Protein AF-A0A8S3ZPC7-F1 (afdb_monomer_lite)

Radius of gyration: 47.18 Å; chains: 1; bounding box: 99×58×147 Å

pLDDT: mean 82.28, std 13.91, range [30.73, 95.56]

Sequence (555 aa):
IVNTVPVDVLLAEAHLLMLSKEQSVPLLKNVIRSCLSNYPKLKRVNAVASATAEILRDQKLIESCQRTQVIAKWGNRLSKIGVIFNISEAMEAVHKLTQSPQCEVDIILEFVSDFNLEATHLNTVLTQFFEVCLTVHTEDKLNPAVLRKAENALAFFKEDSLKILKKVLHEVHPYNYEVLQFLLEKIQEREESRETLKGLELLRYLHHYKRCSTPSGIERKKFRCVPDESGELGHSSLPDSASTRLPFHLLQCKDSIWDVISAEIGPHNLGLWLEMSPVLTISKASILLKASTNMIENYIKASSSSSSSEAVSHEFFQVLAKVDSILTQLEDKEKAVWWCHSTFSKLTHVGEKTLALQGCVKHAKLWMKSASEPQQMEAARKSVEMFSKKLQLYSTLWALCRAGLDKENDLTKLLKEPQELIQRLYLMPPVVDEDQEQMTDINAVCDEIADLNGTNLLEVRKLLLDKWLLGTSLVDQDQTLTFDVFPADNQVSEKDNVKRALYVLVSRDRCELLQHVAAIADATVNSTAHKRALYCLLNIATEEEIAGLLDRSSG

Secondary structure (DSSP, 8-state):
-TTSSS--HHHHHHHHHTS-HHHHHHHHHHHHHHTTT-HHHHHHHHHHHHHHHHHTT-HHHHHHHHHHHHHHHHHHHHHHTTPPP-GGGHHHHHHHHHTSTT--HHHHHHHHHHTT--HHHHHHHHHHHHHHHHHS--SS---HHHHHHHHHHHTT--SSHHHHHHHHHHHS-TT-HHHHHHHHHHHHTTS--HHHHHHHHHHHHHHHPPP-SPPPHHHHHHSPPPPPTT-S----PPPGGGGTS--HHHHT-TTTHHHHHTTT--TTTHHHHHHHHHHHT--HHHHHHHHHHHHHHHHHHHHTTS---SSPPHHHHHHHHHHHHHHHT-S-HHHHHHHHHHHHTT---HHHHHHHHHHHHHHHHHHHHH--SHHHHHHHHHHHHHHHHHHHHHHHHHHHHHTT-TT-HHHHHGGG-HHHHHHHHHTSGGGT-S--SS---HHHHHHHHHHHHT--HHHHHHHHHHHHHH-GGGTTT--------S---TT--HHHHHHHHHHHHSSTTHHHHHHHHHHHHH-TT-HHHHHHHHHHHHHH--HHHHHHHHHHTT-

Organism: NCBI:txid100452

InterPro domains:
  IPR019527 RZZ complex, subunit KNTC1/ROD, C-terminal [PF10493] (238-550)
  IPR052802 Kinetochore-associated protein 1 [PTHR15688] (5-553)
  IPR055405 KNTC1, third ARM-repeats domain [PF24515] (1-185)

Structure (mmCIF, N/CA/C/O backbone):
data_AF-A0A8S3ZPC7-F1
#
_entry.id   AF-A0A8S3ZPC7-F1
#
loop_
_atom_site.group_PDB
_atom_site.id
_atom_site.type_symbol
_atom_site.label_atom_id
_atom_site.label_alt_id
_atom_site.label_comp_id
_atom_site.label_asym_id
_atom_site.label_entity_id
_atom_site.label_seq_id
_atom_site.pdbx_PDB_ins_code
_atom_site.Cartn_x
_atom_site.Cartn_y
_atom_site.Cartn_z
_atom_site.occupancy
_atom_site.B_iso_or_equiv
_atom_site.auth_seq_id
_atom_site.auth_comp_id
_atom_site.auth_asym_id
_atom_site.auth_atom_id
_atom_site.pdbx_PDB_model_num
ATOM 1 N N . ILE A 1 1 ? -34.957 -28.090 65.776 1.00 59.69 1 ILE A N 1
ATOM 2 C CA . ILE A 1 1 ? -36.011 -27.356 65.035 1.00 59.69 1 ILE A CA 1
ATOM 3 C C . ILE A 1 1 ? -35.414 -26.560 63.872 1.00 59.69 1 ILE A C 1
ATOM 5 O O . ILE A 1 1 ? -35.663 -26.912 62.736 1.00 59.69 1 ILE A O 1
ATOM 9 N N . VAL A 1 2 ? -34.512 -25.596 64.088 1.00 57.91 2 VAL A N 1
ATOM 10 C CA . VAL A 1 2 ? -33.992 -24.752 62.979 1.00 57.91 2 VAL A CA 1
ATOM 11 C C . VAL A 1 2 ? -33.078 -25.473 61.959 1.00 57.91 2 VAL A C 1
ATOM 13 O O . VAL A 1 2 ? -32.757 -24.924 60.907 1.00 57.91 2 VAL A O 1
ATOM 16 N N . ASN A 1 3 ? -32.661 -26.713 62.242 1.00 62.81 3 ASN A N 1
ATOM 17 C CA . ASN A 1 3 ? -31.874 -27.540 61.318 1.00 62.81 3 ASN A CA 1
ATOM 18 C C . ASN A 1 3 ? -32.738 -28.388 60.356 1.00 62.81 3 ASN A C 1
ATOM 20 O O . ASN A 1 3 ? -32.186 -28.912 59.392 1.00 62.81 3 ASN A O 1
ATOM 24 N N . THR A 1 4 ? -34.056 -28.522 60.571 1.00 60.50 4 THR A N 1
ATOM 25 C CA . THR A 1 4 ? -34.938 -29.325 59.699 1.00 60.50 4 THR A CA 1
ATOM 26 C C . THR A 1 4 ? -35.299 -28.569 58.413 1.00 60.50 4 THR A C 1
ATOM 28 O O . THR A 1 4 ? -35.239 -27.337 58.366 1.00 60.50 4 THR A O 1
ATOM 31 N N . VAL A 1 5 ? -35.621 -29.293 57.336 1.00 59.41 5 VAL A N 1
ATOM 32 C CA . VAL A 1 5 ? -36.129 -28.723 56.075 1.00 59.41 5 VAL A CA 1
ATOM 33 C C . VAL A 1 5 ? -37.456 -29.421 55.750 1.00 59.41 5 VAL A C 1
ATOM 35 O O . VAL A 1 5 ? -37.417 -30.627 55.514 1.00 59.41 5 VAL A O 1
ATOM 38 N N . PRO A 1 6 ? -38.605 -28.712 55.733 1.00 59.22 6 PRO A N 1
ATOM 39 C CA . PRO A 1 6 ? -38.802 -27.296 56.077 1.00 59.22 6 PRO A CA 1
ATOM 40 C C . PRO A 1 6 ? -38.643 -27.008 57.588 1.00 59.22 6 PRO A C 1
ATOM 42 O O . PRO A 1 6 ? -38.675 -27.914 58.423 1.00 59.22 6 PRO A O 1
ATOM 45 N N . VAL A 1 7 ? -38.418 -25.736 57.943 1.00 73.75 7 VAL A N 1
ATOM 46 C CA . VAL A 1 7 ? -38.442 -25.291 59.350 1.00 73.75 7 VAL A CA 1
ATOM 47 C C . VAL A 1 7 ? -39.883 -25.006 59.732 1.00 73.75 7 VAL A C 1
ATOM 49 O O . VAL A 1 7 ? -40.539 -24.204 59.073 1.00 73.75 7 VAL A O 1
ATOM 52 N N . ASP A 1 8 ? -40.344 -25.639 60.805 1.00 80.25 8 ASP A N 1
ATOM 53 C CA . ASP A 1 8 ? -41.621 -25.312 61.429 1.00 80.25 8 ASP A CA 1
ATOM 54 C C . ASP A 1 8 ? -41.462 -24.018 62.238 1.00 80.25 8 ASP A C 1
ATOM 56 O O . ASP A 1 8 ? -40.947 -24.013 63.362 1.00 80.25 8 ASP A O 1
ATOM 60 N N . VAL A 1 9 ? -41.810 -22.901 61.594 1.00 77.56 9 VAL A N 1
ATOM 61 C CA . VAL A 1 9 ? -41.692 -21.555 62.168 1.00 77.56 9 VAL A CA 1
ATOM 62 C C . VAL A 1 9 ? -42.620 -21.404 63.370 1.00 77.56 9 VAL A C 1
ATOM 64 O O . VAL A 1 9 ? -42.182 -20.869 64.382 1.00 77.56 9 VAL A O 1
ATOM 67 N N . LEU A 1 10 ? -43.836 -21.954 63.296 1.00 79.25 10 LEU A N 1
ATOM 68 C CA . LEU A 1 10 ? -44.851 -21.858 64.348 1.00 79.25 10 LEU A CA 1
ATOM 69 C C . LEU A 1 10 ? -44.431 -22.626 65.603 1.00 79.25 10 LEU A C 1
ATOM 71 O O . LEU A 1 10 ? -44.553 -22.116 66.714 1.00 79.25 10 LEU A O 1
ATOM 75 N N . LEU A 1 11 ? -43.882 -23.833 65.439 1.00 82.06 11 LEU A N 1
ATOM 76 C CA . LEU A 1 11 ? -43.371 -24.613 66.564 1.00 82.06 11 LEU A CA 1
ATOM 77 C C . LEU A 1 11 ? -42.154 -23.936 67.211 1.00 82.06 11 LEU A C 1
ATOM 79 O O . LEU A 1 11 ? -42.054 -23.868 68.436 1.00 82.06 11 LEU A O 1
ATOM 83 N N . ALA A 1 12 ? -41.220 -23.427 66.400 1.00 82.44 12 ALA A N 1
ATOM 84 C CA . ALA A 1 12 ? -40.045 -22.716 66.903 1.00 82.44 12 ALA A CA 1
ATOM 85 C C . ALA A 1 12 ? -40.430 -21.434 67.660 1.00 82.44 12 ALA A C 1
ATOM 87 O O . ALA A 1 12 ? -39.862 -21.145 68.713 1.00 82.44 12 ALA A O 1
ATOM 88 N N . GLU A 1 13 ? -41.406 -20.699 67.137 1.00 81.19 13 GLU A N 1
ATOM 89 C CA . GLU A 1 13 ? -41.969 -19.495 67.735 1.00 81.19 13 GLU A CA 1
ATOM 90 C C . GLU A 1 13 ? -42.698 -19.797 69.048 1.00 81.19 13 GLU A C 1
ATOM 92 O O . GLU A 1 13 ? -42.396 -19.171 70.061 1.00 81.19 13 GLU A O 1
ATOM 97 N N . ALA A 1 14 ? -43.560 -20.819 69.086 1.00 81.62 14 ALA A N 1
ATOM 98 C CA . ALA A 1 14 ? -44.246 -21.243 70.306 1.00 81.62 14 ALA A CA 1
ATOM 99 C C . ALA A 1 14 ? -43.252 -21.577 71.431 1.00 81.62 14 ALA A C 1
ATOM 101 O O . ALA A 1 14 ? -43.420 -21.130 72.563 1.00 81.62 14 ALA A O 1
ATOM 102 N N . HIS A 1 15 ? -42.166 -22.291 71.121 1.00 81.69 15 HIS A N 1
ATOM 103 C CA . HIS A 1 15 ? -41.115 -22.581 72.099 1.00 81.69 15 HIS A CA 1
ATOM 104 C C . HIS A 1 15 ? -40.353 -21.335 72.573 1.00 81.69 15 HIS A C 1
ATOM 106 O O . HIS A 1 15 ? -39.946 -21.284 73.732 1.00 81.69 15 HIS A O 1
ATOM 112 N N . LEU A 1 16 ? -40.155 -20.335 71.710 1.00 83.19 16 LEU A N 1
ATOM 113 C CA . LEU A 1 16 ? -39.503 -19.076 72.083 1.00 83.19 16 LEU A CA 1
ATOM 114 C C . LEU A 1 16 ? -40.405 -18.179 72.937 1.00 83.19 16 LEU A C 1
ATOM 116 O O . LEU A 1 16 ? -39.896 -17.478 73.808 1.00 83.19 16 LEU A O 1
ATOM 120 N N . LEU A 1 17 ? -41.722 -18.228 72.724 1.00 82.00 17 LEU A N 1
ATOM 121 C CA . LEU A 1 17 ? -42.716 -17.488 73.508 1.00 82.00 17 LEU A CA 1
ATOM 122 C C . LEU A 1 17 ? -42.971 -18.097 74.895 1.00 82.00 17 LEU A C 1
ATOM 124 O O . LEU A 1 17 ? -43.456 -17.401 75.782 1.00 82.00 17 LEU A O 1
ATOM 128 N N . MET A 1 18 ? -42.605 -19.365 75.111 1.00 84.56 18 MET A N 1
ATOM 129 C CA . MET A 1 18 ? -42.592 -19.985 76.446 1.00 84.56 18 MET A CA 1
ATOM 130 C C . MET A 1 18 ? -41.477 -19.433 77.355 1.00 84.56 18 MET A C 1
ATOM 132 O O . MET A 1 18 ? -41.481 -19.702 78.556 1.00 84.56 18 MET A O 1
ATOM 136 N N . LEU A 1 19 ? -40.514 -18.687 76.802 1.00 82.31 19 LEU A N 1
ATOM 137 C CA . LEU A 1 19 ? -39.418 -18.048 77.535 1.00 82.31 19 LEU A CA 1
ATOM 138 C C . LEU A 1 19 ? -39.725 -16.566 77.796 1.00 82.31 19 LEU A C 1
ATOM 140 O O . LEU A 1 19 ? -40.413 -15.916 77.007 1.00 82.31 19 LEU A O 1
ATOM 144 N N . SER A 1 20 ? -39.162 -15.993 78.868 1.00 81.38 20 SER A N 1
ATOM 145 C CA . SER A 1 20 ? -39.282 -14.546 79.101 1.00 81.38 20 SER A CA 1
ATOM 146 C C . SER A 1 20 ? -38.552 -13.752 78.012 1.00 81.38 20 SER A C 1
ATOM 148 O O . SER A 1 20 ? -37.606 -14.240 77.382 1.00 81.38 20 SER A O 1
ATOM 150 N N . LYS A 1 21 ? -38.951 -12.491 77.805 1.00 79.31 21 LYS A N 1
ATOM 151 C CA . LYS A 1 21 ? -38.297 -11.593 76.840 1.00 79.31 21 LYS A CA 1
ATOM 152 C C . LYS A 1 21 ? -36.797 -11.428 77.128 1.00 79.31 21 LYS A C 1
ATOM 154 O O . LYS A 1 21 ? -36.004 -11.362 76.188 1.00 79.31 21 LYS A O 1
ATOM 159 N N . GLU A 1 22 ? -36.385 -11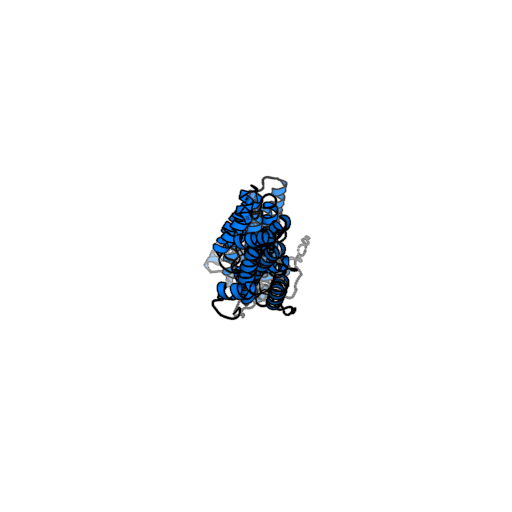.412 78.401 1.00 79.94 22 GLU A N 1
ATOM 160 C CA . GLU A 1 22 ? -34.963 -11.330 78.766 1.00 79.94 22 GLU A CA 1
ATOM 161 C C . GLU A 1 22 ? -34.167 -12.589 78.391 1.00 79.94 22 GLU A C 1
ATOM 163 O O . GLU A 1 22 ? -32.948 -12.514 78.268 1.00 79.94 22 GLU A O 1
ATOM 168 N N . GLN A 1 23 ? -34.826 -13.732 78.185 1.00 81.69 23 GLN A N 1
ATOM 169 C CA . GLN A 1 23 ? -34.184 -15.003 77.841 1.00 81.69 23 GLN A CA 1
ATOM 170 C C . GLN A 1 23 ? -34.226 -15.295 76.336 1.00 81.69 23 GLN A C 1
ATOM 172 O O . GLN A 1 23 ? -33.229 -15.737 75.760 1.00 81.69 23 GLN A O 1
ATOM 177 N N . SER A 1 24 ? -35.351 -15.017 75.674 1.00 82.19 24 SER A N 1
ATOM 178 C CA . SER A 1 24 ? -35.550 -15.320 74.251 1.00 82.19 24 SER A CA 1
ATOM 179 C C . SER A 1 24 ? -34.723 -14.416 73.329 1.00 82.19 24 SER A C 1
ATOM 181 O O . SER A 1 24 ? -34.108 -14.902 72.376 1.00 82.19 24 SER A O 1
ATOM 183 N N . VAL A 1 25 ? -34.621 -13.115 73.631 1.00 82.44 25 VAL A N 1
ATOM 184 C CA . VAL A 1 25 ? -33.901 -12.143 72.786 1.00 82.44 25 VAL A CA 1
ATOM 185 C C . VAL A 1 25 ? -32.383 -12.400 72.739 1.00 82.44 25 VAL A C 1
ATOM 187 O O . VAL A 1 25 ? -31.824 -12.417 71.636 1.00 82.44 25 VAL A O 1
ATOM 190 N N . PRO A 1 26 ? -31.667 -12.627 73.862 1.00 84.69 26 PRO A N 1
ATOM 191 C CA . PRO A 1 26 ? -30.242 -12.967 73.815 1.00 84.69 26 PRO A CA 1
ATOM 192 C C . PRO A 1 26 ? -29.975 -14.308 73.130 1.00 84.69 26 PRO A C 1
ATOM 194 O O . PRO A 1 26 ? -28.992 -14.435 72.398 1.00 84.69 26 PRO A O 1
ATOM 197 N N . LEU A 1 27 ? -30.861 -15.289 73.326 1.00 84.88 27 LEU A N 1
ATOM 198 C CA . LEU A 1 27 ? -30.748 -16.603 72.703 1.00 84.88 27 LEU A CA 1
ATOM 199 C C . LEU A 1 27 ? -30.870 -16.496 71.178 1.00 84.88 27 LEU A C 1
ATOM 201 O O . LEU A 1 27 ? -29.998 -16.991 70.464 1.00 84.88 27 LEU A O 1
ATOM 205 N N . LEU A 1 28 ? -31.862 -15.753 70.673 1.00 84.19 28 LEU A N 1
ATOM 206 C CA . LEU A 1 28 ? -31.998 -15.449 69.245 1.00 84.19 28 LEU A CA 1
ATOM 207 C C . LEU A 1 28 ? -30.762 -14.731 68.689 1.00 84.19 28 LEU A C 1
ATOM 209 O O . LEU A 1 28 ? -30.224 -15.144 67.662 1.00 84.19 28 LEU A O 1
ATOM 213 N N . LYS A 1 29 ? -30.249 -13.713 69.391 1.00 83.50 29 LYS A N 1
ATOM 214 C CA . LYS A 1 29 ? -29.027 -12.998 68.979 1.00 83.50 29 LYS A CA 1
ATOM 215 C C . LYS A 1 29 ? -27.810 -13.925 68.898 1.00 83.50 29 LYS A C 1
ATOM 217 O O . LYS A 1 29 ? -27.022 -13.808 67.961 1.00 83.50 29 LYS A O 1
ATOM 222 N N . ASN A 1 30 ? -27.656 -14.859 69.835 1.00 85.12 30 ASN A N 1
ATOM 223 C CA . ASN A 1 30 ? -26.558 -15.829 69.822 1.00 85.12 30 ASN A CA 1
ATOM 224 C C . ASN A 1 30 ? -26.685 -16.828 68.666 1.00 85.12 30 ASN A C 1
ATOM 226 O O . ASN A 1 30 ? -25.700 -17.094 67.974 1.00 85.12 30 ASN A O 1
ATOM 230 N N . VAL A 1 31 ? -27.893 -17.333 68.403 1.00 83.69 31 VAL A N 1
ATOM 231 C CA . VAL A 1 31 ? -28.134 -18.252 67.282 1.00 83.69 31 VAL A CA 1
ATOM 232 C C . VAL A 1 31 ? -27.901 -17.547 65.942 1.00 83.69 31 VAL A C 1
ATOM 234 O O . VAL A 1 31 ? -27.232 -18.114 65.078 1.00 83.69 31 VAL A O 1
ATOM 237 N N . ILE A 1 32 ? -28.350 -16.297 65.785 1.00 83.56 32 ILE A N 1
ATOM 238 C CA . ILE A 1 32 ? -28.077 -15.477 64.593 1.00 83.56 32 ILE A CA 1
ATOM 239 C C . ILE A 1 32 ? -26.567 -15.314 64.381 1.00 83.56 32 ILE A C 1
ATOM 241 O O . ILE A 1 32 ? -26.078 -15.620 63.294 1.00 83.56 32 ILE A O 1
ATOM 245 N N . ARG A 1 33 ? -25.808 -14.929 65.422 1.00 82.56 33 ARG A N 1
ATOM 246 C CA . ARG A 1 33 ? -24.338 -14.799 65.338 1.00 82.56 33 ARG A CA 1
ATOM 247 C C . ARG A 1 33 ? -23.660 -16.101 64.913 1.00 82.56 33 ARG A C 1
ATOM 249 O O . ARG A 1 33 ? -22.773 -16.072 64.069 1.00 82.56 33 ARG A O 1
ATOM 256 N N . SER A 1 34 ? -24.110 -17.241 65.441 1.00 82.19 34 SER A N 1
ATOM 257 C CA . SER A 1 34 ? -23.549 -18.555 65.090 1.00 82.19 34 SER A CA 1
ATOM 258 C C . SER A 1 34 ? -23.800 -18.977 63.635 1.00 82.19 34 SER A C 1
ATOM 260 O O . SER A 1 34 ? -23.145 -19.889 63.139 1.00 82.19 34 SER A O 1
ATOM 262 N N . CYS A 1 35 ? -24.748 -18.334 62.946 1.00 81.69 35 CYS A N 1
ATOM 263 C CA . CYS A 1 35 ? -25.152 -18.682 61.584 1.00 81.69 35 CYS A CA 1
ATOM 264 C C . CYS A 1 35 ? -24.646 -17.698 60.520 1.00 81.69 35 CYS A C 1
ATOM 266 O O . CYS A 1 35 ? -24.975 -17.882 59.351 1.00 81.69 35 CYS A O 1
ATOM 268 N N . LEU A 1 36 ? -23.850 -16.682 60.883 1.00 75.38 36 LEU A N 1
ATOM 269 C CA . LEU A 1 36 ? -23.395 -15.633 59.957 1.00 75.38 36 LEU A CA 1
ATOM 270 C C . LEU A 1 36 ? -22.591 -16.160 58.754 1.00 75.38 36 LEU A C 1
ATOM 272 O O . LEU A 1 36 ? -22.590 -15.524 57.708 1.00 75.38 36 LEU A O 1
ATOM 276 N N . SER A 1 37 ? -21.969 -17.336 58.874 1.00 72.88 37 SER A N 1
ATOM 277 C CA . SER A 1 37 ? -21.233 -18.010 57.795 1.00 72.88 37 SER A CA 1
ATOM 278 C C . SER A 1 37 ? -22.082 -18.971 56.950 1.00 72.88 37 SER A C 1
ATOM 280 O O . SER A 1 37 ? -21.640 -19.422 55.897 1.00 72.88 37 SER A O 1
ATOM 282 N N . ASN A 1 38 ? -23.303 -19.306 57.381 1.00 82.56 38 ASN A N 1
ATOM 283 C CA . ASN A 1 38 ? -24.197 -20.236 56.686 1.00 82.56 38 ASN A CA 1
ATOM 284 C C . ASN A 1 38 ? -25.505 -19.526 56.325 1.00 82.56 38 ASN A C 1
ATOM 286 O O . ASN A 1 38 ? -26.506 -19.625 57.038 1.00 82.56 38 ASN A O 1
ATOM 290 N N . TYR A 1 39 ? -25.504 -18.815 55.197 1.00 83.06 39 TYR A N 1
ATOM 291 C CA . TYR A 1 39 ? -26.628 -17.977 54.768 1.00 83.06 39 TYR A CA 1
ATOM 292 C C . TYR A 1 39 ? -27.970 -18.726 54.605 1.00 83.06 39 TYR A C 1
ATOM 294 O O . TYR A 1 39 ? -28.995 -18.185 55.030 1.00 83.06 39 TYR A O 1
ATOM 302 N N . PRO A 1 40 ? -28.027 -19.975 54.089 1.00 82.38 40 PRO A N 1
ATOM 303 C CA . PRO A 1 40 ? -29.271 -20.753 54.068 1.00 82.38 40 PRO A CA 1
ATOM 304 C C . PRO A 1 40 ? -29.839 -21.044 55.463 1.00 82.38 40 PRO A C 1
ATOM 306 O O . PRO A 1 40 ? -31.056 -21.054 55.663 1.00 82.38 40 PRO A O 1
ATOM 309 N N . LYS A 1 41 ? -28.975 -21.294 56.453 1.00 83.12 41 LYS A N 1
ATOM 310 C CA . LYS A 1 41 ? -29.386 -21.465 57.852 1.00 83.12 41 LYS A CA 1
ATOM 311 C C . LYS A 1 41 ? -29.763 -20.126 58.487 1.00 83.12 41 LYS A C 1
ATOM 313 O O . LYS A 1 41 ? -30.795 -20.053 59.148 1.00 83.12 41 LYS A O 1
ATOM 318 N N . LEU A 1 42 ? -29.001 -19.067 58.215 1.00 85.00 42 LEU A N 1
ATOM 319 C CA . LEU A 1 42 ? -29.267 -17.707 58.682 1.00 85.00 42 LEU A CA 1
ATOM 320 C C . LEU A 1 42 ? -30.646 -17.213 58.235 1.00 85.00 42 LEU A C 1
ATOM 322 O O . LEU A 1 42 ? -31.401 -16.711 59.058 1.00 85.00 42 LEU A O 1
ATOM 326 N N . LYS A 1 43 ? -31.019 -17.435 56.966 1.00 83.75 43 LYS A N 1
ATOM 327 C CA . LYS A 1 43 ? -32.342 -17.072 56.431 1.00 83.75 43 LYS A CA 1
ATOM 328 C C . LYS A 1 43 ? -33.483 -17.728 57.217 1.00 83.75 43 LYS A C 1
ATOM 330 O O . LYS A 1 43 ? -34.484 -17.080 57.501 1.00 83.75 43 LYS A O 1
ATOM 335 N N . ARG A 1 44 ? -33.324 -19.003 57.588 1.00 83.81 44 ARG A N 1
ATOM 336 C CA . ARG A 1 44 ? -34.326 -19.770 58.349 1.00 83.81 44 ARG A CA 1
ATOM 337 C C . ARG A 1 44 ? -34.423 -19.318 59.805 1.00 83.81 44 ARG A C 1
ATOM 339 O O . ARG A 1 44 ? -35.523 -19.103 60.297 1.00 83.81 44 ARG A O 1
ATOM 346 N N . VAL A 1 45 ? -33.280 -19.134 60.469 1.00 86.38 45 VAL A N 1
ATOM 347 C CA . VAL A 1 45 ? -33.214 -18.581 61.835 1.00 86.38 45 VAL A CA 1
ATOM 348 C C . VAL A 1 45 ? -33.853 -17.194 61.877 1.00 86.38 45 VAL A C 1
ATOM 350 O O . VAL A 1 45 ? -34.629 -16.904 62.782 1.00 86.38 45 VAL A O 1
ATOM 353 N N . ASN A 1 46 ? -33.562 -16.350 60.886 1.00 86.81 46 ASN A N 1
ATOM 354 C CA . ASN A 1 46 ? -34.068 -14.986 60.840 1.00 86.81 46 ASN A CA 1
ATOM 355 C C . ASN A 1 46 ? -35.584 -14.915 60.616 1.00 86.81 46 ASN A C 1
ATOM 357 O O . ASN A 1 46 ? -36.216 -13.996 61.123 1.00 86.81 46 ASN A O 1
ATOM 361 N N . ALA A 1 47 ? -36.180 -15.878 59.902 1.00 86.19 47 ALA A N 1
ATOM 362 C CA . ALA A 1 47 ? -37.634 -15.957 59.749 1.00 86.19 47 ALA A CA 1
ATOM 363 C C . ALA A 1 47 ? -38.330 -16.168 61.105 1.00 86.19 47 ALA A C 1
ATOM 365 O O . ALA A 1 47 ? -39.260 -15.440 61.437 1.00 86.19 47 ALA A O 1
ATOM 366 N N . VAL A 1 48 ? -37.812 -17.096 61.920 1.00 86.75 48 VAL A N 1
ATOM 367 C CA . VAL A 1 48 ? -38.298 -17.326 63.290 1.00 86.75 48 VAL A CA 1
ATOM 368 C C . VAL A 1 48 ? -38.059 -16.092 64.164 1.00 86.75 48 VAL A C 1
ATOM 370 O O . VAL A 1 48 ? -38.959 -15.655 64.873 1.00 86.75 48 VAL A O 1
ATOM 373 N N . ALA A 1 49 ? -36.866 -15.492 64.081 1.00 85.50 49 ALA A N 1
ATOM 374 C CA . ALA A 1 49 ? -36.528 -14.301 64.855 1.00 85.50 49 ALA A CA 1
ATOM 375 C C . ALA A 1 49 ? -37.428 -13.099 64.519 1.00 85.50 49 ALA A C 1
ATOM 377 O O . ALA A 1 49 ? -37.812 -12.375 65.430 1.00 85.50 49 ALA A O 1
ATOM 378 N N . SER A 1 50 ? -37.788 -12.917 63.243 1.00 85.94 50 SER A N 1
ATOM 379 C CA . SER A 1 50 ? -38.662 -11.826 62.786 1.00 85.94 50 SER A CA 1
ATOM 380 C C . SER A 1 50 ? -40.087 -1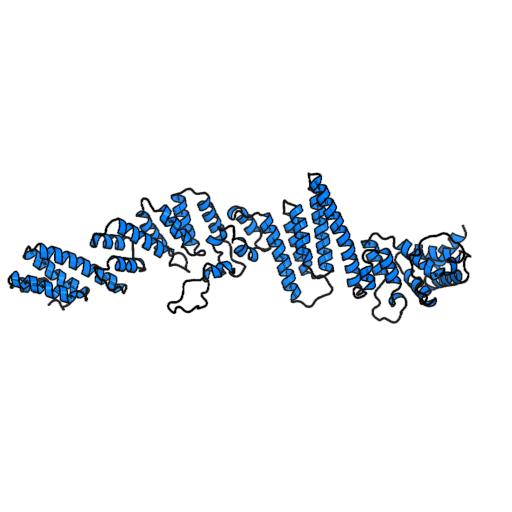2.000 63.311 1.00 85.94 50 SER A C 1
ATOM 382 O O . SER A 1 50 ? -40.611 -11.078 63.925 1.00 85.94 50 SER A O 1
ATOM 384 N N . ALA A 1 51 ? -40.664 -13.201 63.168 1.00 85.25 51 ALA A N 1
ATOM 385 C CA . ALA A 1 51 ? -42.004 -13.511 63.676 1.00 85.25 51 ALA A CA 1
ATOM 386 C C . ALA A 1 51 ? -42.090 -13.313 65.204 1.00 85.25 51 ALA A C 1
ATOM 388 O O . ALA A 1 51 ? -42.937 -12.580 65.715 1.00 85.25 51 ALA A O 1
ATOM 389 N N . THR A 1 52 ? -41.087 -13.816 65.936 1.00 84.75 52 THR A N 1
ATOM 390 C CA . THR A 1 52 ? -40.997 -13.609 67.389 1.00 84.75 52 THR A CA 1
ATOM 391 C C . THR A 1 52 ? -40.809 -12.126 67.756 1.00 84.75 52 THR A C 1
ATOM 393 O O . THR A 1 52 ? -41.372 -11.660 68.746 1.00 84.75 52 THR A O 1
ATOM 396 N N . ALA A 1 53 ? -40.041 -11.355 66.978 1.00 86.38 53 ALA A N 1
ATOM 397 C CA . ALA A 1 53 ? -39.822 -9.927 67.223 1.00 86.38 53 ALA A CA 1
ATOM 398 C C . ALA A 1 53 ? -41.097 -9.088 67.042 1.00 86.38 53 ALA A C 1
ATOM 400 O O . ALA A 1 53 ? -41.320 -8.154 67.818 1.00 86.38 53 ALA A O 1
ATOM 401 N N . GLU A 1 54 ? -41.933 -9.442 66.061 1.00 86.38 54 GLU A N 1
ATOM 402 C CA . GLU A 1 54 ? -43.238 -8.820 65.814 1.00 86.38 54 GLU A CA 1
ATOM 403 C C . GLU A 1 54 ? -44.207 -9.068 66.978 1.00 86.38 54 GLU A C 1
ATOM 405 O O . GLU A 1 54 ? -44.817 -8.121 67.482 1.00 86.38 54 GLU A O 1
ATOM 410 N N . ILE A 1 55 ? -44.282 -10.305 67.487 1.00 85.50 55 ILE A N 1
ATOM 411 C CA . ILE A 1 55 ? -45.126 -10.648 68.647 1.00 85.50 55 ILE A CA 1
ATOM 412 C C . ILE A 1 55 ? -44.649 -9.932 69.917 1.00 85.50 55 ILE A C 1
ATOM 414 O O . ILE A 1 55 ? -45.457 -9.378 70.664 1.00 85.50 55 ILE A O 1
ATOM 418 N N . LEU A 1 56 ? -43.334 -9.889 70.151 1.00 83.88 56 LEU A N 1
ATOM 419 C CA . LEU A 1 56 ? -42.734 -9.213 71.308 1.00 83.88 56 LEU A CA 1
ATOM 420 C C . LEU A 1 56 ? -42.713 -7.677 71.187 1.00 83.88 56 LEU A C 1
ATOM 422 O O . LEU A 1 56 ? -42.283 -7.005 72.135 1.00 83.88 56 LEU A O 1
ATOM 426 N N . ARG A 1 57 ? -43.138 -7.127 70.036 1.00 83.69 57 ARG A N 1
ATOM 427 C CA . ARG A 1 57 ? -43.127 -5.694 69.685 1.00 83.69 57 ARG A CA 1
ATOM 428 C C . ARG A 1 57 ? -41.795 -5.006 70.005 1.00 83.69 57 ARG A C 1
ATOM 430 O O . ARG A 1 57 ? -41.760 -3.884 70.511 1.00 83.69 57 ARG A O 1
ATOM 437 N N . ASP A 1 58 ? -40.681 -5.697 69.769 1.00 84.81 58 ASP A N 1
ATOM 438 C CA . ASP A 1 58 ? -39.348 -5.169 70.059 1.00 84.81 58 ASP A CA 1
ATOM 439 C C . ASP A 1 58 ? -38.747 -4.504 68.821 1.00 84.81 58 ASP A C 1
ATOM 441 O O . ASP A 1 58 ? -38.179 -5.168 67.956 1.00 84.81 58 ASP A O 1
ATOM 445 N N . GLN A 1 59 ? -38.835 -3.175 68.766 1.00 85.25 59 GLN A N 1
ATOM 446 C CA . GLN A 1 59 ? -38.374 -2.395 67.618 1.00 85.25 59 GLN A CA 1
ATOM 447 C C . GLN A 1 59 ? -36.887 -2.615 67.293 1.00 85.25 59 GLN A C 1
ATOM 449 O O . GLN A 1 59 ? -36.517 -2.732 66.127 1.00 85.25 59 GLN A O 1
ATOM 454 N N . LYS A 1 60 ? -36.027 -2.757 68.313 1.00 85.00 60 LYS A N 1
ATOM 455 C CA . LYS A 1 60 ? -34.587 -2.983 68.105 1.00 85.00 60 LYS A CA 1
ATOM 456 C C . LYS A 1 60 ? -34.318 -4.367 67.523 1.00 85.00 60 LYS A C 1
ATOM 458 O O . LYS A 1 60 ? -33.385 -4.543 66.738 1.00 85.00 60 LYS A O 1
ATOM 463 N N . LEU A 1 61 ? -35.095 -5.368 67.937 1.00 82.44 61 LEU A N 1
ATOM 464 C CA . LEU A 1 61 ? -34.989 -6.712 67.379 1.00 82.44 61 LEU A CA 1
ATOM 465 C C . LEU A 1 61 ? -35.546 -6.771 65.953 1.00 82.44 61 LEU A C 1
ATOM 467 O O . LEU A 1 61 ? -34.921 -7.415 65.116 1.00 82.44 61 LEU A O 1
ATOM 471 N N . ILE A 1 62 ? -36.644 -6.066 65.666 1.00 84.81 62 ILE A N 1
ATOM 472 C CA . ILE A 1 62 ? -37.222 -5.948 64.319 1.00 84.81 62 ILE A CA 1
ATOM 473 C C . ILE A 1 62 ? -36.193 -5.350 63.350 1.00 84.81 62 ILE A C 1
ATOM 475 O O . ILE A 1 62 ? -35.875 -5.977 62.341 1.00 84.81 62 ILE A O 1
ATOM 479 N N . GLU A 1 63 ? -35.584 -4.210 63.688 1.00 84.50 63 GLU A N 1
ATOM 480 C CA . GLU A 1 63 ? -34.538 -3.574 62.867 1.00 84.50 63 GLU A CA 1
ATOM 481 C C . GLU A 1 63 ? -33.325 -4.497 62.663 1.00 84.50 63 GLU A C 1
ATOM 483 O O . GLU A 1 63 ? -32.790 -4.632 61.558 1.00 84.50 63 GLU A O 1
ATOM 488 N N . SER A 1 64 ? -32.907 -5.202 63.721 1.00 84.56 64 SER A N 1
ATOM 489 C CA . SER A 1 64 ? -31.819 -6.181 63.637 1.00 84.56 64 SER A CA 1
ATOM 490 C C . SER A 1 64 ? -32.163 -7.361 62.717 1.00 84.56 64 SER A C 1
ATOM 492 O O . SER A 1 64 ? -31.286 -7.842 61.991 1.00 84.56 64 SER A O 1
ATOM 494 N N . CYS A 1 65 ? -33.407 -7.848 62.744 1.00 85.12 65 CYS A N 1
ATOM 495 C CA . CYS A 1 65 ? -33.868 -8.948 61.896 1.00 85.12 65 CYS A CA 1
ATOM 496 C C . CYS A 1 65 ? -34.012 -8.511 60.434 1.00 85.12 65 CYS A C 1
ATOM 498 O O . CYS A 1 65 ? -33.607 -9.258 59.545 1.00 85.12 65 CYS A O 1
ATOM 500 N N . GLN A 1 66 ? -34.480 -7.288 60.171 1.00 85.31 66 GLN A N 1
ATOM 501 C CA . GLN A 1 66 ? -34.525 -6.707 58.823 1.00 85.31 66 GLN A CA 1
ATOM 502 C C . GLN A 1 66 ? -33.119 -6.593 58.221 1.00 85.31 66 GLN A C 1
ATOM 504 O O . GLN A 1 66 ? -32.872 -7.065 57.110 1.00 85.31 66 GLN A O 1
ATOM 509 N N . ARG A 1 67 ? -32.145 -6.079 58.985 1.00 83.81 67 ARG A N 1
ATOM 510 C CA . ARG A 1 67 ? -30.746 -6.020 58.532 1.00 83.81 67 ARG A CA 1
ATOM 511 C C . ARG A 1 67 ? -30.172 -7.414 58.259 1.00 83.81 67 ARG A C 1
ATOM 513 O O . ARG A 1 67 ? -29.534 -7.639 57.234 1.00 83.81 67 ARG A O 1
ATOM 520 N N . THR A 1 68 ? -30.434 -8.375 59.145 1.00 84.69 68 THR A N 1
ATOM 521 C CA . THR A 1 68 ? -29.993 -9.776 58.988 1.00 84.69 68 THR A CA 1
ATOM 522 C C . THR A 1 68 ? -30.648 -10.457 57.784 1.00 84.69 68 THR A C 1
ATOM 524 O O . THR A 1 68 ? -30.012 -11.274 57.119 1.00 84.69 68 THR A O 1
ATOM 527 N N . GLN A 1 69 ? -31.886 -10.092 57.450 1.00 85.88 69 GLN A N 1
ATOM 528 C CA . GLN A 1 69 ? -32.591 -10.585 56.269 1.00 85.88 69 GLN A CA 1
ATOM 529 C C . GLN A 1 69 ? -31.893 -10.158 54.977 1.00 85.88 69 GLN A C 1
ATOM 531 O O . GLN A 1 69 ? -31.667 -11.002 54.106 1.00 85.88 69 GLN A O 1
ATOM 536 N N . VAL A 1 70 ? -31.506 -8.882 54.879 1.00 85.81 70 VAL A N 1
ATOM 537 C CA . VAL A 1 70 ? -30.738 -8.340 53.748 1.00 85.81 70 VAL A CA 1
ATOM 538 C C . VAL A 1 70 ? -29.390 -9.057 53.616 1.00 85.81 70 VAL A C 1
ATOM 540 O O . VAL A 1 70 ? -29.040 -9.535 52.536 1.00 85.81 70 VAL A O 1
ATOM 543 N N . ILE A 1 71 ? -28.671 -9.240 54.727 1.00 83.94 71 ILE A N 1
ATOM 544 C CA . ILE A 1 71 ? -27.379 -9.948 54.754 1.00 83.94 71 ILE A CA 1
ATOM 545 C C . ILE A 1 71 ? -27.534 -11.404 54.300 1.00 83.94 71 ILE A C 1
ATOM 547 O O . ILE A 1 71 ? -26.758 -11.885 53.478 1.00 83.94 71 ILE A O 1
ATOM 551 N N . ALA A 1 72 ? -28.546 -12.116 54.801 1.00 84.81 72 ALA A N 1
ATOM 552 C CA . ALA A 1 72 ? -28.801 -13.505 54.428 1.00 84.81 72 ALA A CA 1
ATOM 553 C C . ALA A 1 72 ? -29.205 -13.645 52.951 1.00 84.81 72 ALA A C 1
ATOM 555 O O . ALA A 1 72 ? -28.828 -14.621 52.297 1.00 84.81 72 ALA A O 1
ATOM 556 N N . LYS A 1 73 ? -29.961 -12.676 52.417 1.00 87.38 73 LYS A N 1
ATOM 557 C CA . LYS A 1 73 ? -30.352 -12.604 51.004 1.00 87.38 73 LYS A CA 1
ATOM 558 C C . LYS A 1 73 ? -29.126 -12.453 50.104 1.00 87.38 73 LYS A C 1
ATOM 560 O O . LYS A 1 73 ? -28.937 -13.289 49.219 1.00 87.38 73 LYS A O 1
ATOM 565 N N . TRP A 1 74 ? -28.288 -11.445 50.349 1.00 85.81 74 TRP A N 1
ATOM 566 C CA . TRP A 1 74 ? -27.113 -11.167 49.520 1.00 85.81 74 TRP A CA 1
ATOM 567 C C . TRP A 1 74 ? -25.990 -12.167 49.724 1.00 85.81 74 TRP A C 1
ATOM 569 O O . TRP A 1 74 ? -25.447 -12.642 48.736 1.00 85.81 74 TRP A O 1
ATOM 579 N N . GLY A 1 75 ? -25.722 -12.601 50.954 1.00 84.00 75 GLY A N 1
ATOM 580 C CA . GLY A 1 75 ? -24.737 -13.647 51.214 1.00 84.00 75 GLY A CA 1
ATOM 581 C C . GLY A 1 75 ? -25.060 -14.959 50.497 1.00 84.00 75 GLY A C 1
ATOM 582 O O . GLY A 1 75 ? -24.170 -15.588 49.938 1.00 84.00 75 GLY A O 1
ATOM 583 N N . ASN A 1 76 ? -26.341 -15.338 50.405 1.00 83.38 76 ASN A N 1
ATOM 584 C CA . ASN A 1 76 ? -26.760 -16.519 49.645 1.00 83.38 76 ASN A CA 1
ATOM 585 C C . ASN A 1 76 ? -26.737 -16.321 48.116 1.00 83.38 76 ASN A C 1
ATOM 587 O O . ASN A 1 76 ? -26.637 -17.296 47.377 1.00 83.38 76 ASN A O 1
ATOM 591 N N . ARG A 1 77 ? -26.902 -15.092 47.611 1.00 84.50 77 ARG A N 1
ATOM 592 C CA . ARG A 1 77 ? -26.781 -14.800 46.170 1.00 84.50 77 ARG A CA 1
ATOM 593 C C . ARG A 1 77 ? -25.313 -14.736 45.745 1.00 84.50 77 ARG A C 1
ATOM 595 O O . ARG A 1 77 ? -24.948 -15.347 44.750 1.00 84.50 77 ARG A O 1
ATOM 602 N N . LEU A 1 78 ? -24.485 -14.055 46.531 1.00 82.69 78 LEU A N 1
ATOM 603 C CA . LEU A 1 78 ? -23.052 -13.891 46.308 1.00 82.69 78 LEU A CA 1
ATOM 604 C C . LEU A 1 78 ? -22.291 -15.213 46.473 1.00 82.69 78 LEU A C 1
ATOM 606 O O . LEU A 1 78 ? -21.422 -15.520 45.663 1.00 82.69 78 LEU A O 1
ATOM 610 N N . SER A 1 79 ? -22.685 -16.069 47.422 1.00 81.69 79 SER A N 1
ATOM 611 C CA . SER A 1 79 ? -22.066 -17.393 47.564 1.00 81.69 79 SER A CA 1
ATOM 612 C C . SER A 1 79 ? -22.267 -18.283 46.334 1.00 81.69 79 SER A C 1
ATOM 614 O O . SER A 1 79 ? -21.387 -19.074 46.006 1.00 81.69 79 SER A O 1
ATOM 616 N N . LYS A 1 80 ? -23.388 -18.138 45.611 1.00 82.06 80 LYS A N 1
ATOM 617 C CA . LYS A 1 80 ? -23.650 -18.885 44.367 1.00 82.06 80 LYS A CA 1
ATOM 618 C C . LYS A 1 80 ? -22.729 -18.486 43.216 1.00 82.06 80 LYS A C 1
ATOM 620 O O . LYS A 1 80 ? -22.531 -19.292 42.317 1.00 82.06 80 LYS A O 1
ATOM 625 N N . ILE A 1 81 ? -22.182 -17.273 43.250 1.00 74.44 81 ILE A N 1
ATOM 626 C CA . ILE A 1 81 ? -21.190 -16.783 42.283 1.00 74.44 81 ILE A CA 1
ATOM 627 C C . ILE A 1 81 ? -19.756 -16.864 42.838 1.00 74.44 81 ILE A C 1
ATOM 629 O O . ILE A 1 81 ? -18.845 -16.285 42.260 1.00 74.44 81 ILE A O 1
ATOM 633 N N . GLY A 1 82 ? -19.547 -17.574 43.956 1.00 72.19 82 GLY A N 1
ATOM 634 C CA . GLY A 1 82 ? -18.226 -17.800 44.552 1.00 72.19 82 GLY A CA 1
ATOM 635 C C . GLY A 1 82 ? -17.688 -16.650 45.411 1.00 72.19 82 GLY A C 1
ATOM 636 O O . GLY A 1 82 ? -16.519 -16.667 45.783 1.00 72.19 82 GLY A O 1
ATOM 637 N N . VAL A 1 83 ? -18.513 -15.658 45.757 1.00 75.69 83 VAL A N 1
ATOM 638 C CA . VAL A 1 83 ? -18.096 -14.489 46.543 1.00 75.69 83 VAL A CA 1
ATOM 639 C C . VAL A 1 83 ? -18.447 -14.689 48.019 1.00 75.69 83 VAL A C 1
ATOM 641 O O . VAL A 1 83 ? -19.615 -14.845 48.382 1.00 75.69 83 VAL A O 1
ATOM 644 N N . ILE A 1 84 ? -17.433 -14.655 48.888 1.00 73.62 84 ILE A N 1
ATOM 645 C CA . ILE A 1 84 ? -17.617 -14.626 50.346 1.00 73.62 84 ILE A CA 1
ATOM 646 C C . ILE A 1 84 ? -18.040 -13.207 50.731 1.00 73.62 84 ILE A C 1
ATOM 648 O O . ILE A 1 84 ? -17.310 -12.254 50.475 1.00 73.62 84 ILE A O 1
ATOM 652 N N . PHE A 1 85 ? -19.233 -13.057 51.309 1.00 76.12 85 PHE A N 1
ATOM 653 C CA . PHE A 1 85 ? -19.805 -11.741 51.577 1.00 76.12 85 PHE A CA 1
ATOM 654 C C . PHE A 1 85 ? -19.531 -11.267 53.006 1.00 76.12 85 PHE A C 1
ATOM 656 O O . PHE A 1 85 ? -20.032 -11.853 53.973 1.00 76.12 85 PHE A O 1
ATOM 663 N N . ASN A 1 86 ? -18.818 -10.146 53.118 1.00 71.62 86 ASN A N 1
ATOM 664 C CA . ASN A 1 86 ? -18.670 -9.381 54.347 1.00 71.62 86 ASN A CA 1
ATOM 665 C C . ASN A 1 86 ? -19.312 -7.990 54.189 1.00 71.62 86 ASN A C 1
ATOM 667 O O . ASN A 1 86 ? -19.119 -7.305 53.189 1.00 71.62 86 ASN A O 1
ATOM 671 N N . ILE A 1 87 ? -20.077 -7.557 55.191 1.00 68.00 87 ILE A N 1
ATOM 672 C CA . ILE A 1 87 ? -20.844 -6.298 55.159 1.00 68.00 87 ILE A CA 1
ATOM 673 C C . ILE A 1 87 ? -19.922 -5.079 55.120 1.00 68.00 87 ILE A C 1
ATOM 675 O O . ILE A 1 87 ? -20.269 -4.077 54.502 1.00 68.00 87 ILE A O 1
ATOM 679 N N . SER A 1 88 ? -18.755 -5.155 55.769 1.00 67.31 88 SER A N 1
ATOM 680 C CA . SER A 1 88 ? -17.749 -4.085 55.723 1.00 67.31 88 SER A CA 1
ATOM 681 C C . SER A 1 88 ? -17.144 -3.893 54.330 1.00 67.31 88 SER A C 1
ATOM 683 O O . SER A 1 88 ? -16.564 -2.850 54.063 1.00 67.31 88 SER A O 1
ATOM 685 N N . GLU A 1 89 ? -17.316 -4.872 53.441 1.00 74.38 89 GLU A N 1
ATOM 686 C CA . GLU A 1 89 ? -16.758 -4.925 52.086 1.00 74.38 89 GLU A CA 1
ATOM 687 C C . GLU A 1 89 ? -17.870 -4.882 51.025 1.00 74.38 89 GLU A C 1
ATOM 689 O O . GLU A 1 89 ? -17.713 -5.393 49.917 1.00 74.38 89 GLU A O 1
ATOM 694 N N . ALA A 1 90 ? -19.020 -4.269 51.339 1.00 74.25 90 ALA A N 1
ATOM 695 C CA . ALA A 1 90 ? -20.173 -4.221 50.436 1.00 74.25 90 ALA A CA 1
ATOM 696 C C . ALA A 1 90 ? -19.819 -3.709 49.024 1.00 74.25 90 ALA A C 1
ATOM 698 O O . ALA A 1 90 ? -20.328 -4.242 48.042 1.00 74.25 90 ALA A O 1
ATOM 699 N N . MET A 1 91 ? -18.899 -2.746 48.904 1.00 76.31 91 MET A N 1
ATOM 700 C CA . MET A 1 91 ? -18.427 -2.237 47.608 1.00 76.31 91 MET A CA 1
ATOM 701 C C . MET A 1 91 ? -17.572 -3.249 46.832 1.00 76.31 91 MET A C 1
ATOM 7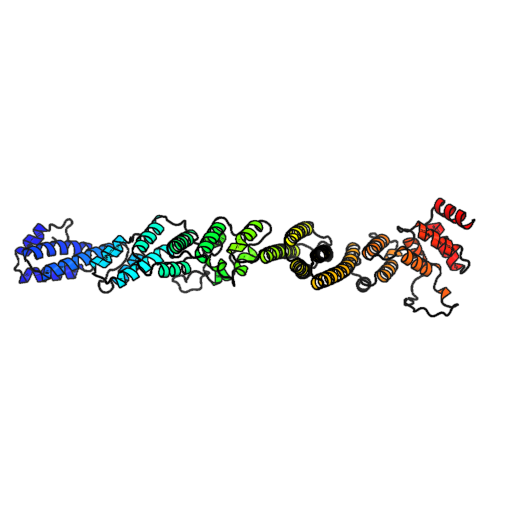03 O O . MET A 1 91 ? -17.724 -3.372 45.619 1.00 76.31 91 MET A O 1
ATOM 707 N N . GLU A 1 92 ? -16.713 -4.014 47.509 1.00 78.94 92 GLU A N 1
ATOM 708 C CA . GLU A 1 92 ? -15.927 -5.078 46.871 1.00 78.94 92 GLU A CA 1
ATOM 709 C C . GLU A 1 92 ? -16.833 -6.229 46.411 1.00 78.94 92 GLU A C 1
ATOM 711 O O . GLU A 1 92 ? -16.669 -6.780 45.321 1.00 78.94 92 GLU A O 1
ATOM 716 N N . ALA A 1 93 ? -17.849 -6.553 47.211 1.00 80.19 93 ALA A N 1
ATOM 717 C CA . ALA A 1 93 ? -18.860 -7.534 46.847 1.00 80.19 93 ALA A CA 1
ATOM 718 C C . ALA A 1 93 ? -19.642 -7.116 45.591 1.00 80.19 93 ALA A C 1
ATOM 720 O O . ALA A 1 93 ? -19.885 -7.949 44.718 1.00 80.19 93 ALA A O 1
ATOM 721 N N . VAL A 1 94 ? -19.986 -5.830 45.467 1.00 81.06 94 VAL A N 1
ATOM 722 C CA . VAL A 1 94 ? -20.627 -5.285 44.261 1.00 81.06 94 VAL A CA 1
ATOM 723 C C . VAL A 1 94 ? -19.690 -5.321 43.061 1.00 81.06 94 VAL A C 1
ATOM 725 O O . VAL A 1 94 ? -20.124 -5.692 41.977 1.00 81.06 94 VAL A O 1
ATOM 728 N N . HIS A 1 95 ? -18.407 -5.013 43.242 1.00 80.56 95 HIS A N 1
ATOM 729 C CA . HIS A 1 95 ? -17.413 -5.103 42.172 1.00 80.56 95 HIS A CA 1
ATOM 730 C C . HIS A 1 95 ? -17.303 -6.528 41.602 1.00 80.56 95 HIS A C 1
ATOM 732 O O . HIS A 1 95 ? -17.239 -6.718 40.392 1.00 80.56 95 HIS A O 1
ATOM 738 N N . LYS A 1 96 ? -17.329 -7.552 42.462 1.00 81.75 96 LYS A N 1
ATOM 739 C CA . LYS A 1 96 ? -17.344 -8.959 42.024 1.00 81.75 96 LYS A CA 1
ATOM 740 C C . LYS A 1 96 ? -18.690 -9.357 41.412 1.00 81.75 96 LYS A C 1
ATOM 742 O O . LYS A 1 96 ? -18.746 -10.173 40.497 1.00 81.75 96 LYS A O 1
ATOM 747 N N . LEU A 1 97 ? -19.785 -8.763 41.888 1.00 83.31 97 LEU A N 1
ATOM 748 C CA . LEU A 1 97 ? -21.116 -8.969 41.323 1.00 83.31 97 LEU A CA 1
ATOM 749 C C . LEU A 1 97 ? -21.216 -8.416 39.894 1.00 83.31 97 LEU A C 1
ATOM 751 O O . LEU A 1 97 ? -21.775 -9.097 39.039 1.00 83.31 97 LEU A O 1
ATOM 755 N N . THR A 1 98 ? -20.663 -7.234 39.602 1.00 84.31 98 THR A N 1
ATOM 756 C CA . THR A 1 98 ? -20.688 -6.640 38.249 1.00 84.31 98 THR A CA 1
ATOM 757 C C . THR A 1 98 ? -19.862 -7.427 37.231 1.00 84.31 98 THR A C 1
ATOM 759 O O . THR A 1 98 ? -20.177 -7.388 36.047 1.00 84.31 98 THR A O 1
ATOM 762 N N . GLN A 1 99 ? -18.870 -8.197 37.685 1.00 81.25 99 GLN A N 1
ATOM 763 C CA . GLN A 1 99 ? -18.101 -9.135 36.857 1.00 81.25 99 GLN A CA 1
ATOM 764 C C . GLN A 1 99 ? -18.855 -10.439 36.548 1.00 81.25 99 GLN A C 1
ATOM 766 O O . GLN A 1 99 ? -18.446 -11.204 35.675 1.00 81.25 99 GLN A O 1
ATOM 771 N N . SER A 1 100 ? -19.963 -10.718 37.241 1.00 81.69 100 SER A N 1
ATOM 772 C CA . SER A 1 100 ? -20.721 -11.949 37.032 1.00 81.69 100 SER A CA 1
ATOM 773 C C . SER A 1 100 ? -21.553 -11.896 35.741 1.00 81.69 100 SER A C 1
ATOM 775 O O . SER A 1 100 ? -22.334 -10.959 35.548 1.00 81.69 100 SER A O 1
ATOM 777 N N . PRO A 1 101 ? -21.527 -12.947 34.898 1.00 76.62 101 PRO A N 1
ATOM 778 C CA . PRO A 1 101 ? -22.310 -12.991 33.661 1.00 76.62 101 PRO A CA 1
ATOM 779 C C . PRO A 1 101 ? -23.828 -12.991 33.898 1.00 76.62 101 PRO A C 1
ATOM 781 O O . PRO A 1 101 ? -24.590 -12.652 32.992 1.00 76.62 101 PRO A O 1
ATOM 784 N N . GLN A 1 102 ? -24.293 -13.345 35.101 1.00 79.81 102 GLN A N 1
ATOM 785 C CA . GLN A 1 102 ? -25.717 -13.344 35.465 1.00 79.81 102 GLN A CA 1
ATOM 786 C C . GLN A 1 102 ? -26.194 -12.012 36.057 1.00 79.81 102 GLN A C 1
ATOM 788 O O . GLN A 1 102 ? -27.380 -11.863 36.333 1.00 79.81 102 GLN A O 1
ATOM 793 N N . CYS A 1 103 ? -25.296 -11.045 36.257 1.00 84.00 103 CYS A N 1
ATOM 794 C CA . CYS A 1 103 ? -25.663 -9.750 36.809 1.00 84.00 103 CYS A CA 1
ATOM 795 C C . CYS A 1 103 ? -26.488 -8.932 35.802 1.00 84.00 103 CYS A C 1
ATOM 797 O O . CYS A 1 103 ? -26.181 -8.902 34.603 1.00 84.00 103 CYS A O 1
ATOM 799 N N . GLU A 1 104 ? -27.535 -8.280 36.302 1.00 86.69 104 GLU A N 1
ATOM 800 C CA . GLU A 1 104 ? -28.395 -7.350 35.574 1.00 86.69 104 GLU A CA 1
ATOM 801 C C . GLU A 1 104 ? -28.521 -6.045 36.366 1.00 86.69 104 GLU A C 1
ATOM 803 O O . GLU A 1 104 ? -28.293 -6.014 37.578 1.00 86.69 104 GLU A O 1
ATOM 808 N N . VAL A 1 105 ? -28.911 -4.968 35.684 1.00 87.38 105 VAL A N 1
ATOM 809 C CA . VAL A 1 105 ? -29.039 -3.634 36.291 1.00 87.38 105 VAL A CA 1
ATOM 810 C C . VAL A 1 105 ? -30.018 -3.642 37.468 1.00 87.38 105 VAL A C 1
ATOM 812 O O . VAL A 1 105 ? -29.730 -3.039 38.499 1.00 87.38 105 VAL A O 1
ATOM 815 N N . ASP A 1 106 ? -31.108 -4.407 37.379 1.00 88.00 106 ASP A N 1
ATOM 816 C CA . ASP A 1 106 ? -32.092 -4.538 38.461 1.00 88.00 106 ASP A CA 1
ATOM 817 C C . ASP A 1 106 ? -31.479 -5.123 39.740 1.00 88.00 106 ASP A C 1
ATOM 819 O O . ASP A 1 106 ? -31.805 -4.690 40.843 1.00 88.00 106 ASP A O 1
ATOM 823 N N . ILE A 1 107 ? -30.531 -6.058 39.605 1.00 87.38 107 ILE A N 1
ATOM 824 C CA . ILE A 1 107 ? -29.814 -6.652 40.741 1.00 87.38 107 ILE A CA 1
ATOM 825 C C . ILE A 1 107 ? -28.903 -5.600 41.391 1.00 87.38 107 ILE A C 1
ATOM 827 O O . ILE A 1 107 ? -28.805 -5.543 42.615 1.00 87.38 107 ILE A O 1
ATOM 831 N N . ILE A 1 108 ? -28.261 -4.743 40.592 1.00 87.44 108 ILE A N 1
ATOM 832 C CA . ILE A 1 108 ? -27.423 -3.644 41.093 1.00 87.44 108 ILE A CA 1
ATOM 833 C C . ILE A 1 108 ? -28.275 -2.624 41.856 1.00 87.44 108 ILE A C 1
ATOM 835 O O . ILE A 1 108 ? -27.911 -2.229 42.964 1.00 87.44 108 ILE A O 1
ATOM 839 N N . LEU A 1 109 ? -29.420 -2.230 41.294 1.00 87.69 109 LEU A N 1
ATOM 840 C CA . LEU A 1 109 ? -30.354 -1.298 41.931 1.00 87.69 109 LEU A CA 1
ATOM 841 C C . LEU A 1 109 ? -30.909 -1.869 43.240 1.00 87.69 109 LEU A C 1
ATOM 843 O O . LEU A 1 109 ? -30.938 -1.170 44.253 1.00 87.69 109 LEU A O 1
ATOM 847 N N . GLU A 1 110 ? -31.284 -3.152 43.242 1.00 89.44 110 GLU A N 1
ATOM 848 C CA . GLU A 1 110 ? -31.730 -3.868 44.439 1.00 89.44 110 GLU A CA 1
ATOM 849 C C . GLU A 1 110 ? -30.630 -3.890 45.511 1.00 89.44 110 GLU A C 1
ATOM 851 O O . GLU A 1 110 ? -30.920 -3.656 46.680 1.00 89.44 110 GLU A O 1
ATOM 856 N N . PHE A 1 111 ? -29.364 -4.113 45.132 1.00 87.12 111 PHE A N 1
ATOM 857 C CA . PHE A 1 111 ? -28.239 -4.104 46.075 1.00 87.12 111 PHE A CA 1
ATOM 858 C C . PHE A 1 111 ? -28.034 -2.717 46.682 1.00 87.12 111 PHE A C 1
ATOM 860 O O . PHE A 1 111 ? -27.965 -2.567 47.901 1.00 87.12 111 PHE A O 1
ATOM 867 N N . VAL A 1 112 ? -27.947 -1.693 45.836 1.00 85.38 112 VAL A N 1
ATOM 868 C CA . VAL A 1 112 ? -27.712 -0.313 46.272 1.00 85.38 112 VAL A CA 1
ATOM 869 C C . VAL A 1 112 ? -28.833 0.171 47.194 1.00 85.38 112 VAL A C 1
ATOM 871 O O . VAL A 1 112 ? -28.544 0.781 48.225 1.00 85.38 112 VAL A O 1
ATOM 874 N N . SER A 1 113 ? -30.088 -0.173 46.885 1.00 86.38 113 SER A N 1
ATOM 875 C CA . SER A 1 113 ? -31.238 0.136 47.740 1.00 86.38 113 SER A CA 1
ATOM 876 C C . SER A 1 113 ? -31.206 -0.629 49.065 1.00 86.38 113 SER A C 1
ATOM 878 O O . SER A 1 113 ? -31.439 -0.033 50.113 1.00 86.38 113 SER A O 1
ATOM 880 N N . ASP A 1 114 ? -30.915 -1.933 49.044 1.00 86.44 114 ASP A N 1
ATOM 881 C CA . ASP A 1 114 ? -30.912 -2.785 50.241 1.00 86.44 114 ASP A CA 1
ATOM 882 C C . ASP A 1 114 ? -29.846 -2.355 51.269 1.00 86.44 114 ASP A C 1
ATOM 884 O O . ASP A 1 114 ? -30.036 -2.522 52.476 1.00 86.44 114 ASP A O 1
ATOM 888 N N . PHE A 1 115 ? -28.725 -1.794 50.802 1.00 82.50 115 PHE A N 1
ATOM 889 C CA . PHE A 1 115 ? -27.642 -1.283 51.649 1.00 82.50 115 PHE A CA 1
ATOM 890 C C . PHE A 1 115 ? -27.681 0.236 51.863 1.00 82.50 115 PHE A C 1
ATOM 892 O O . PHE A 1 115 ? -26.807 0.763 52.552 1.00 82.50 115 PHE A O 1
ATOM 899 N N . ASN A 1 116 ? -28.694 0.925 51.324 1.00 79.50 116 ASN A N 1
ATOM 900 C CA . ASN A 1 116 ? -28.865 2.376 51.408 1.00 79.50 116 ASN A CA 1
ATOM 901 C C . ASN A 1 116 ? -27.592 3.149 51.001 1.00 79.50 116 ASN A C 1
ATOM 903 O O . ASN A 1 116 ? -27.157 4.068 51.699 1.00 79.50 116 ASN A O 1
ATOM 907 N N . LEU A 1 117 ? -26.953 2.720 49.905 1.00 80.19 117 LEU A N 1
ATOM 908 C CA . LEU A 1 117 ? -25.729 3.349 49.402 1.00 80.19 117 LEU A CA 1
ATOM 909 C C . LEU A 1 117 ? -26.055 4.688 48.724 1.00 80.19 117 LEU A C 1
ATOM 911 O O . LEU A 1 117 ? -27.104 4.848 48.102 1.00 80.19 117 LEU A O 1
ATOM 915 N N . GLU A 1 118 ? -25.141 5.655 48.825 1.00 79.50 118 GLU A N 1
ATOM 916 C CA . GLU A 1 118 ? -25.319 6.978 48.213 1.00 79.50 118 GLU A CA 1
ATOM 917 C C . GLU A 1 118 ? -25.427 6.914 46.677 1.00 79.50 118 GLU A C 1
ATOM 919 O O . GLU A 1 118 ? -24.843 6.045 46.025 1.00 79.50 118 GLU A O 1
ATOM 924 N N . ALA A 1 119 ? -26.099 7.903 46.076 1.00 74.44 119 ALA A N 1
ATOM 925 C CA . ALA A 1 119 ? -26.264 8.008 44.621 1.00 74.44 119 ALA A CA 1
ATOM 926 C C . ALA A 1 119 ? -24.926 8.076 43.849 1.00 74.44 119 ALA A C 1
ATOM 928 O O . ALA A 1 119 ? -24.832 7.615 42.712 1.00 74.44 119 ALA A O 1
ATOM 929 N N . THR A 1 120 ? -23.873 8.603 44.476 1.00 77.56 120 THR A N 1
ATOM 930 C CA . THR A 1 120 ? -22.499 8.628 43.947 1.00 77.56 120 THR A CA 1
ATOM 931 C C . THR A 1 120 ? -21.933 7.219 43.755 1.00 77.56 120 THR A C 1
ATOM 933 O O . THR A 1 120 ? -21.319 6.934 42.726 1.00 77.56 120 THR A O 1
ATOM 936 N N . HIS A 1 121 ? -22.188 6.304 44.695 1.00 80.25 121 HIS A N 1
ATOM 937 C CA . HIS A 1 121 ? -21.768 4.906 44.596 1.00 80.25 121 HIS A CA 1
ATOM 938 C C . HIS A 1 121 ? -22.524 4.166 43.491 1.00 80.25 121 HIS A C 1
ATOM 940 O O . HIS A 1 121 ? -21.911 3.380 42.770 1.00 80.25 121 HIS A O 1
ATOM 946 N N . LEU A 1 122 ? -23.818 4.454 43.303 1.00 81.50 122 LEU A N 1
ATOM 947 C CA . LEU A 1 122 ? -24.604 3.875 42.210 1.00 81.50 122 LEU A CA 1
ATOM 948 C C . LEU A 1 122 ? -24.000 4.210 40.840 1.00 81.50 122 LEU A C 1
ATOM 950 O O . LEU A 1 122 ? -23.794 3.311 40.028 1.00 81.50 122 LEU A O 1
ATOM 954 N N . ASN A 1 123 ? -23.666 5.482 40.604 1.00 80.62 123 ASN A N 1
ATOM 955 C CA . ASN A 1 123 ? -23.062 5.922 39.343 1.00 80.62 123 ASN A CA 1
ATOM 956 C C . ASN A 1 123 ? -21.725 5.220 39.076 1.00 80.62 123 ASN A C 1
ATOM 958 O O . ASN A 1 123 ? -21.488 4.755 37.961 1.00 80.62 123 ASN A O 1
ATOM 962 N N . THR A 1 124 ? -20.878 5.088 40.101 1.00 83.69 124 THR A N 1
ATOM 963 C CA . THR A 1 124 ? -19.595 4.376 40.002 1.00 83.69 124 THR A CA 1
ATOM 964 C C . THR A 1 124 ? -19.794 2.904 39.643 1.00 83.69 124 THR A C 1
ATOM 966 O O . THR A 1 124 ? -19.161 2.403 38.717 1.00 83.69 124 THR A O 1
ATOM 969 N N . VAL A 1 125 ? -20.712 2.216 40.327 1.00 84.44 125 VAL A N 1
ATOM 970 C CA . VAL A 1 125 ? -20.995 0.793 40.092 1.00 84.44 125 VAL A CA 1
ATOM 971 C C . VAL A 1 125 ? -21.585 0.559 38.703 1.00 84.44 125 VAL A C 1
ATOM 973 O O . VAL A 1 125 ? -21.170 -0.371 38.015 1.00 84.44 125 VAL A O 1
ATOM 976 N N . LEU A 1 126 ? -22.528 1.399 38.267 1.00 85.12 126 LEU A N 1
ATOM 977 C CA . LEU A 1 126 ? -23.126 1.301 36.935 1.00 85.12 126 LEU A CA 1
ATOM 978 C C . LEU A 1 126 ? -22.103 1.581 35.832 1.00 85.12 126 LEU A C 1
ATOM 980 O O . LEU A 1 126 ? -22.095 0.875 34.828 1.00 85.12 126 LEU A O 1
ATOM 984 N N . THR A 1 127 ? -21.217 2.563 36.030 1.00 84.94 127 THR A N 1
ATOM 985 C CA . THR A 1 127 ? -20.114 2.855 35.097 1.00 84.94 127 THR A CA 1
ATOM 986 C C . THR A 1 127 ? -19.198 1.647 34.965 1.00 84.94 127 THR A C 1
ATOM 988 O O . THR A 1 127 ? -18.898 1.211 33.858 1.00 84.94 127 THR A O 1
ATOM 991 N N . GLN A 1 128 ? -18.823 1.043 36.090 1.00 84.69 128 GLN A N 1
ATOM 992 C CA . GLN A 1 128 ? -17.971 -0.134 36.093 1.00 84.69 128 GLN A CA 1
ATOM 993 C C . GLN A 1 128 ? -18.659 -1.353 35.455 1.00 84.69 128 GLN A C 1
ATOM 995 O O . GLN A 1 128 ? -18.037 -2.096 34.703 1.00 84.69 128 GLN A O 1
ATOM 1000 N N . PHE A 1 129 ? -19.949 -1.560 35.727 1.00 86.75 129 PHE A N 1
ATOM 1001 C CA . PHE A 1 129 ? -20.740 -2.608 35.082 1.00 86.75 129 PHE A CA 1
ATOM 1002 C C . PHE A 1 129 ? -20.797 -2.411 33.563 1.00 86.75 129 PHE A C 1
ATOM 1004 O O . PHE A 1 129 ? -20.612 -3.367 32.813 1.00 86.75 129 PHE A O 1
ATOM 1011 N N . PHE A 1 130 ? -21.003 -1.173 33.113 1.00 87.56 130 PHE A N 1
ATOM 1012 C CA . PHE A 1 130 ? -21.002 -0.809 31.700 1.00 87.56 130 PHE A CA 1
ATOM 1013 C C . PHE A 1 130 ? -19.639 -1.074 31.040 1.00 87.56 130 PHE A C 1
ATOM 1015 O O . PHE A 1 130 ? -19.587 -1.699 29.983 1.00 87.56 130 PHE A O 1
ATOM 1022 N N . GLU A 1 131 ? -18.538 -0.674 31.683 1.00 85.06 131 GLU A N 1
ATOM 1023 C CA . GLU A 1 131 ? -17.168 -0.942 31.223 1.00 85.06 131 GLU A CA 1
ATOM 1024 C C . GLU A 1 131 ? -16.900 -2.446 31.094 1.00 85.06 131 GLU A C 1
ATOM 1026 O O . GLU A 1 131 ? -16.473 -2.912 30.037 1.00 85.06 131 GLU A O 1
ATOM 1031 N N . VAL A 1 132 ? -17.217 -3.229 32.128 1.00 83.88 132 VAL A N 1
ATOM 1032 C CA . VAL A 1 132 ? -17.037 -4.691 32.133 1.00 83.88 132 VAL A CA 1
ATOM 1033 C C . VAL A 1 132 ? -17.854 -5.357 31.024 1.00 83.88 132 VAL A C 1
ATOM 1035 O O . VAL A 1 132 ? -17.335 -6.223 30.320 1.00 83.88 132 VAL A O 1
ATOM 1038 N N . CYS A 1 133 ? -19.101 -4.917 30.815 1.00 82.69 133 CYS A N 1
ATOM 1039 C CA . CYS A 1 133 ? -19.962 -5.442 29.755 1.00 82.69 133 CYS A CA 1
ATOM 1040 C C . CYS A 1 133 ? -19.392 -5.220 28.350 1.00 82.69 133 CYS A C 1
ATOM 1042 O O . CYS A 1 133 ? -19.788 -5.936 27.442 1.00 82.69 133 CYS A O 1
ATOM 1044 N N . LEU A 1 134 ? -18.520 -4.236 28.128 1.00 83.38 134 LEU A N 1
ATOM 1045 C CA . LEU A 1 134 ? -18.058 -3.880 26.780 1.00 83.38 134 LEU A CA 1
ATOM 1046 C C . LEU A 1 134 ? -16.568 -4.167 26.538 1.00 83.38 134 LEU A C 1
ATOM 1048 O O . LEU A 1 134 ? -16.155 -4.266 25.385 1.00 83.38 134 LEU A O 1
ATOM 1052 N N . THR A 1 135 ? -15.767 -4.336 27.593 1.00 75.19 135 THR A N 1
ATOM 1053 C CA . THR A 1 135 ? -14.302 -4.506 27.495 1.00 75.19 135 THR A CA 1
ATOM 1054 C C . THR A 1 135 ? -13.827 -5.952 27.650 1.00 75.19 135 THR A C 1
ATOM 1056 O O . THR A 1 135 ? -12.806 -6.312 27.071 1.00 75.19 135 THR A O 1
ATOM 1059 N N . VAL A 1 136 ? -14.564 -6.804 28.373 1.00 67.75 136 VAL A N 1
ATOM 1060 C CA . VAL A 1 136 ? -14.156 -8.199 28.653 1.00 67.75 136 VAL A CA 1
ATOM 1061 C C . VAL A 1 136 ? -14.396 -9.137 27.461 1.00 67.75 136 VAL A C 1
ATOM 1063 O O . VAL A 1 136 ? -13.775 -10.192 27.357 1.00 67.75 136 VAL A O 1
ATOM 1066 N N . HIS A 1 137 ? -15.273 -8.768 26.527 1.00 63.09 137 HIS A N 1
ATOM 1067 C CA . HIS A 1 137 ? -15.591 -9.608 25.373 1.00 63.09 137 HIS A CA 1
ATOM 1068 C C . HIS A 1 137 ? -14.578 -9.394 24.248 1.00 63.09 137 HIS A C 1
ATOM 1070 O O . HIS A 1 137 ? -14.653 -8.424 23.489 1.00 63.09 137 HIS A O 1
ATOM 1076 N N . THR A 1 138 ? -13.620 -10.313 24.156 1.00 55.72 138 THR A N 1
ATOM 1077 C CA . THR A 1 138 ? -12.492 -10.213 23.230 1.00 55.72 138 THR A CA 1
ATOM 1078 C C . THR A 1 138 ? -12.742 -10.854 21.867 1.00 55.72 138 THR A C 1
ATOM 1080 O O . THR A 1 138 ? -12.147 -10.377 20.902 1.00 55.72 138 THR A O 1
ATOM 1083 N N . GLU A 1 139 ? -13.590 -11.886 21.733 1.00 53.41 139 GLU A N 1
ATOM 1084 C CA . GLU A 1 139 ? -13.466 -12.745 20.536 1.00 53.41 139 GLU A CA 1
ATOM 1085 C C . GLU A 1 139 ? -14.733 -13.241 19.833 1.00 53.41 139 GLU A C 1
ATOM 1087 O O . GLU A 1 139 ? -14.607 -13.684 18.696 1.00 53.41 139 GLU A O 1
ATOM 1092 N N . ASP A 1 140 ? -15.943 -13.084 20.371 1.00 50.50 140 ASP A N 1
ATOM 1093 C CA . ASP A 1 140 ? -17.125 -13.645 19.706 1.00 50.50 140 ASP A CA 1
ATOM 1094 C C . ASP A 1 140 ? -18.236 -12.643 19.444 1.00 50.50 140 ASP A C 1
ATOM 1096 O O . ASP A 1 140 ? -18.453 -11.704 20.214 1.00 50.50 140 ASP A O 1
ATOM 1100 N N . LYS A 1 141 ? -18.928 -12.887 18.317 1.00 55.22 141 LYS A N 1
ATOM 1101 C CA . LYS A 1 141 ? -20.112 -12.171 17.827 1.00 55.22 141 LYS A CA 1
ATOM 1102 C C . LYS A 1 141 ? -20.880 -11.587 18.997 1.00 55.22 141 LYS A C 1
ATOM 1104 O O . LYS A 1 141 ? -21.400 -12.330 19.829 1.00 55.22 141 LYS A O 1
ATOM 1109 N N . LEU A 1 142 ? -20.931 -10.263 19.016 1.00 61.75 142 LEU A N 1
ATOM 1110 C CA . LEU A 1 142 ? -21.656 -9.461 19.979 1.00 61.75 142 LEU A CA 1
ATOM 1111 C C . LEU A 1 142 ? -22.934 -10.165 20.439 1.00 61.75 142 LEU A C 1
ATOM 1113 O O . LEU A 1 142 ? -23.896 -10.287 19.679 1.00 61.75 142 LEU A O 1
ATOM 1117 N N . ASN A 1 143 ? -22.932 -10.657 21.677 1.00 72.75 143 ASN A N 1
ATOM 1118 C CA . ASN A 1 143 ? -24.126 -11.258 22.240 1.00 72.75 143 ASN A CA 1
ATOM 1119 C C . ASN A 1 143 ? -25.163 -10.133 22.398 1.00 72.75 143 ASN A C 1
ATOM 1121 O O . ASN A 1 143 ? -24.910 -9.198 23.166 1.00 72.75 143 ASN A O 1
ATOM 1125 N N . PRO A 1 144 ? -26.332 -10.198 21.733 1.00 77.56 144 PRO A N 1
ATOM 1126 C CA . PRO A 1 144 ? -27.356 -9.162 21.857 1.00 77.56 144 PRO A CA 1
ATOM 1127 C C . PRO A 1 144 ? -27.773 -8.923 23.315 1.00 77.56 144 PRO A C 1
ATOM 1129 O O . PRO A 1 144 ? -28.141 -7.813 23.691 1.00 77.56 144 PRO A O 1
ATOM 1132 N N . ALA A 1 145 ? -27.658 -9.948 24.167 1.00 80.50 145 ALA A N 1
ATOM 1133 C CA . ALA A 1 145 ? -27.923 -9.826 25.594 1.00 80.50 145 ALA A CA 1
ATOM 1134 C C . ALA A 1 145 ? -26.935 -8.888 26.308 1.00 80.50 145 ALA A C 1
ATOM 1136 O O . ALA A 1 145 ? -27.338 -8.194 27.238 1.00 80.50 145 ALA A O 1
ATOM 1137 N N . VAL A 1 146 ? -25.668 -8.847 25.883 1.00 82.62 146 VAL A N 1
ATOM 1138 C CA . VAL A 1 146 ? -24.635 -7.972 26.462 1.00 82.62 146 VAL A CA 1
ATOM 1139 C C . VAL A 1 146 ? -24.896 -6.518 26.086 1.00 82.62 146 VAL A C 1
ATOM 1141 O O . VAL A 1 146 ? -24.908 -5.661 26.968 1.00 82.62 146 VAL A O 1
ATOM 1144 N N . LEU A 1 147 ? -25.209 -6.241 24.815 1.00 83.56 147 LEU A N 1
ATOM 1145 C CA . LEU A 1 147 ? -25.616 -4.893 24.410 1.00 83.56 147 LEU A CA 1
ATOM 1146 C C . LEU A 1 147 ? -26.860 -4.425 25.154 1.00 83.56 147 LEU A C 1
ATOM 1148 O O . LEU A 1 147 ? -26.883 -3.303 25.643 1.00 83.56 147 LEU A O 1
ATOM 1152 N N . ARG A 1 148 ? -27.867 -5.292 25.303 1.00 85.12 148 ARG A N 1
ATOM 1153 C CA . ARG A 1 148 ? -29.078 -4.962 26.060 1.00 85.12 148 ARG A CA 1
ATOM 1154 C C . ARG A 1 148 ? -28.755 -4.598 27.512 1.00 85.12 148 ARG A C 1
ATOM 1156 O O . ARG A 1 148 ? -29.335 -3.664 28.052 1.00 85.12 148 ARG A O 1
ATOM 1163 N N . LYS A 1 149 ? -27.819 -5.309 28.152 1.00 86.94 149 LYS A N 1
ATOM 1164 C CA . LY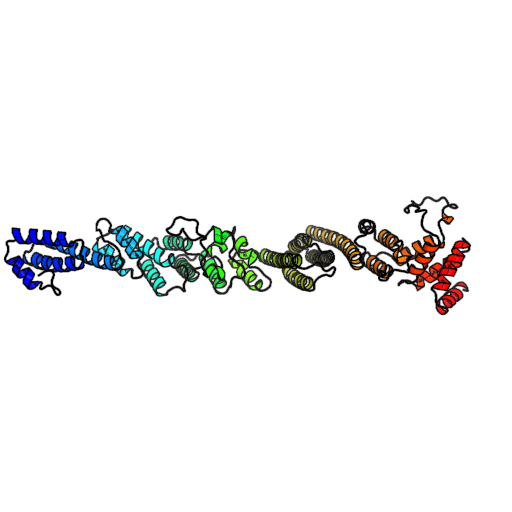S A 1 149 ? -27.353 -4.970 29.508 1.00 86.94 149 LYS A CA 1
ATOM 1165 C C . LYS A 1 149 ? -26.663 -3.608 29.549 1.00 86.94 149 LYS A C 1
ATOM 1167 O O . LYS A 1 149 ? -26.958 -2.817 30.443 1.00 86.94 149 LYS A O 1
ATOM 1172 N N . ALA A 1 150 ? -25.784 -3.332 28.588 1.00 87.81 150 ALA A N 1
ATOM 1173 C CA . ALA A 1 150 ? -25.096 -2.050 28.480 1.00 87.81 150 ALA A CA 1
ATOM 1174 C C . ALA A 1 150 ? -26.079 -0.895 28.213 1.00 87.81 150 ALA A C 1
ATOM 1176 O O . ALA A 1 150 ? -25.972 0.161 28.832 1.00 87.81 150 ALA A O 1
ATOM 1177 N N . GLU A 1 151 ? -27.076 -1.104 27.353 1.00 87.81 151 GLU A N 1
ATOM 1178 C CA . GLU A 1 151 ? -28.125 -0.128 27.047 1.00 87.81 151 GLU A CA 1
ATOM 1179 C C . GLU A 1 151 ? -29.025 0.145 28.257 1.00 87.81 151 GLU A C 1
ATOM 1181 O O . GLU A 1 151 ? -29.288 1.304 28.581 1.00 87.81 151 GLU A O 1
ATOM 1186 N N . ASN A 1 152 ? -29.406 -0.901 28.996 1.00 88.12 152 ASN A N 1
ATOM 1187 C CA . ASN A 1 152 ? -30.139 -0.747 30.250 1.00 88.12 152 ASN A CA 1
ATOM 1188 C C . ASN A 1 152 ? -29.340 0.071 31.271 1.00 88.12 152 ASN A C 1
ATOM 1190 O O . ASN A 1 152 ? -29.918 0.920 31.938 1.00 88.12 152 ASN A O 1
ATOM 1194 N N . ALA A 1 153 ? -28.026 -0.148 31.392 1.00 87.19 153 ALA A N 1
ATOM 1195 C CA . ALA A 1 153 ? -27.183 0.632 32.300 1.00 87.19 153 ALA A CA 1
ATOM 1196 C C . ALA A 1 153 ? -27.073 2.099 31.850 1.00 87.19 153 ALA A C 1
ATOM 1198 O O . ALA A 1 153 ? -27.189 3.014 32.667 1.00 87.19 153 ALA A O 1
ATOM 1199 N N . LEU A 1 154 ? -26.930 2.323 30.540 1.00 87.00 154 LEU A N 1
ATOM 1200 C CA . LEU A 1 154 ? -26.839 3.647 29.928 1.00 87.00 154 LEU A CA 1
ATOM 1201 C C . LEU A 1 154 ? -28.089 4.504 30.175 1.00 87.00 154 LEU A C 1
ATOM 1203 O O . LEU A 1 154 ? -27.962 5.719 30.322 1.00 87.00 154 LEU A O 1
ATOM 1207 N N . ALA A 1 155 ? -29.276 3.896 30.282 1.00 86.50 155 ALA A N 1
ATOM 1208 C CA . ALA A 1 155 ? -30.524 4.599 30.594 1.00 86.50 155 ALA A CA 1
ATOM 1209 C C . ALA A 1 155 ? -30.513 5.313 31.963 1.00 86.50 155 ALA A C 1
ATOM 1211 O O . ALA A 1 155 ? -31.281 6.251 32.176 1.00 86.50 155 ALA A O 1
ATOM 1212 N N . PHE A 1 156 ? -29.632 4.906 32.884 1.00 83.25 156 PHE A N 1
ATOM 1213 C CA . PHE A 1 156 ? -29.497 5.525 34.205 1.00 83.25 156 PHE A CA 1
ATOM 1214 C C . PHE A 1 156 ? -28.444 6.644 34.251 1.00 83.25 156 PHE A C 1
ATOM 1216 O O . PHE A 1 156 ? -28.413 7.407 35.220 1.00 83.25 156 PHE A O 1
ATOM 1223 N N . PHE A 1 157 ? -27.612 6.805 33.215 1.00 81.38 157 PHE A N 1
ATOM 1224 C CA . PHE A 1 157 ? -26.626 7.887 33.147 1.00 81.38 157 PHE A CA 1
ATOM 1225 C C . PHE A 1 157 ? -27.283 9.194 32.679 1.00 81.38 157 PHE A C 1
ATOM 1227 O O . PHE A 1 157 ? -27.673 9.317 31.520 1.00 81.38 157 PHE A O 1
ATOM 1234 N N . LYS A 1 158 ? -27.386 10.194 33.567 1.00 68.31 158 LYS A N 1
ATOM 1235 C CA . LYS A 1 158 ? -28.037 11.483 33.258 1.00 68.31 158 LYS A CA 1
ATOM 1236 C C . LYS A 1 158 ? -27.085 12.530 32.668 1.00 68.31 158 LYS A C 1
ATOM 1238 O O . LYS A 1 158 ? -27.288 12.938 31.532 1.00 68.31 158 LYS A O 1
ATOM 1243 N N . GLU A 1 159 ? -26.042 12.939 33.395 1.00 66.06 159 GLU A N 1
ATOM 1244 C CA . GLU A 1 159 ? -25.202 14.093 32.999 1.00 66.06 159 GLU A CA 1
ATOM 1245 C C . GLU A 1 159 ? -23.806 13.705 32.465 1.00 66.06 159 GLU A C 1
ATOM 1247 O O . GLU A 1 159 ? -23.300 14.353 31.554 1.00 66.06 159 GLU A O 1
ATOM 1252 N N . ASP A 1 160 ? -23.221 12.592 32.923 1.00 76.06 160 ASP A N 1
ATOM 1253 C CA . ASP A 1 160 ? -21.857 12.162 32.545 1.00 76.06 160 ASP A CA 1
ATOM 1254 C C . ASP A 1 160 ? -21.797 11.103 31.424 1.00 76.06 160 ASP A C 1
ATOM 1256 O O . ASP A 1 160 ? -20.726 10.580 31.101 1.00 76.06 160 ASP A O 1
ATOM 1260 N N . SER A 1 161 ? -22.934 10.775 30.798 1.00 84.38 161 SER A N 1
ATOM 1261 C CA . SER A 1 161 ? -23.033 9.659 29.840 1.00 84.38 161 SER A CA 1
ATOM 1262 C C . SER A 1 161 ? -22.058 9.786 28.662 1.00 84.38 161 SER A C 1
ATOM 1264 O O . SER A 1 161 ? -21.394 8.814 28.309 1.00 84.38 161 SER A O 1
ATOM 1266 N N . LEU A 1 162 ? -21.895 10.986 28.097 1.00 88.56 162 LEU A N 1
ATOM 1267 C CA . LEU A 1 162 ? -20.981 11.227 26.977 1.00 88.56 162 LEU A CA 1
ATOM 1268 C C . LEU A 1 162 ? -19.511 11.002 27.364 1.00 88.56 162 LEU A C 1
ATOM 1270 O O . LEU A 1 162 ? -18.743 10.420 26.598 1.00 88.56 162 LEU A O 1
ATOM 1274 N N . LYS A 1 163 ? -19.117 11.442 28.565 1.00 88.44 163 LYS A N 1
ATOM 1275 C CA . LYS A 1 163 ? -17.751 11.284 29.077 1.00 88.44 163 LYS A CA 1
ATOM 1276 C C . LYS A 1 163 ? -17.423 9.811 29.310 1.00 88.44 163 LYS A C 1
ATOM 1278 O O . LYS A 1 163 ? -16.338 9.368 28.940 1.00 88.44 163 LYS A O 1
ATOM 1283 N N . ILE A 1 164 ? -18.373 9.061 29.871 1.00 87.69 164 ILE A N 1
ATOM 1284 C CA . ILE A 1 164 ? -18.257 7.613 30.069 1.00 87.69 164 ILE A CA 1
ATOM 1285 C C . ILE A 1 164 ? -18.143 6.907 28.715 1.00 87.69 164 ILE A C 1
ATOM 1287 O O . ILE A 1 164 ? -17.192 6.165 28.503 1.00 87.69 164 ILE A O 1
ATOM 1291 N N . LEU A 1 165 ? -19.042 7.190 27.766 1.00 91.12 165 LEU A N 1
ATOM 1292 C CA . LEU A 1 165 ? -19.020 6.576 26.433 1.00 91.12 165 LEU A CA 1
ATOM 1293 C C . LEU A 1 165 ? -17.685 6.798 25.712 1.00 91.12 165 LEU A C 1
ATOM 1295 O O . LEU A 1 165 ? -17.112 5.847 25.185 1.00 91.12 165 LEU A O 1
ATOM 1299 N N . LYS A 1 166 ? -17.157 8.030 25.729 1.00 90.88 166 LYS A N 1
ATOM 1300 C CA . LYS A 1 166 ? -15.846 8.345 25.140 1.00 90.88 166 LYS A CA 1
ATOM 1301 C C . LYS A 1 166 ? -14.706 7.621 25.855 1.00 90.88 166 LYS A C 1
ATOM 1303 O O . LYS A 1 166 ? -13.811 7.114 25.188 1.00 90.88 166 LYS A O 1
ATOM 1308 N N . LYS A 1 167 ? -14.740 7.536 27.190 1.00 90.06 167 LYS A N 1
ATOM 1309 C CA . LYS A 1 167 ? -13.749 6.776 27.966 1.00 90.06 167 LYS A CA 1
ATOM 1310 C C . LYS A 1 167 ? -13.750 5.304 27.543 1.00 90.06 167 LYS A C 1
ATOM 1312 O O . LYS A 1 167 ? -12.711 4.799 27.130 1.00 90.06 167 LYS A O 1
ATOM 1317 N N . VAL A 1 168 ? -14.917 4.657 27.559 1.00 88.88 168 VAL A N 1
ATOM 1318 C CA . VAL A 1 168 ? -15.050 3.236 27.199 1.00 88.88 168 VAL A CA 1
ATOM 1319 C C . VAL A 1 168 ? -14.662 2.993 25.742 1.00 88.88 168 VAL A C 1
ATOM 1321 O O . VAL A 1 168 ? -13.974 2.020 25.452 1.00 88.88 168 VAL A O 1
ATOM 1324 N N . LEU A 1 169 ? -15.006 3.904 24.824 1.00 90.88 169 LEU A N 1
ATOM 1325 C CA . LEU A 1 169 ? -14.597 3.821 23.419 1.00 90.88 169 LEU A CA 1
ATOM 1326 C C . LEU A 1 169 ? -13.076 3.680 23.261 1.00 90.88 169 LEU A C 1
ATOM 1328 O O . LEU A 1 169 ? -12.635 2.949 22.378 1.00 90.88 169 LEU A O 1
ATOM 1332 N N . HIS A 1 170 ? -12.274 4.346 24.094 1.00 87.81 170 HIS A N 1
ATOM 1333 C CA . HIS A 1 170 ? -10.812 4.249 24.047 1.00 87.81 170 HIS A CA 1
ATOM 1334 C C . HIS A 1 170 ? -10.246 2.971 24.687 1.00 87.81 170 HIS A C 1
ATOM 1336 O O . HIS A 1 170 ? -9.112 2.606 24.379 1.00 87.81 170 HIS A O 1
ATOM 1342 N N . GLU A 1 171 ? -11.011 2.302 25.550 1.00 86.50 171 GLU A N 1
ATOM 1343 C CA . GLU A 1 171 ? -10.605 1.085 26.270 1.00 86.50 171 GLU A CA 1
ATOM 1344 C C . GLU A 1 171 ? -11.039 -0.204 25.556 1.00 86.50 171 GLU A C 1
ATOM 1346 O O . GLU A 1 171 ? -10.431 -1.257 25.746 1.00 86.50 171 GLU A O 1
ATOM 1351 N N . VAL A 1 172 ? -12.071 -0.131 24.711 1.00 86.75 172 VAL A N 1
ATOM 1352 C CA . VAL A 1 172 ? -12.568 -1.274 23.934 1.00 86.75 172 VAL A CA 1
ATOM 1353 C C . VAL A 1 172 ? -11.496 -1.806 22.989 1.00 86.75 172 VAL A C 1
ATOM 1355 O O . VAL A 1 172 ? -10.735 -1.057 22.374 1.00 86.75 172 VAL A O 1
ATOM 1358 N N . HIS A 1 173 ? -11.475 -3.126 22.821 1.00 85.31 173 HIS A N 1
ATOM 1359 C CA . HIS A 1 173 ? -10.529 -3.784 21.935 1.00 85.31 173 HIS A CA 1
ATOM 1360 C C . HIS A 1 173 ? -10.697 -3.325 20.466 1.00 85.31 173 HIS A C 1
ATOM 1362 O O . HIS A 1 173 ? -11.812 -3.355 19.936 1.00 85.31 173 HIS A O 1
ATOM 1368 N N . PRO A 1 174 ? -9.614 -2.968 19.745 1.00 89.25 174 PRO A N 1
ATOM 1369 C CA . PRO A 1 174 ? -9.678 -2.329 18.421 1.00 89.25 174 PRO A CA 1
ATOM 1370 C C . PRO A 1 174 ? -10.279 -3.180 17.292 1.00 89.25 174 PRO A C 1
ATOM 1372 O O . PRO A 1 174 ? -10.551 -2.640 16.219 1.00 89.25 174 PRO A O 1
ATOM 1375 N N . TYR A 1 175 ? -10.459 -4.489 17.492 1.00 89.38 175 TYR A N 1
ATOM 1376 C CA . TYR A 1 175 ? -11.064 -5.394 16.500 1.00 89.38 175 TYR A CA 1
ATOM 1377 C C . TYR A 1 175 ? -12.523 -5.760 16.816 1.00 89.38 175 TYR A C 1
ATOM 1379 O O . TYR A 1 175 ? -13.158 -6.447 16.013 1.00 89.38 175 TYR A O 1
ATOM 1387 N N . ASN A 1 176 ? -13.072 -5.309 17.952 1.00 87.69 176 ASN A N 1
ATOM 1388 C CA . ASN A 1 176 ? -14.472 -5.537 18.313 1.00 87.69 176 ASN A CA 1
ATOM 1389 C C . ASN A 1 176 ? -15.361 -4.469 17.653 1.00 87.69 176 ASN A C 1
ATOM 1391 O O . ASN A 1 176 ? -15.816 -3.515 18.285 1.00 87.69 176 ASN A O 1
ATOM 1395 N N . TYR A 1 177 ? -15.533 -4.595 16.336 1.00 91.19 177 TYR A N 1
ATOM 1396 C CA . TYR A 1 177 ? -16.246 -3.621 15.508 1.00 91.19 177 TYR A CA 1
ATOM 1397 C C . TYR A 1 177 ? -17.694 -3.428 15.935 1.00 91.19 177 TYR A C 1
ATOM 1399 O O . TYR A 1 177 ? -18.219 -2.327 15.819 1.00 91.19 177 TYR A O 1
ATOM 1407 N N . GLU A 1 178 ? -18.313 -4.472 16.464 1.00 89.50 178 GLU A N 1
ATOM 1408 C CA . GLU A 1 178 ? -19.695 -4.474 16.899 1.00 89.50 178 GLU A CA 1
ATOM 1409 C C . GLU A 1 178 ? -19.898 -3.603 18.151 1.00 89.50 178 GLU A C 1
ATOM 1411 O O . GLU A 1 178 ? -20.805 -2.770 18.188 1.00 89.50 178 GLU A O 1
ATOM 1416 N N . VAL A 1 179 ? -19.023 -3.730 19.158 1.00 89.44 179 VAL A N 1
ATOM 1417 C CA . VAL A 1 179 ? -19.049 -2.854 20.345 1.00 89.44 179 VAL A CA 1
ATOM 1418 C C . VAL A 1 179 ? -18.658 -1.423 19.979 1.00 89.44 179 VAL A C 1
ATOM 1420 O O . VAL A 1 179 ? -19.288 -0.473 20.446 1.00 89.44 179 VAL A O 1
ATOM 1423 N N . LEU A 1 180 ? -17.643 -1.252 19.126 1.00 92.19 180 LEU A N 1
ATOM 1424 C CA . LEU A 1 180 ? -17.221 0.069 18.656 1.00 92.19 180 LEU A CA 1
ATOM 1425 C C . LEU A 1 180 ? -18.351 0.783 17.905 1.00 92.19 180 LEU A C 1
ATOM 1427 O O . LEU A 1 180 ? -18.567 1.973 18.126 1.00 92.19 180 LEU A O 1
ATOM 1431 N N . GLN A 1 181 ? -19.092 0.062 17.061 1.00 93.25 181 GLN A N 1
ATOM 1432 C CA . GLN A 1 181 ? -20.243 0.599 16.345 1.00 93.25 181 GLN A CA 1
ATOM 1433 C C . GLN A 1 181 ? -21.334 1.043 17.320 1.00 93.25 181 GLN A C 1
ATOM 1435 O O . GLN A 1 181 ? -21.754 2.195 17.251 1.00 93.25 181 GLN A O 1
ATOM 1440 N N . PHE A 1 182 ? -21.723 0.183 18.269 1.00 92.06 182 PHE A N 1
ATOM 1441 C CA . PHE A 1 182 ? -22.704 0.530 19.300 1.00 92.06 182 PHE A CA 1
ATOM 1442 C C . PHE A 1 182 ? -22.308 1.806 20.059 1.00 92.06 182 PHE A C 1
ATOM 1444 O O . PHE A 1 182 ? -23.115 2.722 20.211 1.00 92.06 182 PHE A O 1
ATOM 1451 N N . LEU A 1 183 ? -21.053 1.902 20.508 1.00 92.81 183 LEU A N 1
ATOM 1452 C CA . LEU A 1 183 ? -20.570 3.073 21.242 1.00 92.81 183 LEU A CA 1
ATOM 1453 C C . LEU A 1 183 ? -20.607 4.343 20.393 1.00 92.81 183 LEU A C 1
ATOM 1455 O O . LEU A 1 183 ? -21.059 5.379 20.875 1.00 92.81 183 LEU A O 1
ATOM 1459 N N . LEU A 1 184 ? -20.162 4.276 19.137 1.00 95.00 184 LEU A N 1
ATOM 1460 C CA . LEU A 1 184 ? -20.182 5.425 18.234 1.00 95.00 184 LEU A CA 1
ATOM 1461 C C . LEU A 1 184 ? -21.611 5.860 17.890 1.00 95.00 184 LEU A C 1
ATOM 1463 O O . LEU A 1 184 ? -21.869 7.056 17.862 1.00 95.00 184 LEU A O 1
ATOM 1467 N N . GLU A 1 185 ? -22.550 4.932 17.695 1.00 94.75 185 GLU A N 1
ATOM 1468 C CA . GLU A 1 185 ? -23.971 5.251 17.494 1.00 94.75 185 GLU A CA 1
ATOM 1469 C C . GLU A 1 185 ? -24.542 5.978 18.719 1.00 94.75 185 GLU A C 1
ATOM 1471 O O . GLU A 1 185 ? -25.122 7.055 18.587 1.00 94.75 185 GLU A O 1
ATOM 1476 N N . LYS A 1 186 ? -24.286 5.469 19.933 1.00 92.38 186 LYS A N 1
ATOM 1477 C CA . LYS A 1 186 ? -24.744 6.113 21.177 1.00 92.38 186 LYS A CA 1
ATOM 1478 C C . LYS A 1 186 ? -24.073 7.458 21.453 1.00 92.38 186 LYS A C 1
ATOM 1480 O O . LYS A 1 186 ? -24.702 8.324 22.068 1.00 92.38 186 LYS A O 1
ATOM 1485 N N . ILE A 1 187 ? -22.825 7.650 21.028 1.00 93.75 187 ILE A N 1
ATOM 1486 C CA . ILE A 1 187 ? -22.158 8.957 21.067 1.00 93.75 187 ILE A CA 1
ATOM 1487 C C . ILE A 1 187 ? -22.816 9.894 20.055 1.00 93.75 187 ILE A C 1
ATOM 1489 O O . ILE A 1 187 ? -23.170 11.002 20.436 1.00 93.75 187 ILE A O 1
ATOM 1493 N N . GLN A 1 188 ? -23.051 9.446 18.819 1.00 94.81 188 GLN A N 1
ATOM 1494 C CA . GLN A 1 188 ? -23.654 10.251 17.754 1.00 94.81 188 GLN A CA 1
ATOM 1495 C C . GLN A 1 188 ? -25.065 10.734 18.111 1.00 94.81 188 GLN A C 1
ATOM 1497 O O . GLN A 1 188 ? -25.407 11.877 17.828 1.00 94.81 188 GLN A O 1
ATOM 1502 N N . GLU A 1 189 ? -25.871 9.884 18.755 1.00 92.25 189 GLU A N 1
ATOM 1503 C CA . GLU A 1 189 ? -27.206 10.234 19.267 1.00 92.25 189 GLU A CA 1
ATOM 1504 C C . GLU A 1 189 ? -27.176 11.396 20.281 1.00 92.25 189 GLU A C 1
ATOM 1506 O O . GLU A 1 189 ? -28.173 12.094 20.450 1.00 92.25 189 GLU A O 1
ATOM 1511 N N . ARG A 1 190 ? -26.057 11.580 20.996 1.00 90.38 190 ARG A N 1
ATOM 1512 C CA . ARG A 1 190 ? -25.898 12.575 22.075 1.00 90.38 190 ARG A CA 1
ATOM 1513 C C . ARG A 1 190 ? -25.088 13.792 21.646 1.00 90.38 190 ARG A C 1
ATOM 1515 O O . ARG A 1 190 ? -25.301 14.889 22.151 1.00 90.38 190 ARG A O 1
ATOM 1522 N N . GLU A 1 191 ? -24.128 13.578 20.762 1.00 90.12 191 GLU A N 1
ATOM 1523 C CA . GLU A 1 191 ? -23.197 14.561 20.242 1.00 90.12 191 GLU A CA 1
ATOM 1524 C C . GLU A 1 191 ? -23.090 14.330 18.736 1.00 90.12 191 GLU A C 1
ATOM 1526 O O . GLU A 1 191 ? -22.433 13.390 18.285 1.00 90.12 191 GLU A O 1
ATOM 1531 N N . GLU A 1 192 ? -23.732 15.197 17.951 1.00 90.00 192 GLU A N 1
ATOM 1532 C CA . GLU A 1 192 ? -23.654 15.167 16.490 1.00 90.00 192 GLU A CA 1
ATOM 1533 C C . GLU A 1 192 ? -22.257 15.602 16.009 1.00 90.00 192 GLU A C 1
ATOM 1535 O O . GLU A 1 192 ? -22.044 16.707 15.509 1.00 90.00 192 GLU A O 1
ATOM 1540 N N . SER A 1 193 ? -21.270 14.727 16.190 1.00 91.56 193 SER A N 1
ATOM 1541 C CA . SER A 1 193 ? -19.868 14.976 15.866 1.00 91.56 193 SER A CA 1
ATOM 1542 C C . SER A 1 193 ? -19.513 14.408 14.495 1.00 91.56 193 SER A C 1
ATOM 1544 O O . SER A 1 193 ? -19.793 13.255 14.155 1.00 91.56 193 SER A O 1
ATOM 1546 N N . ARG A 1 194 ? -18.808 15.214 13.698 1.00 90.19 194 ARG A N 1
ATOM 1547 C CA . ARG A 1 194 ? -18.269 14.774 12.407 1.00 90.19 194 ARG A CA 1
ATOM 1548 C C . ARG A 1 194 ? -17.241 13.653 12.579 1.00 90.19 194 ARG A C 1
ATOM 1550 O O . ARG A 1 194 ? -17.132 12.781 11.719 1.00 90.19 194 ARG A O 1
ATOM 1557 N N . GLU A 1 195 ? -16.484 13.673 13.669 1.00 89.06 195 GLU A N 1
ATOM 1558 C CA . GLU A 1 195 ? -15.491 12.660 14.022 1.00 89.06 195 GLU A CA 1
ATOM 1559 C C . GLU A 1 195 ? -16.157 11.308 14.303 1.00 89.06 195 GLU A C 1
ATOM 1561 O O . GLU A 1 195 ? -15.671 10.277 13.834 1.00 89.06 195 GLU A O 1
ATOM 1566 N N . THR A 1 196 ? -17.299 11.316 14.992 1.00 92.38 196 THR A N 1
ATOM 1567 C CA . THR A 1 196 ? -18.087 10.111 15.274 1.00 92.38 196 THR A CA 1
ATOM 1568 C C . THR A 1 196 ? -18.694 9.525 13.997 1.00 92.38 196 THR A C 1
ATOM 1570 O O . THR A 1 196 ? -18.515 8.333 13.737 1.00 92.38 196 THR A O 1
ATOM 1573 N N . LEU A 1 197 ? -19.296 10.354 13.132 1.00 93.31 197 LEU A N 1
ATOM 1574 C CA . LEU A 1 197 ? -19.775 9.924 11.806 1.00 93.31 197 LEU A CA 1
ATOM 1575 C C . LEU A 1 197 ? -18.658 9.308 10.957 1.00 93.31 197 LEU A C 1
ATOM 1577 O O . LEU A 1 197 ? -18.846 8.263 10.337 1.00 93.31 197 LEU A O 1
ATOM 1581 N N . LYS A 1 198 ? -17.473 9.924 10.964 1.00 92.62 198 LYS A N 1
ATOM 1582 C CA . LYS A 1 198 ? -16.284 9.406 10.278 1.00 92.62 198 LYS A CA 1
ATOM 1583 C C . LYS A 1 198 ? -15.850 8.047 10.844 1.00 92.62 198 LYS A C 1
ATOM 1585 O O . LYS A 1 198 ? -15.450 7.170 10.083 1.00 92.62 198 LYS A O 1
ATOM 1590 N N . GLY A 1 199 ? -15.942 7.854 12.161 1.00 94.62 199 GLY A N 1
ATOM 1591 C CA . GLY A 1 199 ? -15.701 6.567 12.816 1.00 94.62 199 GLY A CA 1
ATOM 1592 C C . GLY A 1 199 ? -16.691 5.481 12.381 1.00 94.62 199 GLY A C 1
ATOM 1593 O O . GLY A 1 199 ? -16.269 4.374 12.048 1.00 94.62 199 GLY A O 1
ATOM 1594 N N . LEU A 1 200 ? -17.984 5.806 12.315 1.00 95.56 200 LEU A N 1
ATOM 1595 C CA . LEU A 1 200 ? -19.025 4.894 11.823 1.00 95.56 200 LEU A CA 1
ATOM 1596 C C . LEU A 1 200 ? -18.808 4.525 10.353 1.00 95.56 200 LEU A C 1
ATOM 1598 O O . LEU A 1 200 ? -18.884 3.353 9.980 1.00 95.56 200 LEU A O 1
ATOM 1602 N N . GLU A 1 201 ? -18.472 5.509 9.519 1.00 94.81 201 GLU A N 1
ATOM 1603 C CA . GLU A 1 201 ? -18.165 5.270 8.113 1.00 94.81 201 GLU A CA 1
ATOM 1604 C C . GLU A 1 201 ? -16.937 4.363 7.955 1.00 94.81 201 GLU A C 1
ATOM 1606 O O . GLU A 1 201 ? -16.961 3.430 7.150 1.00 94.81 201 GLU A O 1
ATOM 1611 N N . LEU A 1 202 ? -15.893 4.570 8.767 1.00 95.19 202 LEU A N 1
ATOM 1612 C CA . LEU A 1 202 ? -14.720 3.699 8.797 1.00 95.19 202 LEU A CA 1
ATOM 1613 C C . LEU A 1 202 ? -15.105 2.261 9.154 1.00 95.19 202 LEU A C 1
ATOM 1615 O O . LEU A 1 202 ? -14.708 1.340 8.443 1.00 95.19 202 LEU A O 1
ATOM 1619 N N . LEU A 1 203 ? -15.904 2.053 10.205 1.00 95.00 203 LEU A N 1
ATOM 1620 C CA . LEU A 1 203 ? -16.360 0.714 10.588 1.00 95.00 203 LEU A CA 1
ATOM 1621 C C . LEU A 1 203 ? -17.155 0.035 9.475 1.00 95.00 203 LEU A C 1
ATOM 1623 O O . LEU A 1 203 ? -16.980 -1.163 9.261 1.00 95.00 203 LEU A O 1
ATOM 1627 N N . ARG A 1 204 ? -17.977 0.775 8.723 1.00 94.06 204 ARG A N 1
ATOM 1628 C CA . ARG A 1 204 ? -18.694 0.223 7.565 1.00 94.06 204 ARG A CA 1
ATOM 1629 C C . ARG A 1 204 ? -17.728 -0.370 6.538 1.00 94.06 204 ARG A C 1
ATOM 1631 O O . ARG A 1 204 ? -17.970 -1.474 6.055 1.00 94.06 204 ARG A O 1
ATOM 1638 N N . TYR A 1 205 ? -16.630 0.320 6.227 1.00 93.19 205 TYR A N 1
ATOM 1639 C CA . TYR A 1 205 ? -15.598 -0.222 5.338 1.00 93.19 205 TYR A CA 1
ATOM 1640 C C . TYR A 1 205 ? -14.871 -1.415 5.969 1.00 93.19 205 TYR A C 1
ATOM 1642 O O . TYR A 1 205 ? -14.688 -2.440 5.314 1.00 93.19 205 TYR A O 1
ATOM 1650 N N . LEU A 1 206 ? -14.513 -1.319 7.252 1.00 93.62 206 LEU A N 1
ATOM 1651 C CA . LEU A 1 206 ? -13.779 -2.368 7.959 1.00 93.62 206 LEU A CA 1
ATOM 1652 C C . LEU A 1 206 ? -14.560 -3.681 8.105 1.00 93.62 206 LEU A C 1
ATOM 1654 O O . LEU A 1 206 ? -13.951 -4.742 8.048 1.00 93.62 206 LEU A O 1
ATOM 1658 N N . HIS A 1 207 ? -15.889 -3.639 8.225 1.00 91.31 207 HIS A N 1
ATOM 1659 C CA . HIS A 1 207 ? -16.718 -4.851 8.236 1.00 91.31 207 HIS A CA 1
ATOM 1660 C C . HIS A 1 207 ? -16.638 -5.648 6.925 1.00 91.31 207 HIS A C 1
ATOM 1662 O O . HIS A 1 207 ? -16.764 -6.872 6.941 1.00 91.31 207 HIS A O 1
ATOM 1668 N N . HIS A 1 208 ? -16.442 -4.967 5.793 1.00 90.69 208 HIS A N 1
ATOM 1669 C CA . HIS A 1 208 ? -16.353 -5.598 4.473 1.00 90.69 208 HIS A CA 1
ATOM 1670 C C . HIS A 1 208 ? -14.912 -5.947 4.093 1.00 90.69 208 HIS A C 1
ATOM 1672 O O . HIS A 1 208 ? -14.676 -6.899 3.346 1.00 90.69 208 HIS A O 1
ATOM 1678 N N . TYR A 1 209 ? -13.947 -5.176 4.594 1.00 92.69 209 TYR A N 1
ATOM 1679 C CA . TYR A 1 209 ? -12.538 -5.382 4.315 1.00 92.69 209 TYR A CA 1
ATOM 1680 C C . TYR A 1 209 ? -12.010 -6.630 5.027 1.00 92.69 209 TYR A C 1
ATOM 1682 O O . TYR A 1 209 ? -12.131 -6.774 6.242 1.00 92.69 209 TYR A O 1
ATOM 1690 N N . LYS A 1 210 ? -11.361 -7.517 4.268 1.00 91.62 210 LYS A N 1
ATOM 1691 C CA . LYS A 1 210 ? -10.622 -8.655 4.819 1.00 91.62 210 LYS A CA 1
ATOM 1692 C C . LYS A 1 210 ? -9.133 -8.368 4.773 1.00 91.62 210 LYS A C 1
ATOM 1694 O O . LYS A 1 210 ? -8.596 -7.996 3.730 1.00 91.62 210 LYS A O 1
ATOM 1699 N N . ARG A 1 211 ? -8.480 -8.576 5.912 1.00 92.44 211 ARG A N 1
ATOM 1700 C CA . ARG A 1 211 ? -7.041 -8.395 6.062 1.00 92.44 211 ARG A CA 1
ATOM 1701 C C . ARG A 1 211 ? -6.253 -9.263 5.075 1.00 92.44 211 ARG A C 1
ATOM 1703 O O . ARG A 1 211 ? -6.577 -10.431 4.875 1.00 92.44 211 ARG A O 1
ATOM 1710 N N . CYS A 1 212 ? -5.222 -8.675 4.474 1.00 90.12 212 CYS A N 1
ATOM 1711 C CA . CYS A 1 212 ? -4.360 -9.317 3.481 1.00 90.12 212 CYS A CA 1
ATOM 1712 C C . CYS A 1 212 ? -2.942 -9.589 4.008 1.00 90.12 212 CYS A C 1
ATOM 1714 O O . CYS A 1 212 ? -2.239 -10.432 3.452 1.00 90.12 212 CYS A O 1
ATOM 1716 N N . SER A 1 213 ? -2.502 -8.884 5.055 1.00 89.38 213 SER A N 1
ATOM 1717 C CA . SER A 1 213 ? -1.162 -9.024 5.629 1.00 89.38 213 SER A CA 1
ATOM 1718 C C . SER A 1 213 ? -1.204 -9.403 7.109 1.00 89.38 213 SER A C 1
ATOM 1720 O O . SER A 1 213 ? -2.218 -9.255 7.787 1.00 89.38 213 SER A O 1
ATOM 1722 N N . THR A 1 214 ? -0.096 -9.913 7.644 1.00 89.81 214 THR A N 1
ATOM 1723 C CA . THR A 1 214 ? -0.006 -10.231 9.075 1.00 89.81 214 THR A CA 1
ATOM 1724 C C . THR A 1 214 ? -0.035 -8.961 9.936 1.00 89.81 214 THR A C 1
ATOM 1726 O O . THR A 1 214 ? 0.480 -7.932 9.492 1.00 89.81 214 THR A O 1
ATOM 1729 N N . PRO A 1 215 ? -0.508 -9.033 11.194 1.00 89.75 215 PRO A N 1
ATOM 1730 C CA . PRO A 1 215 ? -0.454 -7.917 12.132 1.00 89.75 215 PRO A CA 1
ATOM 1731 C C . PRO A 1 215 ? 0.905 -7.215 12.212 1.00 89.75 215 PRO A C 1
ATOM 1733 O O . PRO A 1 215 ? 1.959 -7.844 12.382 1.00 89.75 215 PRO A O 1
ATOM 1736 N N . SER A 1 216 ? 0.874 -5.887 12.114 1.00 87.50 216 SER A N 1
ATOM 1737 C CA . SER A 1 216 ? 2.065 -5.041 12.141 1.00 87.50 216 SER A CA 1
ATOM 1738 C C . SER A 1 216 ? 2.801 -5.131 13.486 1.00 87.50 216 SER A C 1
ATOM 1740 O O . SER A 1 216 ? 2.294 -5.614 14.506 1.00 87.50 216 SER A O 1
ATOM 1742 N N . GLY A 1 217 ? 4.051 -4.663 13.509 1.00 85.88 217 GLY A N 1
ATOM 1743 C CA . GLY A 1 217 ? 4.833 -4.593 14.746 1.00 85.88 217 GLY A CA 1
ATOM 1744 C C . GLY A 1 217 ? 4.213 -3.649 15.783 1.00 85.88 217 GLY A C 1
ATOM 1745 O O . GLY A 1 217 ? 4.255 -3.942 16.978 1.00 85.88 217 GLY A O 1
ATOM 1746 N N . ILE A 1 218 ? 3.593 -2.549 15.336 1.00 85.94 218 ILE A N 1
ATOM 1747 C CA . ILE A 1 218 ? 2.964 -1.568 16.228 1.00 85.94 218 ILE A CA 1
ATOM 1748 C C . ILE A 1 218 ? 1.697 -2.122 16.885 1.00 85.94 218 ILE A C 1
ATOM 1750 O O . ILE A 1 218 ? 1.481 -1.883 18.071 1.00 85.94 218 ILE A O 1
ATOM 1754 N N . GLU A 1 219 ? 0.927 -2.948 16.170 1.00 87.50 219 GLU A N 1
ATOM 1755 C CA . GLU A 1 219 ? -0.225 -3.671 16.724 1.00 87.50 219 GLU A CA 1
ATOM 1756 C C . GLU A 1 219 ? 0.204 -4.597 17.860 1.00 87.50 219 GLU A C 1
ATOM 1758 O O . GLU A 1 219 ? -0.313 -4.501 18.971 1.00 87.50 219 GLU A O 1
ATOM 1763 N N . ARG A 1 220 ? 1.222 -5.430 17.614 1.00 83.38 220 ARG A N 1
ATOM 1764 C CA . ARG A 1 220 ? 1.781 -6.341 18.626 1.00 83.38 220 ARG A CA 1
ATOM 1765 C C . ARG A 1 220 ? 2.412 -5.602 19.806 1.00 83.38 220 ARG A C 1
ATOM 1767 O O . ARG A 1 220 ? 2.453 -6.118 20.918 1.00 83.38 220 ARG A O 1
ATOM 1774 N N . LYS A 1 221 ? 2.942 -4.398 19.591 1.00 82.56 221 LYS A N 1
ATOM 1775 C CA . LYS A 1 221 ? 3.501 -3.583 20.675 1.00 82.56 221 LYS A CA 1
ATOM 1776 C C . LYS A 1 221 ? 2.408 -2.945 21.530 1.00 82.56 221 LYS A C 1
ATOM 1778 O O . LYS A 1 221 ? 2.557 -2.924 22.745 1.00 82.56 221 LYS A O 1
ATOM 1783 N N . LYS A 1 222 ? 1.355 -2.415 20.905 1.00 76.88 222 LYS A N 1
ATOM 1784 C CA . LYS A 1 222 ? 0.325 -1.611 21.574 1.00 76.88 222 LYS A CA 1
ATOM 1785 C C . LYS A 1 222 ? -0.786 -2.448 22.207 1.00 76.88 222 LYS A C 1
ATOM 1787 O O . LYS A 1 222 ? -1.311 -2.048 23.235 1.00 76.88 222 LYS A O 1
ATOM 1792 N N . PHE A 1 223 ? -1.124 -3.587 21.606 1.00 71.88 223 PHE A N 1
ATOM 1793 C CA . PHE A 1 223 ? -2.271 -4.413 22.000 1.00 71.88 223 PHE A CA 1
ATOM 1794 C C . PHE A 1 223 ? -1.866 -5.812 22.462 1.00 71.88 223 PHE A C 1
ATOM 1796 O O . PHE A 1 223 ? -2.655 -6.747 22.375 1.00 71.88 223 PHE A O 1
ATOM 1803 N N . ARG A 1 224 ? -0.627 -5.980 22.937 1.00 63.94 224 ARG A N 1
ATOM 1804 C CA . ARG A 1 224 ? -0.256 -7.204 23.649 1.00 63.94 224 ARG A CA 1
ATOM 1805 C C . ARG A 1 224 ? -1.154 -7.323 24.880 1.00 63.94 224 ARG A C 1
ATOM 1807 O O . ARG A 1 224 ? -1.161 -6.416 25.711 1.00 63.94 224 ARG A O 1
ATOM 1814 N N . CYS A 1 225 ? -1.925 -8.405 24.964 1.00 52.97 225 CYS A N 1
ATOM 1815 C CA . CYS A 1 225 ? -2.758 -8.684 26.125 1.00 52.97 225 CYS A CA 1
ATOM 1816 C C . CYS A 1 225 ? -1.888 -8.799 27.393 1.00 52.97 225 CYS A C 1
ATOM 1818 O O . CYS A 1 225 ? -0.736 -9.242 27.341 1.00 52.97 225 CYS A O 1
ATOM 1820 N N . VAL A 1 226 ? -2.475 -8.319 28.491 1.00 45.34 226 VAL A N 1
ATOM 1821 C CA . VAL A 1 226 ? -1.997 -8.260 29.886 1.00 45.34 226 VAL A CA 1
ATOM 1822 C C . VAL A 1 226 ? -1.486 -9.640 30.362 1.00 45.34 226 VAL A C 1
ATOM 1824 O O . VAL A 1 226 ? -1.881 -10.646 29.773 1.00 45.34 226 VAL A O 1
ATOM 1827 N N . PRO A 1 227 ? -0.574 -9.702 31.359 1.00 38.56 227 PRO A N 1
ATOM 1828 C CA . PRO A 1 227 ? 0.158 -10.915 31.724 1.00 38.56 227 PRO A CA 1
ATOM 1829 C C . PRO A 1 227 ? -0.770 -12.054 32.136 1.00 38.56 227 PRO A C 1
ATOM 1831 O O . PRO A 1 227 ? -1.796 -11.818 32.772 1.00 38.56 227 PRO A O 1
ATOM 1834 N N . ASP A 1 228 ? -0.355 -13.279 31.828 1.00 40.62 228 ASP A N 1
ATOM 1835 C CA . ASP A 1 228 ? -0.873 -14.469 32.497 1.00 40.62 228 ASP A CA 1
ATOM 1836 C C . ASP A 1 228 ? -0.581 -14.370 34.012 1.00 40.62 228 ASP A C 1
ATOM 1838 O O . ASP A 1 228 ? 0.379 -13.704 34.426 1.00 40.62 228 ASP A O 1
ATOM 1842 N N . GLU A 1 229 ? -1.393 -15.020 34.850 1.00 43.78 229 GLU A N 1
ATOM 1843 C CA . GLU A 1 229 ? -1.347 -14.940 36.328 1.00 43.78 229 GLU A CA 1
ATOM 1844 C C . GLU A 1 229 ? 0.012 -15.369 36.933 1.00 43.78 229 GLU A C 1
ATOM 1846 O O . GLU A 1 229 ? 0.274 -15.191 38.122 1.00 43.78 229 GLU A O 1
ATOM 1851 N N . SER A 1 230 ? 0.901 -15.907 36.100 1.00 46.44 230 SER A N 1
ATOM 1852 C CA . SER A 1 230 ? 2.240 -16.407 36.398 1.00 46.44 230 SER A CA 1
ATOM 1853 C C . SER A 1 230 ? 3.359 -15.354 36.332 1.00 46.44 230 SER A C 1
ATOM 1855 O O . SER A 1 230 ? 4.478 -15.649 36.745 1.00 46.44 230 SER A O 1
ATOM 1857 N N . GLY A 1 231 ? 3.105 -14.127 35.855 1.00 40.03 231 GLY A N 1
ATOM 1858 C CA . GLY A 1 231 ? 4.106 -13.044 35.855 1.00 40.03 231 GLY A CA 1
ATOM 1859 C C . GLY A 1 231 ? 5.332 -13.279 34.956 1.00 40.03 231 GLY A C 1
ATOM 1860 O O . GLY A 1 231 ? 6.262 -12.469 34.962 1.00 40.03 231 GLY A O 1
ATOM 1861 N N . GLU A 1 232 ? 5.340 -14.347 34.158 1.00 33.28 232 GLU A N 1
ATOM 1862 C CA . GLU A 1 232 ? 6.354 -14.591 33.138 1.00 33.28 232 GLU A CA 1
ATOM 1863 C C . GLU A 1 232 ? 5.956 -13.918 31.816 1.00 33.28 232 GLU A C 1
ATOM 1865 O O . GLU A 1 232 ? 4.780 -13.831 31.460 1.00 33.28 232 GLU A O 1
ATOM 1870 N N . LEU A 1 233 ? 6.955 -13.435 31.066 1.00 38.94 233 LEU A N 1
ATOM 1871 C CA . LEU A 1 233 ? 6.822 -12.915 29.698 1.00 38.94 233 LEU A CA 1
ATOM 1872 C C . LEU A 1 233 ? 6.476 -14.058 28.723 1.00 38.94 233 LEU A C 1
ATOM 1874 O O . LEU A 1 233 ? 7.240 -14.369 27.810 1.00 38.94 233 LEU A O 1
ATOM 1878 N N . GLY A 1 234 ? 5.326 -14.701 28.919 1.00 36.91 234 GLY A N 1
ATOM 1879 C CA . GLY A 1 234 ? 4.735 -15.603 27.944 1.00 36.91 234 GLY A CA 1
ATOM 1880 C C . GLY A 1 234 ? 4.458 -14.836 26.654 1.00 36.91 234 GLY A C 1
ATOM 1881 O O . GLY A 1 234 ? 4.100 -13.657 26.676 1.00 36.91 234 GLY A O 1
ATOM 1882 N N . HIS A 1 235 ? 4.666 -15.477 25.508 1.00 42.34 235 HIS A N 1
ATOM 1883 C CA . HIS A 1 235 ? 4.363 -14.911 24.198 1.00 42.34 235 HIS A CA 1
ATOM 1884 C C . HIS A 1 235 ? 2.853 -14.611 24.074 1.00 42.34 235 HIS A C 1
ATOM 1886 O O . HIS A 1 235 ? 2.112 -15.426 23.537 1.00 42.34 235 HIS A O 1
ATOM 1892 N N . SER A 1 236 ? 2.377 -13.462 24.570 1.00 51.94 236 SER A N 1
ATOM 1893 C CA . SER A 1 236 ? 0.967 -13.081 24.460 1.00 51.94 236 SER A CA 1
ATOM 1894 C C . SER A 1 236 ? 0.625 -12.745 23.005 1.00 51.94 236 SER A C 1
ATOM 1896 O O . SER A 1 236 ? 1.142 -11.789 22.414 1.00 51.94 236 SER A O 1
ATOM 1898 N N . SER A 1 237 ? -0.200 -13.596 22.392 1.00 63.31 237 SER A N 1
ATOM 1899 C CA . SER A 1 237 ? -0.678 -13.459 21.018 1.00 63.31 237 SER A CA 1
ATOM 1900 C C . SER A 1 237 ? -1.772 -12.395 20.926 1.00 63.31 237 SER A C 1
ATOM 1902 O O . SER A 1 237 ? -2.527 -12.168 21.866 1.00 63.31 237 SER A O 1
ATOM 1904 N N . LEU A 1 238 ? -1.848 -11.721 19.776 1.00 75.44 238 LEU A N 1
ATOM 1905 C CA . LEU A 1 238 ? -3.030 -10.933 19.421 1.00 75.44 238 LEU A CA 1
ATOM 1906 C C . LEU A 1 238 ? -4.251 -11.864 19.326 1.00 75.44 238 LEU A C 1
ATOM 1908 O O . LEU A 1 238 ? -4.054 -13.045 19.029 1.00 75.44 238 LEU A O 1
ATOM 1912 N N . PRO A 1 239 ? -5.479 -11.353 19.523 1.00 79.19 239 PRO A N 1
ATOM 1913 C CA . PRO A 1 239 ? -6.670 -12.180 19.377 1.00 79.19 239 PRO A CA 1
ATOM 1914 C C . PRO A 1 239 ? -6.819 -12.699 17.949 1.00 79.19 239 PRO A C 1
ATOM 1916 O O . PRO A 1 239 ? -6.342 -12.069 16.996 1.00 79.19 239 PRO A O 1
ATOM 1919 N N . ASP A 1 240 ? -7.559 -13.792 17.786 1.00 81.75 240 ASP A N 1
ATOM 1920 C CA . ASP A 1 240 ? -7.754 -14.453 16.490 1.00 81.75 240 ASP A CA 1
ATOM 1921 C C . ASP A 1 240 ? -8.366 -13.504 15.451 1.00 81.75 240 ASP A C 1
ATOM 1923 O O . ASP A 1 240 ? -8.004 -13.515 14.269 1.00 81.75 240 ASP A O 1
ATOM 1927 N N . SER A 1 241 ? -9.233 -12.592 15.902 1.00 83.06 241 SER A N 1
ATOM 1928 C CA . SER A 1 241 ? -9.834 -11.545 15.071 1.00 83.06 241 SER A CA 1
ATOM 1929 C C . SER A 1 241 ? -8.802 -10.631 14.392 1.00 83.06 241 SER A C 1
ATOM 1931 O O . SER A 1 241 ? -9.056 -10.155 13.285 1.00 83.06 241 SER A O 1
ATOM 1933 N N . ALA A 1 242 ? -7.610 -10.443 14.969 1.00 87.38 242 ALA A N 1
ATOM 1934 C CA . ALA A 1 242 ? -6.546 -9.623 14.383 1.00 87.38 242 ALA A CA 1
ATOM 1935 C C . ALA A 1 242 ? -5.993 -10.200 13.069 1.00 87.38 242 ALA A C 1
ATOM 1937 O O . ALA A 1 242 ? -5.408 -9.464 12.271 1.00 87.38 242 ALA A O 1
ATOM 1938 N N . SER A 1 243 ? -6.182 -11.501 12.820 1.00 87.56 243 SER A N 1
ATOM 1939 C CA . SER A 1 243 ? -5.800 -12.147 11.558 1.00 87.56 243 SER A CA 1
ATOM 1940 C C . SER A 1 243 ? -6.710 -11.763 10.385 1.00 87.56 243 SER A C 1
ATOM 1942 O O . SER A 1 243 ? -6.278 -11.818 9.237 1.00 87.56 243 SER A O 1
ATOM 1944 N N . THR A 1 244 ? -7.949 -11.340 10.659 1.00 89.75 244 THR A N 1
ATOM 1945 C CA . THR A 1 244 ? -8.965 -11.041 9.633 1.00 89.75 244 THR A CA 1
ATOM 1946 C C . THR A 1 244 ? -9.412 -9.581 9.616 1.00 89.75 244 THR A C 1
ATOM 1948 O O . THR A 1 244 ? -9.862 -9.103 8.573 1.00 89.75 244 THR A O 1
ATOM 1951 N N . ARG A 1 245 ? -9.255 -8.862 10.734 1.00 92.25 245 ARG A N 1
ATOM 1952 C CA . ARG A 1 245 ? -9.685 -7.473 10.942 1.00 92.25 245 ARG A CA 1
ATOM 1953 C C . ARG A 1 245 ? -8.489 -6.534 11.128 1.00 92.25 245 ARG A C 1
ATOM 1955 O O . ARG A 1 245 ? -7.430 -6.935 11.604 1.00 92.25 245 ARG A O 1
ATOM 1962 N N . LEU A 1 246 ? -8.680 -5.259 10.788 1.00 93.81 246 LEU A N 1
ATOM 1963 C CA . LEU A 1 246 ? -7.724 -4.176 11.049 1.00 93.81 246 LEU A CA 1
ATOM 1964 C C . LEU A 1 246 ? -8.040 -3.421 12.358 1.00 93.81 246 LEU A C 1
ATOM 1966 O O . LEU A 1 246 ? -9.206 -3.304 12.736 1.00 93.81 246 LEU A O 1
ATOM 1970 N N . PRO A 1 247 ? -7.034 -2.861 13.044 1.00 93.56 247 PRO A N 1
ATOM 1971 C CA . PRO A 1 247 ? -7.208 -2.193 14.335 1.00 93.56 247 PRO A CA 1
ATOM 1972 C C . PRO A 1 247 ? -7.844 -0.798 14.195 1.00 93.56 247 PRO A C 1
ATOM 1974 O O . PRO A 1 247 ? -7.181 0.152 13.774 1.00 93.56 247 PRO A O 1
ATOM 1977 N N . PHE A 1 248 ? -9.101 -0.635 14.619 1.00 93.81 248 PHE A N 1
ATOM 1978 C CA . PHE A 1 248 ? -9.857 0.618 14.472 1.00 93.81 248 PHE A CA 1
ATOM 1979 C C . PHE A 1 248 ? -9.126 1.851 15.033 1.00 93.81 248 PHE A C 1
ATOM 1981 O O . PHE A 1 248 ? -8.915 2.828 14.313 1.00 93.81 248 PHE A O 1
ATOM 1988 N N . HIS A 1 249 ? -8.667 1.806 16.290 1.00 91.44 249 HIS A N 1
ATOM 1989 C CA . HIS A 1 249 ? -8.042 2.969 16.939 1.00 91.44 249 HIS A CA 1
ATOM 1990 C C . HIS A 1 249 ? -6.720 3.401 16.298 1.00 91.44 249 HIS A C 1
ATOM 1992 O O . HIS A 1 249 ? -6.389 4.585 16.329 1.00 91.44 249 HIS A O 1
ATOM 1998 N N . LEU A 1 250 ? -5.946 2.472 15.723 1.00 91.75 250 LEU A N 1
ATOM 1999 C CA . LEU A 1 250 ? -4.707 2.832 15.019 1.00 91.75 250 LEU A CA 1
ATOM 2000 C C . LEU A 1 250 ? -4.997 3.504 13.679 1.00 91.75 250 LEU A C 1
ATOM 2002 O O . LEU A 1 250 ? -4.290 4.433 13.305 1.00 91.75 250 LEU A O 1
ATOM 2006 N N . LEU A 1 251 ? -6.064 3.099 12.990 1.00 93.06 251 LEU A N 1
ATOM 2007 C CA . LEU A 1 251 ? -6.469 3.726 11.732 1.00 93.06 251 LEU A CA 1
ATOM 2008 C C . LEU A 1 251 ? -6.986 5.158 11.917 1.00 93.06 251 LEU A C 1
ATOM 2010 O O . LEU A 1 251 ? -6.929 5.957 10.986 1.00 93.06 251 LEU A O 1
ATOM 2014 N N . GLN A 1 252 ? -7.443 5.511 13.118 1.00 88.25 252 GLN A N 1
ATOM 2015 C CA . GLN A 1 252 ? -7.788 6.892 13.458 1.00 88.25 252 GLN A CA 1
ATOM 2016 C C . GLN A 1 252 ? -6.562 7.766 13.777 1.00 88.25 252 GLN A C 1
ATOM 2018 O O . GLN A 1 252 ? -6.663 8.995 13.787 1.00 88.25 252 GLN A O 1
ATOM 2023 N N . CYS A 1 253 ? -5.395 7.162 14.021 1.00 86.19 253 CYS A N 1
ATOM 2024 C CA . CYS A 1 253 ? -4.172 7.864 14.388 1.00 86.19 253 CYS A CA 1
ATOM 2025 C C . CYS A 1 253 ? -3.312 8.157 13.150 1.00 86.19 253 CYS A C 1
ATOM 2027 O O . CYS A 1 253 ? -2.723 7.255 12.554 1.00 86.19 253 CYS A O 1
ATOM 2029 N N . LYS A 1 254 ? -3.183 9.441 12.793 1.00 83.75 254 LYS A N 1
ATOM 2030 C CA . LYS A 1 254 ? -2.426 9.879 11.605 1.00 83.75 254 LYS A CA 1
ATOM 2031 C C . LYS A 1 254 ? -0.959 9.438 11.610 1.00 83.75 254 LYS A C 1
ATOM 2033 O O . LYS A 1 254 ? -0.422 9.164 10.542 1.00 83.75 254 LYS A O 1
ATOM 2038 N N . ASP A 1 255 ? -0.347 9.330 12.786 1.00 84.69 255 ASP A N 1
ATOM 2039 C CA . ASP A 1 255 ? 1.083 9.026 12.914 1.00 84.69 255 ASP A CA 1
ATOM 2040 C C . ASP A 1 255 ? 1.402 7.539 12.712 1.00 84.69 255 ASP A C 1
ATOM 2042 O O . ASP A 1 255 ? 2.519 7.203 12.342 1.00 84.69 255 ASP A O 1
ATOM 2046 N N . SER A 1 256 ? 0.428 6.648 12.931 1.00 85.06 256 SER A N 1
ATOM 2047 C CA . SER A 1 256 ? 0.630 5.187 12.895 1.00 85.06 256 SER A CA 1
ATOM 2048 C C . SER A 1 256 ? -0.177 4.471 11.813 1.00 85.06 256 SER A C 1
ATOM 2050 O O . SER A 1 256 ? -0.010 3.269 11.607 1.00 85.06 256 SER A O 1
ATOM 2052 N N . ILE A 1 257 ? -1.030 5.191 11.078 1.00 91.50 257 ILE A N 1
ATOM 2053 C CA . ILE A 1 257 ? -1.883 4.603 10.042 1.00 91.50 257 ILE A CA 1
ATOM 2054 C C . ILE A 1 257 ? -1.070 3.855 8.980 1.00 91.50 257 ILE A C 1
ATOM 2056 O O . ILE A 1 257 ? -1.421 2.737 8.604 1.00 91.50 257 ILE A O 1
ATOM 2060 N N . TRP A 1 258 ? 0.047 4.437 8.532 1.00 93.19 258 TRP A N 1
ATOM 2061 C CA . TRP A 1 258 ? 0.889 3.842 7.498 1.00 93.19 258 TRP A CA 1
ATOM 2062 C C . TRP A 1 258 ? 1.595 2.578 7.977 1.00 93.19 258 TRP A C 1
ATOM 2064 O O . TRP A 1 258 ? 1.802 1.690 7.157 1.00 93.19 258 TRP A O 1
ATOM 2074 N N . ASP A 1 259 ? 1.886 2.431 9.267 1.00 91.25 259 ASP A N 1
ATOM 2075 C CA . ASP A 1 259 ? 2.478 1.199 9.804 1.00 91.25 259 ASP A CA 1
ATOM 2076 C C . ASP A 1 259 ? 1.514 0.008 9.720 1.00 91.25 259 ASP A C 1
ATOM 2078 O O . ASP A 1 259 ? 1.948 -1.141 9.632 1.00 91.25 259 ASP A O 1
ATOM 2082 N N . VAL A 1 260 ? 0.206 0.288 9.711 1.00 92.38 260 VAL A N 1
ATOM 2083 C CA . VAL A 1 260 ? -0.855 -0.717 9.586 1.00 92.38 260 VAL A CA 1
ATOM 2084 C C . VAL A 1 260 ? -1.191 -0.979 8.118 1.00 92.38 260 VAL A C 1
ATOM 2086 O O . VAL A 1 260 ? -1.190 -2.126 7.681 1.00 92.38 260 VAL A O 1
ATOM 2089 N N . ILE A 1 261 ? -1.461 0.069 7.330 1.00 94.31 261 ILE A N 1
ATOM 2090 C CA . ILE A 1 261 ? -2.009 -0.097 5.971 1.00 94.31 261 ILE A CA 1
ATOM 2091 C C . ILE A 1 261 ? -0.935 -0.331 4.903 1.00 94.31 261 ILE A C 1
ATOM 2093 O O . ILE A 1 261 ? -1.246 -0.792 3.808 1.00 94.31 261 ILE A O 1
ATOM 2097 N N . SER A 1 262 ? 0.339 -0.029 5.185 1.00 93.12 262 SER A N 1
ATOM 2098 C CA . SER A 1 262 ? 1.402 -0.113 4.174 1.00 93.12 262 SER A CA 1
ATOM 2099 C C . SER A 1 262 ? 1.534 -1.490 3.545 1.00 93.12 262 SER A C 1
ATOM 2101 O O . SER A 1 262 ? 1.807 -1.553 2.355 1.00 93.12 262 SER A O 1
ATOM 2103 N N . ALA A 1 263 ? 1.380 -2.569 4.314 1.00 92.06 263 ALA A N 1
ATOM 2104 C CA . ALA A 1 263 ? 1.463 -3.939 3.804 1.00 92.06 263 ALA A CA 1
ATOM 2105 C C . ALA A 1 263 ? 0.129 -4.449 3.230 1.00 92.06 263 ALA A C 1
ATOM 2107 O O . ALA A 1 263 ? 0.105 -5.446 2.514 1.00 92.06 263 ALA A O 1
ATOM 2108 N N . GLU A 1 264 ? -0.969 -3.753 3.524 1.00 93.69 264 GLU A N 1
ATOM 2109 C CA . GLU A 1 264 ? -2.314 -4.101 3.075 1.00 93.69 264 GLU A CA 1
ATOM 2110 C C . GLU A 1 264 ? -2.599 -3.607 1.653 1.00 93.69 264 GLU A C 1
ATOM 2112 O O . GLU A 1 264 ? -3.349 -4.242 0.920 1.00 93.69 264 GLU A O 1
ATOM 2117 N N . ILE A 1 265 ? -2.008 -2.483 1.240 1.00 94.31 265 ILE A N 1
ATOM 2118 C CA . ILE A 1 265 ? -2.284 -1.874 -0.065 1.00 94.31 265 ILE A CA 1
ATOM 2119 C C . ILE A 1 265 ? -1.607 -2.677 -1.187 1.00 94.31 265 ILE A C 1
ATOM 2121 O O . ILE A 1 265 ? -0.378 -2.731 -1.286 1.00 94.31 265 ILE A O 1
ATOM 2125 N N . GLY A 1 266 ? -2.409 -3.243 -2.086 1.00 89.06 266 GLY A N 1
ATOM 2126 C CA . GLY A 1 266 ? -1.956 -3.990 -3.256 1.00 89.06 266 GLY A CA 1
ATOM 2127 C C . GLY A 1 266 ? -2.809 -3.728 -4.504 1.00 89.06 266 GLY A C 1
ATOM 2128 O O . GLY A 1 266 ? -3.774 -2.970 -4.460 1.00 89.06 266 GLY A O 1
ATOM 2129 N N . PRO A 1 267 ? -2.482 -4.360 -5.648 1.00 85.88 267 PRO A N 1
ATOM 2130 C CA . PRO A 1 267 ? -3.210 -4.139 -6.904 1.00 85.88 267 PRO A CA 1
ATOM 2131 C C . PRO A 1 267 ? -4.680 -4.570 -6.831 1.00 85.88 267 PRO A C 1
ATOM 2133 O O . PRO A 1 267 ? -5.538 -3.947 -7.444 1.00 85.88 267 PRO A O 1
ATOM 2136 N N . HIS A 1 268 ? -4.970 -5.642 -6.094 1.00 88.56 268 HIS A N 1
ATOM 2137 C CA . HIS A 1 268 ? -6.282 -6.291 -6.063 1.00 88.56 268 HIS A CA 1
ATOM 2138 C C . HIS A 1 268 ? -7.302 -5.567 -5.173 1.00 88.56 268 HIS A C 1
ATOM 2140 O O . HIS A 1 268 ? -8.501 -5.721 -5.375 1.00 88.56 268 HIS A O 1
ATOM 2146 N N . ASN A 1 269 ? -6.843 -4.775 -4.202 1.00 91.06 269 ASN A N 1
ATOM 2147 C CA . ASN A 1 269 ? -7.690 -4.049 -3.252 1.00 91.06 269 ASN A CA 1
ATOM 2148 C C . ASN A 1 269 ? -7.520 -2.522 -3.347 1.00 91.06 269 ASN A C 1
ATOM 2150 O O . ASN A 1 269 ? -8.063 -1.788 -2.523 1.00 91.06 269 ASN A O 1
ATOM 2154 N N . LEU A 1 270 ? -6.802 -2.029 -4.364 1.00 92.81 270 LEU A N 1
ATOM 2155 C CA . LEU A 1 270 ? -6.522 -0.605 -4.549 1.00 92.81 270 LEU A CA 1
ATOM 2156 C C . LEU A 1 270 ? -7.801 0.240 -4.623 1.00 92.81 270 LEU A C 1
ATOM 2158 O O . LEU A 1 270 ? -7.856 1.302 -4.011 1.00 92.81 270 LEU A O 1
ATOM 2162 N N . GLY A 1 271 ? -8.832 -0.240 -5.327 1.00 92.06 271 GLY A N 1
ATOM 2163 C CA . GLY A 1 271 ? -10.118 0.459 -5.434 1.00 92.06 271 GLY A CA 1
ATOM 2164 C C . GLY A 1 271 ? -10.754 0.727 -4.067 1.00 92.06 271 GLY A C 1
ATOM 2165 O O . GLY A 1 271 ? -11.106 1.866 -3.773 1.00 92.06 271 GLY A O 1
ATOM 2166 N N . LEU A 1 272 ? -10.776 -0.285 -3.192 1.00 92.56 272 LEU A N 1
ATOM 2167 C CA . LEU A 1 272 ? -11.305 -0.165 -1.827 1.00 92.56 272 LEU A CA 1
ATOM 2168 C C . LEU A 1 272 ? -10.527 0.877 -1.014 1.00 92.56 272 LEU A C 1
ATOM 2170 O O . LEU A 1 272 ? -11.116 1.721 -0.342 1.00 92.56 272 LEU A O 1
ATOM 2174 N N . TRP A 1 273 ? -9.196 0.870 -1.113 1.00 94.19 273 TRP A N 1
ATOM 2175 C CA . TRP A 1 273 ? -8.359 1.847 -0.415 1.00 94.19 273 TRP A CA 1
ATOM 2176 C C . TRP A 1 273 ? -8.560 3.278 -0.933 1.00 94.19 273 TRP A C 1
ATOM 2178 O O . TRP A 1 273 ? -8.558 4.222 -0.141 1.00 94.19 273 TRP A O 1
ATOM 2188 N N . LEU A 1 274 ? -8.775 3.461 -2.239 1.00 93.75 274 LEU A N 1
ATOM 2189 C CA . LEU A 1 274 ? -9.082 4.771 -2.823 1.00 93.75 274 LEU A CA 1
ATOM 2190 C C . LEU A 1 274 ? -10.449 5.307 -2.373 1.00 93.75 274 LEU A C 1
ATOM 2192 O O . LEU A 1 274 ? -10.581 6.517 -2.181 1.00 93.75 274 LEU A O 1
ATOM 2196 N N . GLU A 1 275 ? -11.437 4.432 -2.176 1.00 92.44 275 GLU A N 1
ATOM 2197 C CA . GLU A 1 275 ? -12.747 4.782 -1.609 1.00 92.44 275 GLU A CA 1
ATOM 2198 C C . GLU A 1 275 ? -12.660 5.122 -0.116 1.00 92.44 275 GLU A C 1
ATOM 2200 O O . GLU A 1 275 ? -13.282 6.079 0.337 1.00 92.44 275 GLU A O 1
ATOM 2205 N N . MET A 1 276 ? -11.825 4.404 0.642 1.00 91.56 276 MET A N 1
ATOM 2206 C CA . MET A 1 276 ? -11.572 4.675 2.063 1.00 91.56 276 MET A CA 1
ATOM 2207 C C . MET A 1 276 ? -10.718 5.927 2.314 1.00 91.56 276 MET A C 1
ATOM 2209 O O . MET A 1 276 ? -10.669 6.428 3.442 1.00 91.56 276 MET A O 1
ATOM 2213 N N . SER A 1 277 ? -10.029 6.450 1.297 1.00 92.81 277 SER A N 1
ATOM 2214 C CA . SER A 1 277 ? -9.065 7.548 1.452 1.00 92.81 277 SER A CA 1
ATOM 2215 C C . SER A 1 277 ? -9.637 8.807 2.133 1.00 92.81 277 SER A C 1
ATOM 2217 O O . SER A 1 277 ? -8.959 9.350 3.013 1.00 92.81 277 SER A O 1
ATOM 2219 N N . PRO A 1 278 ? -10.862 9.283 1.805 1.00 91.75 278 PRO A N 1
ATOM 2220 C CA . PRO A 1 278 ? -11.451 10.458 2.446 1.00 91.75 278 PRO A CA 1
ATOM 2221 C C . PRO A 1 278 ? -11.744 10.209 3.929 1.00 91.75 278 PRO A C 1
ATOM 2223 O O . PRO A 1 278 ? -11.480 11.073 4.767 1.00 91.75 278 PRO A O 1
ATOM 2226 N N . VAL A 1 279 ? -12.210 9.000 4.262 1.00 91.62 279 VAL A N 1
ATOM 2227 C CA . VAL A 1 279 ? -12.517 8.581 5.636 1.00 91.62 279 VAL A CA 1
ATOM 2228 C C . VAL A 1 279 ? -11.255 8.448 6.468 1.00 91.62 279 VAL A C 1
ATOM 2230 O O . VAL A 1 279 ? -11.249 8.794 7.637 1.00 91.62 279 VAL A O 1
ATOM 2233 N N . LEU A 1 280 ? -10.144 8.014 5.889 1.00 91.12 280 LEU A N 1
ATOM 2234 C CA . LEU A 1 280 ? -8.867 7.950 6.601 1.00 91.12 280 LEU A CA 1
ATOM 2235 C C . LEU A 1 280 ? -8.111 9.283 6.582 1.00 91.12 280 LEU A C 1
ATOM 2237 O O . LEU A 1 280 ? -7.087 9.432 7.247 1.00 91.12 280 LEU A O 1
ATOM 2241 N N . THR A 1 281 ? -8.626 10.298 5.877 1.00 91.19 281 THR A N 1
ATOM 2242 C CA . THR A 1 281 ? -7.943 11.586 5.661 1.00 91.19 281 THR A CA 1
ATOM 2243 C C . THR A 1 281 ? -6.521 11.415 5.112 1.00 91.19 281 THR A C 1
ATOM 2245 O O . THR A 1 281 ? -5.616 12.174 5.453 1.00 91.19 281 THR A O 1
ATOM 2248 N N . ILE A 1 282 ? -6.332 10.410 4.253 1.00 92.50 282 ILE A N 1
ATOM 2249 C CA . ILE A 1 282 ? -5.076 10.132 3.550 1.00 92.50 282 ILE A CA 1
ATOM 2250 C C . ILE A 1 282 ? -5.210 10.513 2.078 1.00 92.50 282 ILE A C 1
ATOM 2252 O O . ILE A 1 282 ? -6.280 10.399 1.474 1.00 92.50 282 ILE A O 1
ATOM 2256 N N . SER A 1 283 ? -4.115 10.984 1.485 1.00 92.75 283 SER A N 1
ATOM 2257 C CA . SER A 1 283 ? -4.143 11.411 0.088 1.00 92.75 283 SER A CA 1
ATOM 2258 C C . SER A 1 283 ? -4.241 10.202 -0.850 1.00 92.75 283 SER A C 1
ATOM 2260 O O . SER A 1 283 ? -3.519 9.215 -0.679 1.00 92.75 283 SER A O 1
ATOM 2262 N N . LYS A 1 284 ? -5.097 10.293 -1.878 1.00 93.81 284 LYS A N 1
ATOM 2263 C CA . LYS A 1 284 ? -5.186 9.270 -2.937 1.00 93.81 284 LYS A CA 1
ATOM 2264 C C . LYS A 1 284 ? -3.830 9.052 -3.606 1.00 93.81 284 LYS A C 1
ATOM 2266 O O . LYS A 1 284 ? -3.445 7.915 -3.854 1.00 93.81 284 LYS A O 1
ATOM 2271 N N . ALA A 1 285 ? -3.072 10.132 -3.807 1.00 93.50 285 ALA A N 1
ATOM 2272 C CA . ALA A 1 285 ? -1.720 10.069 -4.348 1.00 93.50 285 ALA A CA 1
ATOM 2273 C C . ALA A 1 285 ? -0.799 9.174 -3.504 1.00 93.50 285 ALA A C 1
ATOM 2275 O O . ALA A 1 285 ? -0.116 8.316 -4.053 1.00 93.50 285 ALA A O 1
ATOM 2276 N N . SER A 1 286 ? -0.823 9.299 -2.174 1.00 93.75 286 SER A N 1
ATOM 2277 C CA . SER A 1 286 ? -0.021 8.450 -1.283 1.00 93.75 286 SER A CA 1
ATOM 2278 C C . SER A 1 286 ? -0.393 6.970 -1.401 1.00 93.75 286 SER A C 1
ATOM 2280 O O . SER A 1 286 ? 0.501 6.129 -1.403 1.00 93.75 286 SER A O 1
ATOM 2282 N N . ILE A 1 287 ? -1.684 6.644 -1.542 1.00 95.00 287 ILE A N 1
ATOM 2283 C CA . ILE A 1 287 ? -2.149 5.260 -1.735 1.00 95.00 287 ILE A CA 1
ATOM 2284 C C . ILE A 1 287 ? -1.645 4.705 -3.072 1.00 95.00 287 ILE A C 1
ATOM 2286 O O . ILE A 1 287 ? -1.063 3.623 -3.096 1.00 95.00 287 ILE A O 1
ATOM 2290 N N . LEU A 1 288 ? -1.813 5.452 -4.169 1.00 95.00 288 LEU A N 1
ATOM 2291 C CA . LEU A 1 288 ? -1.360 5.052 -5.510 1.00 95.00 288 LEU A CA 1
ATOM 2292 C C . LEU A 1 288 ? 0.159 4.821 -5.549 1.00 95.00 288 LEU A C 1
ATOM 2294 O O . LEU A 1 288 ? 0.629 3.803 -6.067 1.00 95.00 288 LEU A O 1
ATOM 2298 N N . LEU A 1 289 ? 0.932 5.738 -4.958 1.00 94.31 289 LEU A N 1
ATOM 2299 C CA . LEU A 1 289 ? 2.387 5.618 -4.863 1.00 94.31 289 LEU A CA 1
ATOM 2300 C C . LEU A 1 289 ? 2.787 4.419 -4.001 1.00 94.31 289 LEU A C 1
ATOM 2302 O O . LEU A 1 289 ? 3.666 3.656 -4.392 1.00 94.31 289 LEU A O 1
ATOM 2306 N N . LYS A 1 290 ? 2.120 4.200 -2.860 1.00 94.62 290 LYS A N 1
ATOM 2307 C CA . LYS A 1 290 ? 2.424 3.064 -1.986 1.00 94.62 290 LYS A CA 1
ATOM 2308 C C . LYS A 1 290 ? 2.089 1.725 -2.642 1.00 94.62 290 LYS A C 1
ATOM 2310 O O . LYS A 1 290 ? 2.903 0.808 -2.564 1.00 94.62 290 LYS A O 1
ATOM 2315 N N . ALA A 1 291 ? 0.956 1.630 -3.338 1.00 95.38 291 ALA A N 1
ATOM 2316 C CA . ALA A 1 291 ? 0.580 0.452 -4.116 1.00 95.38 291 ALA A CA 1
ATOM 2317 C C . ALA A 1 291 ? 1.644 0.122 -5.169 1.00 95.38 291 ALA A C 1
ATOM 2319 O O . ALA A 1 291 ? 2.095 -1.019 -5.263 1.00 95.38 291 ALA A O 1
ATOM 2320 N N . SER A 1 292 ? 2.092 1.140 -5.908 1.00 94.69 292 SER A N 1
ATOM 2321 C CA . SER A 1 292 ? 3.148 1.006 -6.914 1.00 94.69 292 SER A CA 1
ATOM 2322 C C . SER A 1 292 ? 4.470 0.551 -6.284 1.00 94.69 292 SER A C 1
ATOM 2324 O O . SER A 1 292 ? 5.127 -0.350 -6.806 1.00 94.69 292 SER A O 1
ATOM 2326 N N . THR A 1 293 ? 4.839 1.111 -5.123 1.00 93.88 293 THR A N 1
ATOM 2327 C CA . THR A 1 293 ? 6.055 0.723 -4.384 1.00 93.88 293 THR A CA 1
ATOM 2328 C C . THR A 1 293 ? 5.994 -0.735 -3.964 1.00 93.88 293 THR A C 1
ATOM 2330 O O . THR A 1 293 ? 6.941 -1.476 -4.206 1.00 93.88 293 THR A O 1
ATOM 2333 N N . ASN A 1 294 ? 4.873 -1.166 -3.388 1.00 93.31 294 ASN A N 1
ATOM 2334 C CA . ASN A 1 294 ? 4.710 -2.540 -2.932 1.00 93.31 294 ASN A CA 1
ATOM 2335 C C . ASN A 1 294 ? 4.793 -3.541 -4.091 1.00 93.31 294 ASN A C 1
ATOM 2337 O O . ASN A 1 294 ? 5.374 -4.607 -3.920 1.00 93.31 294 ASN A O 1
ATOM 2341 N N . MET A 1 295 ? 4.263 -3.210 -5.275 1.00 93.25 295 MET A N 1
ATOM 2342 C CA . MET A 1 295 ? 4.368 -4.087 -6.449 1.00 93.25 295 MET A CA 1
ATOM 2343 C C . MET A 1 295 ? 5.821 -4.306 -6.876 1.00 93.25 295 MET A C 1
ATOM 2345 O O . MET A 1 295 ? 6.226 -5.448 -7.081 1.00 93.25 295 MET A O 1
ATOM 2349 N N . ILE A 1 296 ? 6.612 -3.233 -6.958 1.00 92.44 296 ILE A N 1
ATOM 2350 C CA . ILE A 1 296 ? 8.028 -3.326 -7.337 1.00 92.44 296 ILE A CA 1
ATOM 2351 C C . ILE A 1 296 ? 8.855 -3.993 -6.235 1.00 92.44 296 ILE A C 1
ATOM 2353 O O . ILE A 1 296 ? 9.673 -4.857 -6.526 1.00 92.44 296 ILE A O 1
ATOM 2357 N N . GLU A 1 297 ? 8.638 -3.653 -4.965 1.00 91.75 297 GLU A N 1
ATOM 2358 C CA . GLU A 1 297 ? 9.384 -4.261 -3.857 1.00 91.75 297 GLU A CA 1
ATOM 2359 C C . GLU A 1 297 ? 9.073 -5.752 -3.697 1.00 91.75 297 GLU A C 1
ATOM 2361 O O . GLU A 1 297 ? 9.980 -6.536 -3.423 1.00 91.75 297 GLU A O 1
ATOM 2366 N N . ASN A 1 298 ? 7.821 -6.167 -3.907 1.00 90.44 298 ASN A N 1
ATOM 2367 C CA . ASN A 1 298 ? 7.458 -7.583 -3.906 1.00 90.44 298 ASN A CA 1
ATOM 2368 C C . ASN A 1 298 ? 8.077 -8.321 -5.097 1.00 90.44 298 ASN A C 1
ATOM 2370 O O . ASN A 1 298 ? 8.563 -9.435 -4.914 1.00 90.44 298 ASN A O 1
ATOM 2374 N N . TYR A 1 299 ? 8.123 -7.691 -6.278 1.00 91.56 299 TYR A N 1
ATOM 2375 C CA . TYR A 1 299 ? 8.840 -8.236 -7.430 1.00 91.56 299 TYR A CA 1
ATOM 2376 C C . TYR A 1 299 ? 10.330 -8.433 -7.123 1.00 91.56 299 TYR A C 1
ATOM 2378 O O . TYR A 1 299 ? 10.830 -9.538 -7.281 1.00 91.56 299 TYR A O 1
ATOM 2386 N N . ILE A 1 300 ? 11.016 -7.403 -6.613 1.00 89.62 300 ILE A N 1
ATOM 2387 C CA . ILE A 1 300 ? 12.452 -7.461 -6.285 1.00 89.62 300 ILE A CA 1
ATOM 2388 C C . ILE A 1 300 ? 12.740 -8.552 -5.243 1.00 89.62 300 ILE A C 1
ATOM 2390 O O . ILE A 1 300 ? 13.713 -9.296 -5.361 1.00 89.62 300 ILE A O 1
ATOM 2394 N N . LYS A 1 301 ? 11.890 -8.679 -4.215 1.00 88.69 301 LYS A N 1
ATOM 2395 C CA . LYS A 1 301 ? 12.031 -9.742 -3.208 1.00 88.69 301 LYS A CA 1
ATOM 2396 C C . LYS A 1 301 ? 11.869 -11.126 -3.834 1.00 88.69 301 LYS A C 1
ATOM 2398 O O . LYS A 1 301 ? 12.675 -12.005 -3.549 1.00 88.69 301 LYS A O 1
ATOM 2403 N N . ALA A 1 302 ? 10.875 -11.314 -4.700 1.00 86.88 302 ALA A N 1
ATOM 2404 C CA . ALA A 1 302 ? 10.663 -12.583 -5.386 1.00 86.88 302 ALA A CA 1
ATOM 2405 C C . ALA A 1 302 ? 11.815 -12.914 -6.354 1.00 86.88 302 ALA A C 1
ATOM 2407 O O . ALA A 1 302 ? 12.341 -14.025 -6.313 1.00 86.88 302 ALA A O 1
ATOM 2408 N N . SER A 1 303 ? 12.275 -11.949 -7.153 1.00 82.06 303 SER A N 1
ATOM 2409 C CA . SER A 1 303 ? 13.339 -12.158 -8.141 1.00 82.06 303 SER A CA 1
ATOM 2410 C C . SER A 1 303 ? 14.704 -12.436 -7.507 1.00 82.06 303 SER A C 1
ATOM 2412 O O . SER A 1 303 ? 15.484 -13.211 -8.054 1.00 82.06 303 SER A O 1
ATOM 2414 N N . SER A 1 304 ? 14.975 -11.904 -6.309 1.00 73.69 304 SER A N 1
ATOM 2415 C CA . SER A 1 304 ? 16.199 -12.219 -5.552 1.00 73.69 304 SER A CA 1
ATOM 2416 C C . SER A 1 304 ? 16.321 -13.692 -5.127 1.00 73.69 304 SER A C 1
ATOM 2418 O O . SER A 1 304 ? 17.419 -14.151 -4.822 1.00 73.69 304 SER A O 1
ATOM 2420 N N . SER A 1 305 ? 15.210 -14.439 -5.125 1.00 64.19 305 SER A N 1
ATOM 2421 C CA . SER A 1 305 ? 15.173 -15.870 -4.789 1.00 64.19 305 SER A CA 1
ATOM 2422 C C . SER A 1 305 ? 15.251 -16.804 -6.006 1.00 64.19 305 SER A C 1
ATOM 2424 O O . SER A 1 305 ? 15.418 -18.011 -5.840 1.00 64.19 305 SER A O 1
ATOM 2426 N N . SER A 1 306 ? 15.161 -16.259 -7.224 1.00 60.81 306 SER A N 1
ATOM 2427 C CA . SER A 1 306 ? 15.281 -16.997 -8.487 1.00 60.81 306 SER A CA 1
ATOM 2428 C C . SER A 1 306 ? 16.679 -16.844 -9.090 1.00 60.81 306 SER A C 1
ATOM 2430 O O . SER A 1 306 ? 17.263 -15.764 -9.037 1.00 60.81 306 SER A O 1
ATOM 2432 N N . SER A 1 307 ? 17.220 -17.910 -9.689 1.00 51.97 307 SER A N 1
ATOM 2433 C CA . SER A 1 307 ? 18.497 -17.857 -10.413 1.00 51.97 307 SER A CA 1
ATOM 2434 C C . SER A 1 307 ? 18.434 -16.826 -11.542 1.00 51.97 307 SER A C 1
ATOM 2436 O O . SER A 1 307 ? 17.502 -16.853 -12.346 1.00 51.97 307 SER A O 1
ATOM 2438 N N . SER A 1 308 ? 19.422 -15.931 -11.590 1.00 54.44 308 SER A N 1
ATOM 2439 C CA . SER A 1 308 ? 19.505 -14.807 -12.524 1.00 54.44 308 SER A CA 1
ATOM 2440 C C . SER A 1 308 ? 19.503 -15.282 -13.980 1.00 54.44 308 SER A C 1
ATOM 2442 O O . SER A 1 308 ? 20.512 -15.784 -14.472 1.00 54.44 308 SER A O 1
ATOM 2444 N N . SER A 1 309 ? 18.373 -15.117 -14.667 1.00 59.56 309 SER A N 1
ATOM 2445 C CA . SER A 1 309 ? 18.332 -15.147 -16.129 1.00 59.56 309 SER A CA 1
ATOM 2446 C C . SER A 1 309 ? 18.877 -13.821 -16.671 1.00 59.56 309 SER A C 1
ATOM 2448 O O . SER A 1 309 ? 18.621 -12.772 -16.085 1.00 59.56 309 SER A O 1
ATOM 2450 N N . GLU A 1 310 ? 19.608 -13.864 -17.787 1.00 65.12 310 GLU A N 1
ATOM 2451 C CA . GLU A 1 310 ? 20.026 -12.676 -18.557 1.00 65.12 310 GLU A CA 1
ATOM 2452 C C . GLU A 1 310 ? 18.844 -11.962 -19.242 1.00 65.12 310 GLU A C 1
ATOM 2454 O O . GLU A 1 310 ? 18.960 -10.815 -19.679 1.00 65.12 310 GLU A O 1
ATOM 2459 N N . ALA A 1 311 ? 17.690 -12.630 -19.347 1.00 78.56 311 ALA A N 1
ATOM 2460 C CA . ALA A 1 311 ? 16.490 -12.080 -19.957 1.00 78.56 311 ALA A CA 1
ATOM 2461 C C . ALA A 1 311 ? 15.563 -11.429 -18.919 1.00 78.56 311 ALA A C 1
ATOM 2463 O O . ALA A 1 311 ? 15.423 -11.886 -17.784 1.00 78.56 311 ALA A O 1
ATOM 2464 N N . VAL A 1 312 ? 14.860 -10.374 -19.344 1.00 83.69 312 VAL A N 1
ATOM 2465 C CA . VAL A 1 312 ? 13.810 -9.746 -18.531 1.00 83.69 312 VAL A CA 1
ATOM 2466 C C . VAL A 1 312 ? 12.632 -10.711 -18.382 1.00 83.69 312 VAL A C 1
ATOM 2468 O O . VAL A 1 312 ? 12.114 -11.219 -19.377 1.00 83.69 312 VAL A O 1
ATOM 2471 N N . SER A 1 313 ? 12.183 -10.929 -17.145 1.00 87.50 313 SER A N 1
ATOM 2472 C CA . SER A 1 313 ? 11.065 -11.826 -16.841 1.00 87.50 313 SER A CA 1
ATOM 2473 C C . SER A 1 313 ? 9.727 -11.309 -17.389 1.00 87.50 313 SER A C 1
ATOM 2475 O O . SER A 1 313 ? 9.472 -10.102 -17.451 1.00 87.50 313 SER A O 1
ATOM 2477 N N . HIS A 1 314 ? 8.824 -12.224 -17.753 1.00 88.44 314 HIS A N 1
ATOM 2478 C CA . HIS A 1 314 ? 7.468 -11.863 -18.178 1.00 88.44 314 HIS A CA 1
ATOM 2479 C C . HIS A 1 314 ? 6.665 -11.226 -17.029 1.00 88.44 314 HIS A C 1
ATOM 2481 O O . HIS A 1 314 ? 5.861 -10.315 -17.243 1.00 88.44 314 HIS A O 1
ATOM 2487 N N . GLU A 1 315 ? 6.921 -11.655 -15.793 1.00 89.88 315 GLU A N 1
ATOM 2488 C CA . GLU A 1 315 ? 6.350 -11.093 -14.572 1.00 89.88 315 GLU A CA 1
ATOM 2489 C C . GLU A 1 315 ? 6.680 -9.602 -14.433 1.00 89.88 315 GLU A C 1
ATOM 2491 O O . GLU A 1 315 ? 5.796 -8.811 -14.091 1.00 89.88 315 GLU A O 1
ATOM 2496 N N . PHE A 1 316 ? 7.915 -9.195 -14.752 1.00 91.25 316 PHE A N 1
ATOM 2497 C CA . PHE A 1 316 ? 8.316 -7.790 -14.698 1.00 91.25 316 PHE A CA 1
ATOM 2498 C C . PHE A 1 316 ? 7.486 -6.920 -15.642 1.00 91.25 316 PHE A C 1
ATOM 2500 O O . PHE A 1 316 ? 7.012 -5.860 -15.232 1.00 91.25 316 PHE A O 1
ATOM 2507 N N . PHE A 1 317 ? 7.242 -7.373 -16.876 1.00 91.19 317 PHE A N 1
ATOM 2508 C CA . PHE A 1 317 ? 6.405 -6.635 -17.829 1.00 91.19 317 PHE A CA 1
ATOM 2509 C C . PHE A 1 317 ? 4.983 -6.423 -17.299 1.00 91.19 317 PHE A C 1
ATOM 2511 O O . PHE A 1 317 ? 4.441 -5.320 -17.405 1.00 91.19 317 PHE A O 1
ATOM 2518 N N . GLN A 1 318 ? 4.386 -7.443 -16.674 1.00 92.94 318 GLN A N 1
ATOM 2519 C CA . GLN A 1 318 ? 3.054 -7.320 -16.077 1.00 92.94 318 GLN A CA 1
ATOM 2520 C C . GLN A 1 318 ? 3.032 -6.335 -14.905 1.00 92.94 318 GLN A C 1
ATOM 2522 O O . GLN A 1 318 ? 2.093 -5.544 -14.777 1.00 92.94 318 GLN A O 1
ATOM 2527 N N . VAL A 1 319 ? 4.049 -6.388 -14.039 1.00 93.25 319 VAL A N 1
ATOM 2528 C CA . VAL A 1 319 ? 4.189 -5.461 -12.911 1.00 93.25 319 VAL A CA 1
ATOM 2529 C C . VAL A 1 319 ? 4.353 -4.033 -13.426 1.00 93.25 319 VAL A C 1
ATOM 2531 O O . VAL A 1 319 ? 3.625 -3.144 -12.984 1.00 93.25 319 VAL A O 1
ATOM 2534 N N . LEU A 1 320 ? 5.239 -3.815 -14.399 1.00 93.19 320 LEU A N 1
ATOM 2535 C CA . LEU A 1 320 ? 5.507 -2.500 -14.972 1.00 93.19 320 LEU A CA 1
ATOM 2536 C C . LEU A 1 320 ? 4.261 -1.907 -15.647 1.00 93.19 320 LEU A C 1
ATOM 2538 O O . LEU A 1 320 ? 3.952 -0.740 -15.417 1.00 93.19 320 LEU A O 1
ATOM 2542 N N . ALA A 1 321 ? 3.499 -2.705 -16.401 1.00 93.25 321 ALA A N 1
ATOM 2543 C CA . ALA A 1 321 ? 2.257 -2.257 -17.036 1.00 93.25 321 ALA A CA 1
ATOM 2544 C C . ALA A 1 321 ? 1.186 -1.837 -16.012 1.00 93.25 321 ALA A C 1
ATOM 2546 O O . ALA A 1 321 ? 0.517 -0.815 -16.180 1.00 93.25 321 ALA A O 1
ATOM 2547 N N . LYS A 1 322 ? 1.037 -2.592 -14.914 1.00 93.62 322 LYS A N 1
ATOM 2548 C CA . LYS A 1 322 ? 0.109 -2.237 -13.827 1.00 93.62 322 LYS A CA 1
ATOM 2549 C C . LYS A 1 322 ? 0.549 -0.965 -13.106 1.00 93.62 322 LYS A C 1
ATOM 2551 O O . LYS A 1 322 ? -0.286 -0.101 -12.847 1.00 93.62 322 LYS A O 1
ATOM 2556 N N . VAL A 1 323 ? 1.844 -0.832 -12.814 1.00 94.62 323 VAL A N 1
ATOM 2557 C CA . VAL A 1 323 ? 2.415 0.374 -12.198 1.00 94.62 323 VAL A CA 1
ATOM 2558 C C . VAL A 1 323 ? 2.193 1.593 -13.096 1.00 94.62 323 VAL A C 1
ATOM 2560 O O . VAL A 1 323 ? 1.686 2.602 -12.619 1.00 94.62 323 VAL A O 1
ATOM 2563 N N . ASP A 1 324 ? 2.465 1.494 -14.397 1.00 93.12 324 ASP A N 1
ATOM 2564 C CA . ASP A 1 324 ? 2.220 2.569 -15.370 1.00 93.12 324 ASP A CA 1
ATOM 2565 C C . ASP A 1 324 ? 0.740 3.001 -15.396 1.00 93.12 324 ASP A C 1
ATOM 2567 O O . ASP A 1 324 ? 0.426 4.197 -15.347 1.00 93.12 324 ASP A O 1
ATOM 2571 N N . SER A 1 325 ? -0.188 2.038 -15.360 1.00 93.38 325 SER A N 1
ATOM 2572 C CA . SER A 1 325 ? -1.629 2.306 -15.267 1.00 93.38 325 SER A CA 1
ATOM 2573 C C . SER A 1 325 ? -2.023 3.033 -13.973 1.00 93.38 325 SER A C 1
ATOM 2575 O O . SER A 1 325 ? -2.946 3.849 -13.981 1.00 93.38 325 SER A O 1
ATOM 2577 N N . ILE A 1 326 ? -1.358 2.747 -12.851 1.00 93.31 326 ILE A N 1
ATOM 2578 C CA . ILE A 1 326 ? -1.620 3.392 -11.553 1.00 93.31 326 ILE A CA 1
ATOM 2579 C C . ILE A 1 326 ? -1.036 4.804 -11.531 1.00 93.31 326 ILE A C 1
ATOM 2581 O O . ILE A 1 326 ? -1.725 5.755 -11.167 1.00 93.31 326 ILE A O 1
ATOM 2585 N N . LEU A 1 327 ? 0.211 4.968 -11.968 1.00 92.88 327 LEU A N 1
ATOM 2586 C CA . LEU A 1 327 ? 0.882 6.267 -11.997 1.00 92.88 327 LEU A CA 1
ATOM 2587 C C . LEU A 1 327 ? 0.213 7.248 -12.959 1.00 92.88 327 LEU A C 1
ATOM 2589 O O . LEU A 1 327 ? 0.219 8.454 -12.723 1.00 92.88 327 LEU A O 1
ATOM 2593 N N . THR A 1 328 ? -0.416 6.749 -14.023 1.00 90.94 328 THR A N 1
ATOM 2594 C CA . THR A 1 328 ? -1.190 7.588 -14.947 1.00 90.94 328 THR A CA 1
ATOM 2595 C C . THR A 1 328 ? -2.401 8.239 -14.265 1.00 90.94 328 THR A C 1
ATOM 2597 O O . THR A 1 328 ? -2.763 9.358 -14.637 1.00 90.94 328 THR A O 1
ATOM 2600 N N . GLN A 1 329 ? -2.971 7.611 -13.228 1.00 90.75 329 GLN A N 1
ATOM 2601 C CA . GLN A 1 329 ? -4.092 8.153 -12.445 1.00 90.75 329 GLN A CA 1
ATOM 2602 C C . GLN A 1 329 ? -3.677 9.271 -11.477 1.00 90.75 329 GLN A C 1
ATOM 2604 O O . GLN A 1 329 ? -4.542 9.975 -10.964 1.00 90.75 329 GLN A O 1
ATOM 2609 N N . LEU A 1 330 ? -2.377 9.460 -11.213 1.00 92.00 330 LEU A N 1
ATOM 2610 C CA . LEU A 1 330 ? -1.909 10.550 -10.356 1.00 92.00 330 LEU A CA 1
ATOM 2611 C C . LEU A 1 330 ? -2.200 11.905 -11.003 1.00 92.00 330 LEU A C 1
ATOM 2613 O O . LEU A 1 330 ? -1.807 12.145 -12.143 1.00 92.00 330 LEU A O 1
ATOM 2617 N N . GLU A 1 331 ? -2.844 12.802 -10.262 1.00 89.81 331 GLU A N 1
ATOM 2618 C CA . GLU A 1 331 ? -3.071 14.188 -10.693 1.00 89.81 331 GLU A CA 1
ATOM 2619 C C . GLU A 1 331 ? -1.740 14.947 -10.806 1.00 89.81 331 GLU A C 1
ATOM 2621 O O . GLU A 1 331 ? -1.458 15.590 -11.815 1.00 89.81 331 GLU A O 1
ATOM 2626 N N . ASP A 1 332 ? -0.879 14.787 -9.799 1.00 90.44 332 ASP A N 1
ATOM 2627 C CA . ASP A 1 332 ? 0.454 15.378 -9.737 1.00 90.44 332 ASP A CA 1
ATOM 2628 C C . ASP A 1 332 ? 1.459 14.546 -10.551 1.00 90.44 332 ASP A C 1
ATOM 2630 O O . ASP A 1 332 ? 1.961 13.503 -10.110 1.00 90.44 332 ASP A O 1
ATOM 2634 N N . LYS A 1 333 ? 1.734 15.011 -11.774 1.00 91.31 333 LYS A N 1
ATOM 2635 C CA . LYS A 1 333 ? 2.652 14.341 -12.703 1.00 91.31 333 LYS A CA 1
ATOM 2636 C C . LYS A 1 333 ? 4.120 14.473 -12.291 1.00 91.31 333 LYS A C 1
ATOM 2638 O O . LYS A 1 333 ? 4.900 13.577 -12.603 1.00 91.31 333 LYS A O 1
ATOM 2643 N N . GLU A 1 334 ? 4.492 15.517 -11.551 1.00 91.25 334 GLU A N 1
ATOM 2644 C CA . GLU A 1 334 ? 5.853 15.691 -11.035 1.00 91.25 334 GLU A CA 1
ATOM 2645 C C . GLU A 1 334 ? 6.183 14.597 -10.013 1.00 91.25 334 GLU A C 1
ATOM 2647 O O . GLU A 1 334 ? 7.199 13.905 -10.131 1.00 91.25 334 GLU A O 1
ATOM 2652 N N . LYS A 1 335 ? 5.274 14.353 -9.060 1.00 91.00 335 LYS A N 1
ATOM 2653 C CA . LYS A 1 335 ? 5.440 13.269 -8.078 1.00 91.00 335 LYS A CA 1
ATOM 2654 C C . LYS A 1 335 ? 5.535 11.895 -8.730 1.00 91.00 335 LYS A C 1
ATOM 2656 O O . LYS A 1 335 ? 6.315 11.065 -8.262 1.00 91.00 335 LYS A O 1
ATOM 2661 N N . ALA A 1 336 ? 4.782 11.647 -9.804 1.00 92.25 336 ALA A N 1
ATOM 2662 C CA . ALA A 1 336 ? 4.870 10.394 -10.554 1.00 92.25 336 ALA A CA 1
ATOM 2663 C C . ALA A 1 336 ? 6.276 10.190 -11.145 1.00 92.25 336 ALA A C 1
ATOM 2665 O O . ALA A 1 336 ? 6.854 9.110 -11.013 1.00 92.25 336 ALA A O 1
ATOM 2666 N N . VAL A 1 337 ? 6.854 11.237 -11.742 1.00 92.44 337 VAL A N 1
ATOM 2667 C CA . VAL A 1 337 ? 8.209 11.216 -12.316 1.00 92.44 337 VAL A CA 1
ATOM 2668 C C . VAL A 1 337 ? 9.269 11.004 -11.237 1.00 92.44 337 VAL A C 1
ATOM 2670 O O . VAL A 1 337 ? 10.144 10.148 -11.390 1.00 92.44 337 VAL A O 1
ATOM 2673 N N . TRP A 1 338 ? 9.172 11.734 -10.124 1.00 90.62 338 TRP A N 1
ATOM 2674 C CA . TRP A 1 338 ? 10.091 11.582 -8.997 1.00 90.62 338 TRP A CA 1
ATOM 2675 C C . TRP A 1 338 ? 10.043 10.166 -8.411 1.00 90.62 338 TRP A C 1
ATOM 2677 O O . TRP A 1 338 ? 11.084 9.543 -8.185 1.00 90.62 338 TRP A O 1
ATOM 2687 N N . TRP A 1 339 ? 8.837 9.619 -8.229 1.00 93.06 339 TRP A N 1
ATOM 2688 C CA . TRP A 1 339 ? 8.650 8.255 -7.746 1.00 93.06 339 TRP A CA 1
ATOM 2689 C C . TRP A 1 339 ? 9.245 7.218 -8.700 1.00 93.06 339 TRP A C 1
ATOM 2691 O O . TRP A 1 339 ? 9.944 6.317 -8.232 1.00 93.06 339 TRP A O 1
ATOM 2701 N N . CYS A 1 340 ? 9.025 7.361 -10.016 1.00 89.56 340 CYS A N 1
ATOM 2702 C CA . CYS A 1 340 ? 9.619 6.469 -11.017 1.00 89.56 340 CYS A CA 1
ATOM 2703 C C . CYS A 1 340 ? 11.141 6.470 -10.880 1.00 89.56 340 CYS A C 1
ATOM 2705 O O . CYS A 1 340 ? 11.767 5.415 -10.798 1.00 89.56 340 CYS A O 1
ATOM 2707 N N . HIS A 1 341 ? 11.742 7.659 -10.787 1.00 88.44 341 HIS A N 1
ATOM 2708 C CA . HIS A 1 341 ? 13.186 7.783 -10.655 1.00 88.44 341 HIS A CA 1
ATOM 2709 C C . HIS A 1 341 ? 13.721 7.107 -9.386 1.00 88.44 341 HIS A C 1
ATOM 2711 O O . HIS A 1 341 ? 14.687 6.345 -9.465 1.00 88.44 341 HIS A O 1
ATOM 2717 N N . SER A 1 342 ? 13.097 7.373 -8.236 1.00 88.88 342 SER A N 1
ATOM 2718 C CA . SER A 1 342 ? 13.530 6.842 -6.942 1.00 88.88 342 SER A CA 1
ATOM 2719 C C . SER A 1 342 ? 13.358 5.324 -6.864 1.00 88.88 342 SER A C 1
ATOM 2721 O O . SER A 1 342 ? 14.293 4.601 -6.520 1.00 88.88 342 SER A O 1
ATOM 2723 N N . THR A 1 343 ? 12.189 4.813 -7.245 1.00 84.25 343 THR A N 1
ATOM 2724 C CA . THR A 1 343 ? 11.852 3.397 -7.065 1.00 84.25 343 THR A CA 1
ATOM 2725 C C . THR A 1 343 ? 12.582 2.508 -8.061 1.00 84.25 343 THR A C 1
ATOM 2727 O O . THR A 1 343 ? 13.115 1.471 -7.672 1.00 84.25 343 THR A O 1
ATOM 2730 N N . PHE A 1 344 ? 12.688 2.921 -9.324 1.00 83.56 344 PHE A N 1
ATOM 2731 C CA . PHE A 1 344 ? 13.353 2.107 -10.342 1.00 83.56 344 PHE A CA 1
ATOM 2732 C C . PHE A 1 344 ? 14.878 2.122 -10.233 1.00 83.56 344 PHE A C 1
ATOM 2734 O O . PHE A 1 344 ? 15.531 1.213 -10.739 1.00 83.56 344 PHE A O 1
ATOM 2741 N N . SER A 1 345 ? 15.458 3.081 -9.502 1.00 81.75 345 SER A N 1
ATOM 2742 C CA . SER A 1 345 ? 16.890 3.055 -9.181 1.00 81.75 345 SER A CA 1
ATOM 2743 C C . SER A 1 345 ? 17.304 1.841 -8.332 1.00 81.75 345 SER A C 1
ATOM 2745 O O . SER A 1 345 ? 18.479 1.483 -8.329 1.00 81.75 345 SER A O 1
ATOM 2747 N N . LYS A 1 346 ? 16.343 1.188 -7.657 1.00 87.25 346 LYS A N 1
ATOM 2748 C CA . LYS A 1 346 ? 16.552 -0.013 -6.831 1.00 87.25 346 LYS A CA 1
ATOM 2749 C C . LYS A 1 346 ? 16.673 -1.311 -7.638 1.00 87.25 346 LYS A C 1
ATOM 2751 O O . LYS A 1 346 ? 17.079 -2.323 -7.075 1.00 87.25 346 LYS A O 1
ATOM 2756 N N . LEU A 1 347 ? 16.292 -1.310 -8.918 1.00 88.00 347 LEU A N 1
ATOM 2757 C CA . LEU A 1 347 ? 16.443 -2.479 -9.788 1.00 88.00 347 LEU A CA 1
ATOM 2758 C C . LEU A 1 347 ? 17.935 -2.763 -9.994 1.00 88.00 347 LEU A C 1
ATOM 2760 O O . LEU A 1 347 ? 18.743 -1.837 -10.006 1.00 88.00 347 LEU A O 1
ATOM 2764 N N . THR A 1 348 ? 18.321 -4.024 -10.163 1.00 85.69 348 THR A N 1
ATOM 2765 C CA . THR A 1 348 ? 19.722 -4.414 -10.406 1.00 85.69 348 THR A CA 1
ATOM 2766 C C . THR A 1 348 ? 19.949 -4.819 -11.858 1.00 85.69 348 THR A C 1
ATOM 2768 O O . THR A 1 348 ? 20.957 -4.419 -12.439 1.00 85.69 348 THR A O 1
ATOM 2771 N N . HIS A 1 349 ? 18.983 -5.509 -12.468 1.00 88.19 349 HIS A N 1
ATOM 2772 C CA . HIS A 1 349 ? 19.050 -5.997 -13.842 1.00 88.19 349 HIS A CA 1
ATOM 2773 C C . HIS A 1 349 ? 19.020 -4.856 -14.879 1.00 88.19 349 HIS A C 1
ATOM 2775 O O . HIS A 1 349 ? 18.171 -3.962 -14.827 1.00 88.19 349 HIS A O 1
ATOM 2781 N N . VAL A 1 350 ? 19.940 -4.890 -15.851 1.00 88.69 350 VAL A N 1
ATOM 2782 C CA . VAL A 1 350 ? 20.123 -3.823 -16.856 1.00 88.69 350 VAL A CA 1
ATOM 2783 C C . VAL A 1 350 ? 18.897 -3.677 -17.762 1.00 88.69 350 VAL A C 1
ATOM 2785 O O . VAL A 1 350 ? 18.435 -2.557 -17.993 1.00 88.69 350 VAL A O 1
ATOM 2788 N N . GLY A 1 351 ? 18.318 -4.786 -18.230 1.00 89.12 351 GLY A N 1
ATOM 2789 C CA . GLY A 1 351 ? 17.122 -4.741 -19.077 1.00 89.12 351 GLY A CA 1
ATOM 2790 C C . GLY A 1 351 ? 15.896 -4.184 -18.349 1.00 89.12 351 GLY A C 1
ATOM 2791 O O . GLY A 1 351 ? 15.151 -3.376 -18.899 1.00 89.12 351 GLY A O 1
ATOM 2792 N N . GLU A 1 352 ? 15.736 -4.521 -17.066 1.00 91.81 352 GLU A N 1
ATOM 2793 C CA . GLU A 1 352 ? 14.638 -4.003 -16.239 1.00 91.81 352 GLU A CA 1
ATOM 2794 C C . GLU A 1 352 ? 14.791 -2.498 -16.007 1.00 91.81 352 GLU A C 1
ATOM 2796 O O . GLU A 1 352 ? 13.830 -1.746 -16.168 1.00 91.81 352 GLU A O 1
ATOM 2801 N N . LYS A 1 353 ? 16.014 -2.040 -15.697 1.00 91.00 353 LYS A N 1
ATOM 2802 C CA . LYS A 1 353 ? 16.340 -0.610 -15.594 1.00 91.00 353 LYS A CA 1
ATOM 2803 C C . LYS A 1 353 ? 16.035 0.136 -16.886 1.00 91.00 353 LYS A C 1
ATOM 2805 O O . LYS A 1 353 ? 15.505 1.243 -16.830 1.00 91.00 353 LYS A O 1
ATOM 2810 N N . THR A 1 354 ? 16.365 -0.456 -18.031 1.00 91.81 354 THR A N 1
ATOM 2811 C CA . THR A 1 354 ? 16.145 0.161 -19.343 1.00 91.81 354 THR A CA 1
ATOM 2812 C C . THR A 1 354 ? 14.655 0.354 -19.608 1.00 91.81 354 THR A C 1
ATOM 2814 O O . THR A 1 354 ? 14.220 1.472 -19.884 1.00 91.81 354 THR A O 1
ATOM 2817 N N . LEU A 1 355 ? 13.845 -0.690 -19.421 1.00 92.00 355 LEU A N 1
ATOM 2818 C CA . LEU A 1 355 ? 12.386 -0.618 -19.566 1.00 92.00 355 LEU A CA 1
ATOM 2819 C C . LEU A 1 355 ? 11.749 0.358 -18.568 1.00 92.00 355 LEU A C 1
ATOM 2821 O O . LEU A 1 355 ? 10.887 1.163 -18.921 1.00 92.00 355 LEU A O 1
ATOM 2825 N N . ALA A 1 356 ? 12.209 0.347 -17.320 1.00 92.19 356 ALA A N 1
ATOM 2826 C CA . ALA A 1 356 ? 11.741 1.278 -16.307 1.00 92.19 356 ALA A CA 1
ATOM 2827 C C . ALA A 1 356 ? 12.076 2.743 -16.660 1.00 92.19 356 ALA A C 1
ATOM 2829 O O . ALA A 1 356 ? 11.240 3.634 -16.490 1.00 92.19 356 ALA A O 1
ATOM 2830 N N . LEU A 1 357 ? 13.264 3.002 -17.223 1.00 92.50 357 LEU A N 1
ATOM 2831 C CA . LEU A 1 357 ? 13.663 4.318 -17.733 1.00 92.50 357 LEU A CA 1
ATOM 2832 C C . LEU A 1 357 ? 12.807 4.772 -18.921 1.00 92.50 357 LEU A C 1
ATOM 2834 O O . LEU A 1 357 ? 12.496 5.961 -19.005 1.00 92.50 357 LEU A O 1
ATOM 2838 N N . GLN A 1 358 ? 12.371 3.865 -19.801 1.00 92.44 358 GLN A N 1
ATOM 2839 C CA . GLN A 1 358 ? 11.395 4.202 -20.846 1.00 92.44 358 GLN A CA 1
ATOM 2840 C C . GLN A 1 358 ? 10.087 4.719 -20.226 1.00 92.44 358 GLN A C 1
ATOM 2842 O O . GLN A 1 358 ? 9.558 5.746 -20.661 1.00 92.44 358 GLN A O 1
ATOM 2847 N N . GLY A 1 359 ? 9.619 4.074 -19.150 1.00 91.00 359 GLY A N 1
ATOM 2848 C CA . GLY A 1 359 ? 8.501 4.552 -18.331 1.00 91.00 359 GLY A CA 1
ATOM 2849 C C . GLY A 1 359 ? 8.751 5.944 -17.734 1.00 91.00 359 GLY A C 1
ATOM 2850 O O . GLY A 1 359 ? 7.905 6.831 -17.865 1.00 91.00 359 GLY A O 1
ATOM 2851 N N . CYS A 1 360 ? 9.937 6.192 -17.161 1.00 92.56 360 CYS A N 1
ATOM 2852 C CA . CYS A 1 360 ? 10.324 7.519 -16.656 1.00 92.56 360 CYS A CA 1
ATOM 2853 C C . CYS A 1 360 ? 10.237 8.599 -17.744 1.00 92.56 360 CYS A C 1
ATOM 2855 O O . CYS A 1 360 ? 9.661 9.661 -17.513 1.00 92.56 360 CYS A O 1
ATOM 2857 N N . VAL A 1 361 ? 10.778 8.331 -18.940 1.00 94.38 361 VAL A N 1
ATOM 2858 C CA . VAL A 1 361 ? 10.726 9.264 -20.079 1.00 94.38 361 VAL A CA 1
ATOM 2859 C C . VAL A 1 361 ? 9.279 9.520 -20.501 1.00 94.38 361 VAL A C 1
ATOM 2861 O O . VAL A 1 361 ? 8.909 10.670 -20.745 1.00 94.38 361 VAL A O 1
ATOM 2864 N N . LYS A 1 362 ? 8.439 8.479 -20.559 1.00 93.88 362 LYS A N 1
ATOM 2865 C CA . LYS A 1 362 ? 7.007 8.604 -20.866 1.00 93.88 362 LYS A CA 1
ATOM 2866 C C . LYS A 1 362 ? 6.302 9.520 -19.863 1.00 93.88 362 LYS A C 1
ATOM 2868 O O . LYS A 1 362 ? 5.651 10.478 -20.282 1.00 93.88 362 LYS A O 1
ATOM 2873 N N . HIS A 1 363 ? 6.459 9.283 -18.561 1.00 93.75 363 HIS A N 1
ATOM 2874 C CA . HIS A 1 363 ? 5.837 10.115 -17.526 1.00 93.75 363 HIS A CA 1
ATOM 2875 C C . HIS A 1 363 ? 6.395 11.545 -17.501 1.00 93.75 363 HIS A C 1
ATOM 2877 O O . HIS A 1 363 ? 5.622 12.485 -17.338 1.00 93.75 363 HIS A O 1
ATOM 2883 N N . ALA A 1 364 ? 7.693 11.740 -17.757 1.00 94.31 364 ALA A N 1
ATOM 2884 C CA . ALA A 1 364 ? 8.288 13.073 -17.863 1.00 94.31 364 ALA A CA 1
ATOM 2885 C C . ALA A 1 364 ? 7.733 13.854 -19.067 1.00 94.31 364 ALA A C 1
ATOM 2887 O O . ALA A 1 364 ? 7.418 15.037 -18.950 1.00 94.31 364 ALA A O 1
ATOM 2888 N N . LYS A 1 365 ? 7.519 13.186 -20.209 1.00 93.75 365 LYS A N 1
ATOM 2889 C CA . LYS A 1 365 ? 6.844 13.783 -21.374 1.00 93.75 365 LYS A CA 1
ATOM 2890 C C . LYS A 1 365 ? 5.379 14.115 -21.080 1.00 93.75 365 LYS A C 1
ATOM 2892 O O . LYS A 1 365 ? 4.895 15.143 -21.546 1.00 93.75 365 LYS A O 1
ATOM 2897 N N . LEU A 1 366 ? 4.669 13.270 -20.327 1.00 92.69 366 LEU A N 1
ATOM 2898 C CA . LEU A 1 366 ? 3.297 13.557 -19.892 1.00 92.69 366 LEU A CA 1
ATOM 2899 C C . LEU A 1 366 ? 3.248 14.780 -18.972 1.00 92.69 366 LEU A C 1
ATOM 2901 O O . LEU A 1 366 ? 2.412 15.650 -19.192 1.00 92.69 366 LEU A O 1
ATOM 2905 N N . TRP A 1 367 ? 4.171 14.880 -18.013 1.00 94.25 367 TRP A N 1
ATOM 2906 C CA . TRP A 1 367 ? 4.300 16.050 -17.146 1.00 94.25 367 TRP A CA 1
ATOM 2907 C C . TRP A 1 367 ? 4.584 17.324 -17.948 1.00 94.25 367 TRP A C 1
ATOM 2909 O O . TRP A 1 367 ? 3.905 18.328 -17.761 1.00 94.25 367 TRP A O 1
ATOM 2919 N N . MET A 1 368 ? 5.508 17.263 -18.911 1.00 92.62 368 MET A N 1
ATOM 2920 C CA . MET A 1 368 ? 5.825 18.393 -19.790 1.00 92.62 368 MET A CA 1
ATOM 2921 C C . MET A 1 368 ? 4.605 18.872 -20.591 1.00 92.62 368 MET A C 1
ATOM 2923 O O . MET A 1 368 ? 4.444 20.070 -20.792 1.00 92.62 368 MET A O 1
ATOM 2927 N N . LYS A 1 369 ? 3.732 17.952 -21.027 1.00 90.62 369 LYS A N 1
ATOM 2928 C CA . LYS A 1 369 ? 2.484 18.285 -21.737 1.00 90.62 369 LYS A CA 1
ATOM 2929 C C . LYS A 1 369 ? 1.404 18.870 -20.824 1.00 90.62 369 LYS A C 1
ATOM 2931 O O . LYS A 1 369 ? 0.578 19.634 -21.306 1.00 90.62 369 LYS A O 1
ATOM 2936 N N . SER A 1 370 ? 1.367 18.479 -19.550 1.00 89.25 370 SER A N 1
ATOM 2937 C CA . SER A 1 370 ? 0.365 18.950 -18.585 1.00 89.25 370 SER A CA 1
ATOM 2938 C C . SER A 1 370 ? 0.795 20.193 -17.802 1.00 89.25 370 SER A C 1
ATOM 2940 O O . SER A 1 370 ? -0.015 20.745 -17.065 1.00 89.25 370 SER A O 1
ATOM 2942 N N . ALA A 1 371 ? 2.064 20.596 -17.890 1.00 88.31 371 ALA A N 1
ATOM 2943 C CA . ALA A 1 371 ? 2.603 21.737 -17.163 1.00 88.31 371 ALA A CA 1
ATOM 2944 C C . ALA A 1 371 ? 2.079 23.060 -17.745 1.00 88.31 371 ALA A C 1
ATOM 2946 O O . ALA A 1 371 ? 2.317 23.371 -18.912 1.00 88.31 371 ALA A O 1
ATOM 2947 N N . SER A 1 372 ? 1.401 23.851 -16.913 1.00 85.12 372 SER A N 1
ATOM 2948 C CA . SER A 1 372 ? 0.860 25.165 -17.298 1.00 85.12 372 SER A CA 1
ATOM 2949 C C . SER A 1 372 ? 1.822 26.319 -17.000 1.00 85.12 372 SER A C 1
ATOM 2951 O O . SER A 1 372 ? 1.759 27.364 -17.642 1.00 85.12 372 SER A O 1
ATOM 2953 N N . GLU A 1 373 ? 2.712 26.148 -16.020 1.00 88.81 373 GLU A N 1
ATOM 2954 C CA . GLU A 1 373 ? 3.642 27.190 -15.580 1.00 88.81 373 GLU A CA 1
ATOM 2955 C C . GLU A 1 373 ? 5.004 27.068 -16.286 1.00 88.81 373 GLU A C 1
ATOM 2957 O O . GLU A 1 373 ? 5.540 25.957 -16.383 1.00 88.81 373 GLU A O 1
ATOM 2962 N N . PRO A 1 374 ? 5.636 28.186 -16.700 1.00 86.44 374 PRO A N 1
ATOM 2963 C CA . PRO A 1 374 ? 6.941 28.160 -17.367 1.00 86.44 374 PRO A CA 1
ATOM 2964 C C . PRO A 1 374 ? 8.036 27.443 -16.563 1.00 86.44 374 PRO A C 1
ATOM 2966 O O . PRO A 1 374 ? 8.849 26.712 -17.125 1.00 86.44 374 PRO A O 1
ATOM 2969 N N . GLN A 1 375 ? 8.038 27.605 -15.235 1.00 88.00 375 GLN A N 1
ATOM 2970 C CA . GLN A 1 375 ? 9.017 26.969 -14.350 1.00 88.00 375 GLN A CA 1
ATOM 2971 C C . GLN A 1 375 ? 8.848 25.442 -14.298 1.00 88.00 375 GLN A C 1
ATOM 2973 O O . GLN A 1 375 ? 9.839 24.711 -14.347 1.00 88.00 375 GLN A O 1
ATOM 2978 N N . GLN A 1 376 ? 7.604 24.957 -14.243 1.00 87.62 376 GLN A N 1
ATOM 2979 C CA . GLN A 1 376 ? 7.297 23.525 -14.256 1.00 87.62 376 GLN A CA 1
ATOM 2980 C C . GLN A 1 376 ? 7.614 22.900 -15.616 1.00 87.62 376 GLN A C 1
ATOM 2982 O O . GLN A 1 376 ? 8.158 21.801 -15.679 1.00 87.62 376 GLN A O 1
ATOM 2987 N N . MET A 1 377 ? 7.330 23.616 -16.708 1.00 88.69 377 MET A N 1
ATOM 2988 C CA . MET A 1 377 ? 7.649 23.160 -18.060 1.00 88.69 377 MET A CA 1
ATOM 2989 C C . MET A 1 377 ? 9.160 22.988 -18.256 1.00 88.69 377 MET A C 1
ATOM 2991 O O . MET A 1 377 ? 9.595 21.967 -18.790 1.00 88.69 377 MET A O 1
ATOM 2995 N N . GLU A 1 378 ? 9.968 23.934 -17.772 1.00 91.81 378 GLU A N 1
ATOM 2996 C CA . GLU A 1 378 ? 11.429 23.834 -17.838 1.00 91.81 378 GLU A CA 1
ATOM 2997 C C . GLU A 1 378 ? 11.970 22.692 -16.959 1.00 91.81 378 GLU A C 1
ATOM 2999 O O . GLU A 1 378 ? 12.847 21.939 -17.384 1.00 91.81 378 GLU A O 1
ATOM 3004 N N . ALA A 1 379 ? 11.420 22.495 -15.755 1.00 91.81 379 ALA A N 1
ATOM 3005 C CA . ALA A 1 379 ? 11.782 21.365 -14.895 1.00 91.81 379 ALA A CA 1
ATOM 3006 C C . ALA A 1 379 ? 11.429 20.006 -15.534 1.00 91.81 379 ALA A C 1
ATOM 3008 O O . ALA A 1 379 ? 12.239 19.068 -15.517 1.00 91.81 379 ALA A O 1
ATOM 3009 N N . ALA A 1 380 ? 10.255 19.910 -16.161 1.00 91.88 380 ALA A N 1
ATOM 3010 C CA . ALA A 1 380 ? 9.823 18.725 -16.890 1.00 91.88 380 ALA A CA 1
ATOM 3011 C C . ALA A 1 380 ? 10.717 18.456 -18.107 1.00 91.88 380 ALA A C 1
ATOM 3013 O O . ALA A 1 380 ? 11.158 17.323 -18.307 1.00 91.88 380 ALA A O 1
ATOM 3014 N N . ARG A 1 381 ? 11.065 19.495 -18.876 1.00 93.44 381 ARG A N 1
ATOM 3015 C CA . ARG A 1 381 ? 11.990 19.404 -20.012 1.00 93.44 381 ARG A CA 1
ATOM 3016 C C . ARG A 1 381 ? 13.365 18.891 -19.580 1.00 93.44 381 ARG A C 1
ATOM 3018 O O . ARG A 1 381 ? 13.868 17.942 -20.180 1.00 93.44 381 ARG A O 1
ATOM 3025 N N . LYS A 1 382 ? 13.945 19.453 -18.513 1.00 93.94 382 LYS A N 1
ATOM 3026 C CA . LYS A 1 382 ? 15.217 18.974 -17.939 1.00 93.94 382 LYS A CA 1
ATOM 3027 C C . LYS A 1 382 ? 15.136 17.510 -17.512 1.00 93.94 382 LYS A C 1
ATOM 3029 O O . LYS A 1 382 ? 16.069 16.747 -17.751 1.00 93.94 382 LYS A O 1
ATOM 3034 N N . SER A 1 383 ? 14.009 17.101 -16.932 1.00 92.94 383 SER A N 1
ATOM 3035 C CA . SER A 1 383 ? 13.770 15.706 -16.547 1.00 92.94 383 SER A CA 1
ATOM 3036 C C . SER A 1 383 ? 13.708 14.781 -17.768 1.00 92.94 383 SER A C 1
ATOM 3038 O O . SER A 1 383 ? 14.346 13.729 -17.768 1.00 92.94 383 SER A O 1
ATOM 3040 N N . VAL A 1 384 ? 13.012 15.180 -18.841 1.00 95.19 384 VAL A N 1
ATOM 3041 C CA . VAL A 1 384 ? 12.981 14.432 -20.111 1.00 95.19 384 VAL A CA 1
ATOM 3042 C C . VAL A 1 384 ? 14.386 14.281 -20.687 1.00 95.19 384 VAL A C 1
ATOM 3044 O O . VAL A 1 384 ? 14.763 13.170 -21.056 1.00 95.19 384 VAL A O 1
ATOM 3047 N N . GLU A 1 385 ? 15.172 15.356 -20.745 1.00 94.81 385 GLU A N 1
ATOM 3048 C CA . GLU A 1 385 ? 16.543 15.319 -21.264 1.00 94.81 385 GLU A CA 1
ATOM 3049 C C . GLU A 1 385 ? 17.432 14.385 -20.429 1.00 94.81 385 GLU A C 1
ATOM 3051 O O . GLU A 1 385 ? 18.102 13.504 -20.970 1.00 94.81 385 GLU A O 1
ATOM 3056 N N . MET A 1 386 ? 17.385 14.521 -19.101 1.00 93.88 386 MET A N 1
ATOM 3057 C CA . MET A 1 386 ? 18.145 13.688 -18.171 1.00 93.88 386 MET A CA 1
ATOM 3058 C C . MET A 1 386 ? 17.803 12.201 -18.315 1.00 93.88 386 MET A C 1
ATOM 3060 O O . MET A 1 386 ? 18.709 11.369 -18.407 1.00 93.88 386 MET A O 1
ATOM 3064 N N . PHE A 1 387 ? 16.515 11.843 -18.331 1.00 94.38 387 PHE A N 1
ATOM 3065 C CA . PHE A 1 387 ? 16.107 10.444 -18.469 1.00 94.38 387 PHE A CA 1
ATOM 3066 C C . PHE A 1 387 ? 16.374 9.896 -19.866 1.00 94.38 387 PHE A C 1
ATOM 3068 O O . PHE A 1 387 ? 16.729 8.728 -19.971 1.00 94.38 387 PHE A O 1
ATOM 3075 N N . SER A 1 388 ? 16.276 10.715 -20.916 1.00 93.62 388 SER A N 1
ATOM 3076 C CA . SER A 1 388 ? 16.581 10.284 -22.286 1.00 93.62 388 SER A CA 1
ATOM 3077 C C . SER A 1 388 ? 18.067 9.958 -22.450 1.00 93.62 388 SER A C 1
ATOM 3079 O O . SER A 1 388 ? 18.391 8.887 -22.954 1.00 93.62 388 SER A O 1
ATOM 3081 N N . LYS A 1 389 ? 18.972 10.800 -21.924 1.00 91.88 389 LYS A N 1
ATOM 3082 C CA . LYS A 1 389 ? 20.420 10.512 -21.914 1.00 91.88 389 LYS A CA 1
ATOM 3083 C C . LYS A 1 389 ? 20.744 9.236 -21.135 1.00 91.88 389 LYS A C 1
ATOM 3085 O O . LYS A 1 389 ? 21.538 8.412 -21.579 1.00 91.88 389 LYS A O 1
ATOM 3090 N N . LYS A 1 390 ? 20.107 9.040 -19.972 1.00 92.06 390 LYS A N 1
ATOM 3091 C CA . LYS A 1 390 ? 20.254 7.793 -19.203 1.00 92.06 390 LYS A CA 1
ATOM 3092 C C . LYS A 1 390 ? 19.723 6.589 -19.979 1.00 92.06 390 LYS A C 1
ATOM 3094 O O . LYS A 1 390 ? 20.376 5.555 -19.990 1.00 92.06 390 LYS A O 1
ATOM 3099 N N . LEU A 1 391 ? 18.564 6.716 -20.620 1.00 93.12 391 LEU A N 1
ATOM 3100 C CA . LEU A 1 391 ? 17.963 5.647 -21.407 1.00 93.12 391 LEU A CA 1
ATOM 3101 C C . LEU A 1 391 ? 18.875 5.222 -22.562 1.00 93.12 391 LEU A C 1
ATOM 3103 O O . LEU A 1 391 ? 19.050 4.025 -22.750 1.00 93.12 391 LEU A O 1
ATOM 3107 N N . GLN A 1 392 ? 19.492 6.163 -23.279 1.00 91.88 392 GLN A N 1
ATOM 3108 C CA . GLN A 1 392 ? 20.459 5.857 -24.343 1.00 91.88 392 GLN A CA 1
ATOM 3109 C C . GLN A 1 392 ? 21.642 5.034 -23.817 1.00 91.88 392 GLN A C 1
ATOM 3111 O O . GLN A 1 392 ? 21.947 3.970 -24.357 1.00 91.88 392 GLN A O 1
ATOM 3116 N N . LEU A 1 393 ? 22.239 5.466 -22.702 1.00 91.94 393 LEU A N 1
ATOM 3117 C CA . LEU A 1 393 ? 23.356 4.761 -22.068 1.00 91.94 393 LEU A CA 1
ATOM 3118 C C . LEU A 1 393 ? 22.968 3.337 -21.645 1.00 91.94 393 LEU A C 1
ATOM 3120 O O . LEU A 1 393 ? 23.674 2.382 -21.958 1.00 91.94 393 LEU A O 1
ATOM 3124 N N . TYR A 1 394 ? 21.837 3.179 -20.952 1.00 91.19 394 TYR A N 1
ATOM 3125 C CA . TYR A 1 394 ? 21.382 1.869 -20.479 1.00 91.19 394 TYR A CA 1
ATOM 3126 C C . TYR A 1 394 ? 20.907 0.955 -21.614 1.00 91.19 394 TYR A C 1
ATOM 3128 O O . TYR A 1 394 ? 21.131 -0.246 -21.531 1.00 91.19 394 TYR A O 1
ATOM 3136 N N . SER A 1 395 ? 20.320 1.501 -22.684 1.00 92.12 395 SER A N 1
ATOM 3137 C CA . SER A 1 395 ? 19.933 0.713 -23.864 1.00 92.12 395 SER A CA 1
ATOM 3138 C C . SER A 1 395 ? 21.164 0.187 -24.600 1.00 92.12 395 SER A C 1
ATOM 3140 O O . SER A 1 395 ? 21.200 -0.983 -24.958 1.00 92.12 395 SER A O 1
ATOM 3142 N N . THR A 1 396 ? 22.201 1.020 -24.742 1.00 92.38 396 THR A N 1
ATOM 3143 C CA . THR A 1 396 ? 23.495 0.611 -25.313 1.00 92.38 396 THR A CA 1
ATOM 3144 C C . THR A 1 396 ? 24.139 -0.488 -24.469 1.00 92.38 396 THR A C 1
ATOM 3146 O O . THR A 1 396 ? 24.555 -1.516 -24.995 1.00 92.38 396 THR A O 1
ATOM 3149 N N . LEU A 1 397 ? 24.157 -0.320 -23.142 1.00 91.19 397 LEU A N 1
ATOM 3150 C CA . LEU A 1 397 ? 24.649 -1.351 -22.228 1.00 91.19 397 LEU A CA 1
ATOM 3151 C C . LEU A 1 397 ? 23.825 -2.644 -22.324 1.00 91.19 397 LEU A C 1
ATOM 3153 O O . LEU A 1 397 ? 24.389 -3.731 -22.299 1.00 91.19 397 LEU A O 1
ATOM 3157 N N . TRP A 1 398 ? 22.501 -2.547 -22.454 1.00 91.31 398 TRP A N 1
ATOM 3158 C CA . TRP A 1 398 ? 21.636 -3.719 -22.579 1.00 91.31 398 TRP A CA 1
ATOM 3159 C C . TRP A 1 398 ? 21.875 -4.487 -23.885 1.00 91.31 398 TRP A C 1
ATOM 3161 O O . TRP A 1 398 ? 21.886 -5.718 -23.858 1.00 91.31 398 TRP A O 1
ATOM 3171 N N . ALA A 1 399 ? 22.120 -3.782 -24.995 1.00 90.56 399 ALA A N 1
ATOM 3172 C CA . ALA A 1 399 ? 22.523 -4.390 -26.262 1.00 90.56 399 ALA A CA 1
ATOM 3173 C C . ALA A 1 399 ? 23.847 -5.165 -26.115 1.00 90.56 399 ALA A C 1
ATOM 3175 O O . ALA A 1 399 ? 23.929 -6.318 -26.534 1.00 90.56 399 ALA A O 1
ATOM 3176 N N . LEU A 1 400 ? 24.843 -4.593 -25.422 1.00 90.06 400 LEU A N 1
ATOM 3177 C CA . LEU A 1 400 ? 26.105 -5.285 -25.118 1.00 90.06 400 LEU A CA 1
ATOM 3178 C C . LEU A 1 400 ? 25.902 -6.522 -24.227 1.00 90.06 400 LEU A C 1
ATOM 3180 O O . LEU A 1 400 ? 26.475 -7.570 -24.514 1.00 90.06 400 LEU A O 1
ATOM 3184 N N . CYS A 1 401 ? 25.066 -6.438 -23.183 1.00 88.50 401 CYS A N 1
ATOM 3185 C CA . CYS A 1 401 ? 24.742 -7.590 -22.330 1.00 88.50 401 CYS A CA 1
ATOM 3186 C C . CYS A 1 401 ? 24.082 -8.726 -23.126 1.00 88.50 401 CYS A C 1
ATOM 3188 O O . CYS A 1 401 ? 24.466 -9.878 -22.972 1.00 88.50 401 CYS A O 1
ATOM 3190 N N . ARG A 1 402 ? 23.122 -8.415 -24.009 1.00 87.38 402 ARG A N 1
ATOM 3191 C CA . ARG A 1 402 ? 22.469 -9.410 -24.887 1.00 87.38 402 ARG A CA 1
ATOM 3192 C C . ARG A 1 402 ? 23.457 -10.119 -25.812 1.00 87.38 402 ARG A C 1
ATOM 3194 O O . ARG A 1 402 ? 23.240 -11.272 -26.162 1.00 87.38 402 ARG A O 1
ATOM 3201 N N . ALA A 1 403 ? 24.513 -9.415 -26.204 1.00 85.69 403 ALA A N 1
ATOM 3202 C CA . ALA A 1 403 ? 25.585 -9.923 -27.044 1.00 85.69 403 ALA A CA 1
ATOM 3203 C C . ALA A 1 403 ? 26.695 -10.653 -26.257 1.00 85.69 403 ALA A C 1
ATOM 3205 O O . ALA A 1 403 ? 27.646 -11.138 -26.868 1.00 85.69 403 ALA A O 1
ATOM 3206 N N . GLY A 1 404 ? 26.607 -10.710 -24.920 1.00 84.56 404 GLY A N 1
ATOM 3207 C CA . GLY A 1 404 ? 27.629 -11.298 -24.047 1.00 84.56 404 GLY A CA 1
ATOM 3208 C C . GLY A 1 404 ? 28.923 -10.479 -23.936 1.00 84.56 404 GLY A C 1
ATOM 3209 O O . GLY A 1 404 ? 29.944 -11.007 -23.498 1.00 84.56 404 GLY A O 1
ATOM 3210 N N . LEU A 1 405 ? 28.899 -9.200 -24.336 1.00 84.81 405 LEU A N 1
ATOM 3211 C CA . LEU A 1 405 ? 30.072 -8.313 -24.431 1.00 84.81 405 LEU A CA 1
ATOM 3212 C C . LEU A 1 405 ? 30.232 -7.369 -23.225 1.00 84.81 405 LEU A C 1
ATOM 3214 O O . LEU A 1 405 ? 31.119 -6.519 -23.188 1.00 84.81 405 LEU A O 1
ATOM 3218 N N . ASP A 1 406 ? 29.377 -7.495 -22.214 1.00 79.06 406 ASP A N 1
ATOM 3219 C CA . ASP A 1 406 ? 29.349 -6.637 -21.025 1.00 79.06 406 ASP A CA 1
ATOM 3220 C C . ASP A 1 406 ? 30.553 -6.828 -20.089 1.00 79.06 406 ASP A C 1
ATOM 3222 O O . ASP A 1 406 ? 30.900 -5.928 -19.322 1.00 79.06 406 ASP A O 1
ATOM 3226 N N . LYS A 1 407 ? 31.215 -7.986 -20.172 1.00 79.19 407 LYS A N 1
ATOM 3227 C CA . LYS A 1 407 ? 32.414 -8.319 -19.385 1.00 79.19 407 LYS A CA 1
ATOM 3228 C C . LYS A 1 407 ? 33.665 -7.575 -19.856 1.00 79.19 407 LYS A C 1
ATOM 3230 O O . LYS A 1 407 ? 34.657 -7.526 -19.126 1.00 79.19 407 LYS A O 1
ATOM 3235 N N . GLU A 1 408 ? 33.636 -6.976 -21.044 1.00 78.69 408 GLU A N 1
ATOM 3236 C CA . GLU A 1 408 ? 34.756 -6.208 -21.577 1.00 78.69 408 GLU A CA 1
ATOM 3237 C C . GLU A 1 408 ? 34.773 -4.789 -20.997 1.00 78.69 408 GLU A C 1
ATOM 3239 O O . GLU A 1 408 ? 34.055 -3.882 -21.424 1.00 78.69 408 GLU A O 1
ATOM 3244 N N . ASN A 1 409 ? 35.644 -4.579 -20.008 1.00 74.88 409 ASN A N 1
ATOM 3245 C CA . ASN A 1 409 ? 35.756 -3.313 -19.276 1.00 74.88 409 ASN A CA 1
ATOM 3246 C C . ASN A 1 409 ? 36.120 -2.109 -20.173 1.00 74.88 409 ASN A C 1
ATOM 3248 O O . ASN A 1 409 ? 35.899 -0.964 -19.795 1.00 74.88 409 ASN A O 1
ATOM 3252 N N . ASP A 1 410 ? 36.678 -2.340 -21.360 1.00 83.00 410 ASP A N 1
ATOM 3253 C CA . ASP A 1 410 ? 37.000 -1.259 -22.294 1.00 83.00 410 ASP A CA 1
ATOM 3254 C C . ASP A 1 410 ? 35.780 -0.795 -23.096 1.00 83.00 410 ASP A C 1
ATOM 3256 O O . ASP A 1 410 ? 35.645 0.401 -23.344 1.00 83.00 410 ASP A O 1
ATOM 3260 N N . LEU A 1 411 ? 34.835 -1.690 -23.409 1.00 83.94 411 LEU A N 1
ATOM 3261 C CA . LEU A 1 411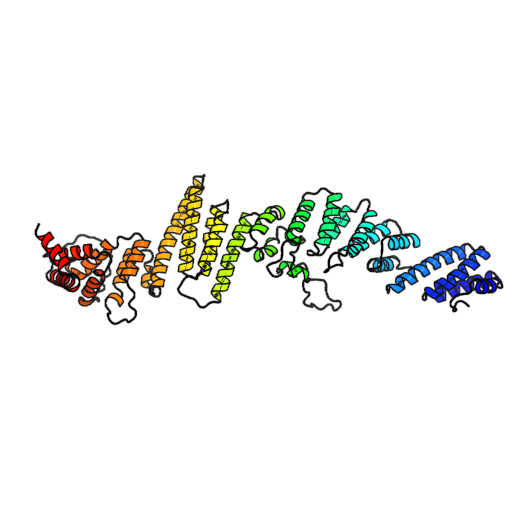 ? 33.584 -1.325 -24.085 1.00 83.94 411 LEU A CA 1
ATOM 3262 C C . LEU A 1 411 ? 32.665 -0.523 -23.156 1.00 83.94 411 LEU A C 1
ATOM 3264 O O . LEU A 1 411 ? 32.050 0.462 -23.561 1.00 83.94 411 LEU A O 1
ATOM 3268 N N . THR A 1 412 ? 32.613 -0.883 -21.872 1.00 82.50 412 THR A N 1
ATOM 3269 C CA . THR A 1 412 ? 31.746 -0.194 -20.900 1.00 82.50 412 THR A CA 1
ATOM 3270 C C . THR A 1 412 ? 32.197 1.238 -20.580 1.00 82.50 412 THR A C 1
ATOM 3272 O O . THR A 1 412 ? 31.372 2.070 -20.194 1.00 82.50 412 THR A O 1
ATOM 3275 N N . LYS A 1 413 ? 33.478 1.577 -20.790 1.00 88.19 413 LYS A N 1
ATOM 3276 C CA . LYS A 1 413 ? 33.984 2.959 -20.669 1.00 88.19 413 LYS A CA 1
ATOM 3277 C C . LYS A 1 413 ? 33.498 3.859 -21.809 1.00 88.19 413 LYS A C 1
ATOM 3279 O O . LYS A 1 413 ? 33.258 5.041 -21.575 1.00 88.19 413 LYS A O 1
ATOM 3284 N N . LEU A 1 414 ? 33.284 3.285 -22.995 1.00 88.62 414 LEU A N 1
ATOM 3285 C CA . LEU A 1 414 ? 32.912 3.989 -24.228 1.00 88.62 414 LEU A CA 1
ATOM 3286 C C . LEU A 1 414 ? 31.393 4.170 -24.400 1.00 88.62 414 LEU A C 1
ATOM 3288 O O . LEU A 1 414 ? 30.934 4.655 -25.427 1.00 88.62 414 LEU A O 1
ATOM 3292 N N . LEU A 1 415 ? 30.574 3.847 -23.391 1.00 88.62 415 LEU A N 1
ATOM 3293 C CA . LEU A 1 415 ? 29.107 3.980 -23.468 1.00 88.62 415 LEU A CA 1
ATOM 3294 C C . LEU A 1 415 ? 28.610 5.413 -23.740 1.00 88.62 415 LEU A C 1
ATOM 3296 O O . LEU A 1 415 ? 27.447 5.601 -24.091 1.00 88.62 415 LEU A O 1
ATOM 3300 N N . LYS A 1 416 ? 29.453 6.428 -23.518 1.00 87.62 416 LYS A N 1
ATOM 3301 C CA . LYS A 1 416 ? 29.143 7.838 -23.811 1.00 87.62 416 LYS A CA 1
ATOM 3302 C C . LYS A 1 416 ? 29.602 8.280 -25.204 1.00 87.62 416 LYS A C 1
ATOM 3304 O O . LYS A 1 416 ? 29.203 9.356 -25.640 1.00 87.62 416 LYS A O 1
ATOM 3309 N N . GLU A 1 417 ? 30.403 7.462 -25.878 1.00 91.12 417 GLU A N 1
ATOM 3310 C CA . GLU A 1 417 ? 31.053 7.733 -27.161 1.00 91.12 417 GLU A CA 1
ATOM 3311 C C . GLU A 1 417 ? 30.667 6.613 -28.145 1.00 91.12 417 GLU A C 1
ATOM 3313 O O . GLU A 1 417 ? 31.470 5.732 -28.452 1.00 91.12 417 GLU A O 1
ATOM 3318 N N . PRO A 1 418 ? 29.411 6.598 -28.641 1.00 88.56 418 PRO A N 1
ATOM 3319 C CA . PRO A 1 418 ? 28.876 5.477 -29.418 1.00 88.56 418 PRO A CA 1
ATOM 3320 C C . PRO A 1 418 ? 29.670 5.201 -30.702 1.00 88.56 418 PRO A C 1
ATOM 3322 O O . PRO A 1 418 ? 29.810 4.049 -31.099 1.00 88.56 418 PRO A O 1
ATOM 3325 N N . GLN A 1 419 ? 30.237 6.235 -31.330 1.00 89.12 419 GLN A N 1
ATOM 3326 C CA . GLN A 1 419 ? 31.100 6.082 -32.501 1.00 89.12 419 GLN A CA 1
ATOM 3327 C C . GLN A 1 419 ? 32.403 5.338 -32.170 1.00 89.12 419 GLN A C 1
ATOM 3329 O O . GLN A 1 419 ? 32.789 4.434 -32.908 1.00 89.12 419 GLN A O 1
ATOM 3334 N N . GLU A 1 420 ? 33.064 5.679 -31.064 1.00 89.31 420 GLU A N 1
ATOM 3335 C CA . GLU A 1 420 ? 34.299 5.018 -30.621 1.00 89.31 420 GLU A CA 1
ATOM 3336 C C . GLU A 1 420 ? 34.020 3.600 -30.116 1.00 89.31 420 GLU A C 1
ATOM 3338 O O . GLU A 1 420 ? 34.782 2.678 -30.407 1.00 89.31 420 GLU A O 1
ATOM 3343 N N . LEU A 1 421 ? 32.879 3.393 -29.449 1.00 91.56 421 LEU A N 1
ATOM 3344 C CA . LEU A 1 421 ? 32.392 2.070 -29.065 1.00 91.56 421 LEU A CA 1
ATOM 3345 C C . LEU A 1 421 ? 32.216 1.162 -30.290 1.00 91.56 421 LEU A C 1
ATOM 3347 O O . LEU A 1 421 ? 32.743 0.052 -30.304 1.00 91.56 421 LEU A O 1
ATOM 3351 N N . ILE A 1 422 ? 31.535 1.641 -31.337 1.00 91.50 422 ILE A N 1
ATOM 3352 C CA . ILE A 1 422 ? 31.348 0.902 -32.597 1.00 91.50 422 ILE A CA 1
ATOM 3353 C C . ILE A 1 422 ? 32.698 0.576 -33.247 1.00 91.50 422 ILE A C 1
ATOM 3355 O O . ILE A 1 422 ? 32.930 -0.558 -33.662 1.00 91.50 422 ILE A O 1
ATOM 3359 N N . GLN A 1 423 ? 33.622 1.536 -33.304 1.00 90.06 423 GLN A N 1
ATOM 3360 C CA . GLN A 1 423 ? 34.964 1.282 -33.837 1.00 90.06 423 GLN A CA 1
ATOM 3361 C C . GLN A 1 423 ? 35.701 0.210 -33.028 1.00 90.06 423 GLN A C 1
ATOM 3363 O O . GLN A 1 423 ? 36.336 -0.669 -33.609 1.00 90.06 423 GLN A O 1
ATOM 3368 N N . ARG A 1 424 ? 35.594 0.243 -31.695 1.00 88.56 424 ARG A N 1
ATOM 3369 C CA . ARG A 1 424 ? 36.234 -0.735 -30.811 1.00 88.56 424 ARG A CA 1
ATOM 3370 C C . ARG A 1 424 ? 35.630 -2.133 -30.941 1.00 88.56 424 ARG A C 1
ATOM 3372 O O . ARG A 1 424 ? 36.393 -3.096 -30.853 1.00 88.56 424 ARG A O 1
ATOM 3379 N N . LEU A 1 425 ? 34.321 -2.239 -31.191 1.00 89.38 425 LEU A N 1
ATOM 3380 C CA . LEU A 1 425 ? 33.624 -3.501 -31.472 1.00 89.38 425 LEU A CA 1
ATOM 3381 C C . LEU A 1 425 ? 34.174 -4.178 -32.736 1.00 89.38 425 LEU A C 1
ATOM 3383 O O . LEU A 1 425 ? 34.491 -5.363 -32.718 1.00 89.38 425 LEU A O 1
ATOM 3387 N N . TYR A 1 426 ? 34.400 -3.421 -33.812 1.00 89.19 426 TYR A N 1
ATOM 3388 C CA . TYR A 1 426 ? 34.976 -3.974 -35.044 1.00 89.19 426 TYR A CA 1
ATOM 3389 C C . TYR A 1 426 ? 36.452 -4.391 -34.936 1.00 89.19 426 TYR A C 1
ATOM 3391 O O . TYR A 1 426 ? 36.971 -5.093 -35.806 1.00 89.19 426 TYR A O 1
ATOM 3399 N N . LEU A 1 427 ? 37.154 -3.964 -33.886 1.00 87.00 427 LEU A N 1
ATOM 3400 C CA . LEU A 1 427 ? 38.533 -4.381 -33.628 1.00 87.00 427 LEU A CA 1
ATOM 3401 C C . LEU A 1 427 ? 38.625 -5.694 -32.838 1.00 87.00 427 LEU A C 1
ATOM 3403 O O . LEU A 1 427 ? 39.728 -6.228 -32.704 1.00 87.00 427 LEU A O 1
ATOM 3407 N N . MET A 1 428 ? 37.504 -6.216 -32.333 1.00 83.62 428 MET A N 1
ATOM 3408 C CA . MET A 1 428 ? 37.485 -7.394 -31.469 1.00 83.62 428 MET A CA 1
ATOM 3409 C C . MET A 1 428 ? 37.925 -8.682 -32.197 1.00 83.62 428 MET A C 1
ATOM 3411 O O . MET A 1 428 ? 37.665 -8.826 -33.394 1.00 83.62 428 MET A O 1
ATOM 3415 N N . PRO A 1 429 ? 38.542 -9.647 -31.483 1.00 78.50 429 PRO A N 1
ATOM 3416 C CA . PRO A 1 429 ? 38.989 -10.922 -32.058 1.00 78.50 429 PRO A CA 1
ATOM 3417 C C . PRO A 1 429 ? 37.932 -11.713 -32.857 1.00 78.50 429 PRO A C 1
ATOM 3419 O O . PRO A 1 429 ? 38.278 -12.196 -33.935 1.00 78.50 429 PRO A O 1
ATOM 3422 N N . PRO A 1 430 ? 36.641 -11.774 -32.452 1.00 76.31 430 PRO A N 1
ATOM 3423 C CA . PRO A 1 430 ? 35.606 -12.506 -33.195 1.00 76.31 430 PRO A CA 1
ATOM 3424 C C . PRO A 1 430 ? 35.375 -12.030 -34.636 1.00 76.31 430 PRO A C 1
ATOM 3426 O O . PRO A 1 430 ? 34.761 -12.736 -35.422 1.00 76.31 430 PRO A O 1
ATOM 3429 N N . VAL A 1 431 ? 35.846 -10.833 -34.999 1.00 77.56 431 VAL A N 1
ATOM 3430 C CA . VAL A 1 431 ? 35.755 -10.304 -36.371 1.00 77.56 431 VAL A CA 1
ATOM 3431 C C . VAL A 1 431 ? 36.817 -10.930 -37.294 1.00 77.56 4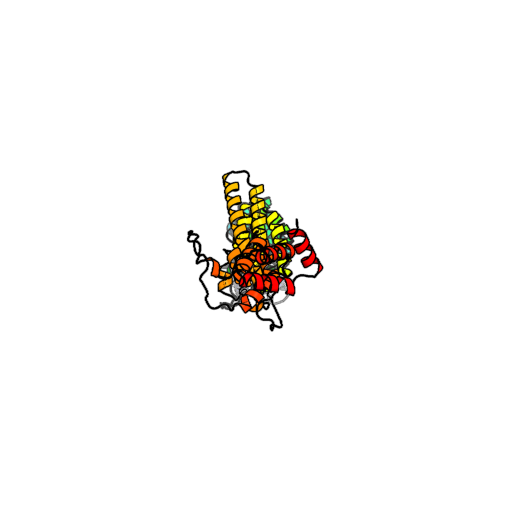31 VAL A C 1
ATOM 3433 O O . VAL A 1 431 ? 36.687 -10.898 -38.516 1.00 77.56 431 VAL A O 1
ATOM 3436 N N . VAL A 1 432 ? 37.894 -11.474 -36.722 1.00 74.50 432 VAL A N 1
ATOM 3437 C CA . VAL A 1 432 ? 39.072 -11.989 -37.444 1.00 74.50 432 VAL A CA 1
ATOM 3438 C C . VAL A 1 432 ? 39.203 -13.513 -37.320 1.00 74.50 432 VAL A C 1
ATOM 3440 O O . VAL A 1 432 ? 39.714 -14.159 -38.247 1.00 74.50 432 VAL A O 1
ATOM 3443 N N . ASP A 1 433 ? 38.738 -14.070 -36.201 1.00 75.81 433 ASP A N 1
ATOM 3444 C CA . ASP A 1 433 ? 38.846 -15.485 -35.849 1.00 75.81 433 ASP A CA 1
ATOM 3445 C C . ASP A 1 433 ? 37.660 -16.292 -36.409 1.00 75.81 433 ASP A C 1
ATOM 3447 O O . ASP A 1 433 ? 36.512 -16.072 -36.038 1.00 75.81 433 ASP A O 1
ATOM 3451 N N . GLU A 1 434 ? 37.941 -17.258 -37.288 1.00 60.97 434 GLU A N 1
ATOM 3452 C CA . GLU A 1 434 ? 36.930 -18.088 -37.976 1.00 60.97 434 GLU A CA 1
ATOM 3453 C C . GLU A 1 434 ? 36.483 -19.320 -37.151 1.00 60.97 434 GLU A C 1
ATOM 3455 O O . GLU A 1 434 ? 35.509 -19.979 -37.506 1.00 60.97 434 GLU A O 1
ATOM 3460 N N . ASP A 1 435 ? 37.163 -19.618 -36.036 1.00 55.53 435 ASP A N 1
ATOM 3461 C CA . ASP A 1 435 ? 37.085 -20.904 -35.313 1.00 55.53 435 ASP A CA 1
ATOM 3462 C C . ASP A 1 435 ? 36.170 -20.906 -34.065 1.00 55.53 435 ASP A C 1
ATOM 3464 O O . ASP A 1 435 ? 36.245 -21.820 -33.240 1.00 55.53 435 ASP A O 1
ATOM 3468 N N . GLN A 1 436 ? 35.302 -19.906 -33.867 1.00 55.09 436 GLN A N 1
ATOM 3469 C CA . GLN A 1 436 ? 34.428 -19.863 -32.683 1.00 55.09 436 GLN A CA 1
ATOM 3470 C C . GLN A 1 436 ? 33.011 -20.381 -32.976 1.00 55.09 436 GLN A C 1
ATOM 3472 O O . GLN A 1 436 ? 32.220 -19.736 -33.658 1.00 55.09 436 GLN A O 1
ATOM 3477 N N . GLU A 1 437 ? 32.661 -21.527 -32.378 1.00 48.53 437 GLU A N 1
ATOM 3478 C CA . GLU A 1 437 ? 31.355 -22.211 -32.492 1.00 48.53 437 GLU A CA 1
ATOM 3479 C C . GLU A 1 437 ? 30.139 -21.375 -32.008 1.00 48.53 437 GLU A C 1
ATOM 3481 O O . GLU A 1 437 ? 28.993 -21.784 -32.194 1.00 48.53 437 GLU A O 1
ATOM 3486 N N . GLN A 1 438 ? 30.360 -20.191 -31.421 1.00 56.78 438 GLN A N 1
ATOM 3487 C CA . GLN A 1 438 ? 29.337 -19.204 -31.045 1.00 56.78 438 GLN A CA 1
ATOM 3488 C C . GLN A 1 438 ? 29.815 -17.780 -31.378 1.00 56.78 438 GLN A C 1
ATOM 3490 O O . GLN A 1 438 ? 30.193 -17.013 -30.496 1.00 56.78 438 GLN A O 1
ATOM 3495 N N . MET A 1 439 ? 29.835 -17.421 -32.662 1.00 65.88 439 MET A N 1
ATOM 3496 C CA . MET A 1 439 ? 30.244 -16.081 -33.087 1.00 65.88 439 MET A CA 1
ATOM 3497 C C . MET A 1 439 ? 29.122 -15.062 -32.824 1.00 65.88 439 MET A C 1
ATOM 3499 O O . MET A 1 439 ? 28.055 -15.127 -33.435 1.00 65.88 439 MET A O 1
ATOM 3503 N N . THR A 1 440 ? 29.355 -14.111 -31.916 1.00 79.25 440 THR A N 1
ATOM 3504 C CA . THR A 1 440 ? 28.483 -12.940 -31.740 1.00 79.25 440 THR A CA 1
ATOM 3505 C C . THR A 1 440 ? 28.484 -12.109 -33.023 1.00 79.25 440 THR A C 1
ATOM 3507 O O . THR A 1 440 ? 29.543 -11.720 -33.515 1.00 79.25 440 THR A O 1
ATOM 3510 N N . ASP A 1 441 ? 27.302 -11.807 -33.561 1.00 87.06 441 ASP A N 1
ATOM 3511 C CA . ASP A 1 441 ? 27.166 -10.953 -34.742 1.00 87.06 441 ASP A CA 1
ATOM 3512 C C . ASP A 1 441 ? 27.429 -9.480 -34.382 1.00 87.06 441 ASP A C 1
ATOM 3514 O O . ASP A 1 441 ? 26.541 -8.741 -33.953 1.00 87.06 441 ASP A O 1
ATOM 3518 N N . ILE A 1 442 ? 28.681 -9.052 -34.548 1.00 90.00 442 ILE A N 1
ATOM 3519 C CA . ILE A 1 442 ? 29.126 -7.681 -34.295 1.00 90.00 442 ILE A CA 1
ATOM 3520 C C . ILE A 1 442 ? 28.450 -6.683 -35.243 1.00 90.00 442 ILE A C 1
ATOM 3522 O O . ILE A 1 442 ? 28.182 -5.557 -34.824 1.00 90.00 442 ILE A O 1
ATOM 3526 N N . ASN A 1 443 ? 28.119 -7.064 -36.484 1.00 90.62 443 ASN A N 1
ATOM 3527 C CA . ASN A 1 443 ? 27.385 -6.178 -37.393 1.00 90.62 443 ASN A CA 1
ATOM 3528 C C . ASN A 1 443 ? 25.991 -5.865 -36.834 1.00 90.62 443 ASN A C 1
ATOM 3530 O O . ASN A 1 443 ? 25.631 -4.690 -36.755 1.00 90.62 443 ASN A O 1
ATOM 3534 N N . ALA A 1 444 ? 25.259 -6.881 -36.365 1.00 91.06 444 ALA A N 1
ATOM 3535 C CA . ALA A 1 444 ? 23.942 -6.698 -35.754 1.00 91.06 444 ALA A CA 1
ATOM 3536 C C . ALA A 1 444 ? 23.995 -5.868 -34.457 1.00 91.06 444 ALA A C 1
ATOM 3538 O O . ALA A 1 444 ? 23.138 -5.012 -34.233 1.00 91.06 444 ALA A O 1
ATOM 3539 N N . VAL A 1 445 ? 25.017 -6.072 -33.617 1.00 90.88 445 VAL A N 1
ATOM 3540 C CA . VAL A 1 445 ? 25.215 -5.276 -32.390 1.00 90.88 445 VAL A CA 1
ATOM 3541 C C . VAL A 1 445 ? 25.528 -3.815 -32.723 1.00 90.88 445 VAL A C 1
ATOM 3543 O O . VAL A 1 445 ? 24.964 -2.908 -32.111 1.00 90.88 445 VAL A O 1
ATOM 3546 N N . CYS A 1 446 ? 26.391 -3.564 -33.710 1.00 91.88 446 CYS A N 1
ATOM 3547 C CA . CYS A 1 446 ? 26.703 -2.214 -34.179 1.00 91.88 446 CYS A CA 1
ATOM 3548 C C . CYS A 1 446 ? 25.483 -1.520 -34.798 1.00 91.88 446 CYS A C 1
ATOM 3550 O O . CYS A 1 446 ? 25.291 -0.328 -34.558 1.00 91.88 446 CYS A O 1
ATOM 3552 N N . ASP A 1 447 ? 24.654 -2.250 -35.551 1.00 92.50 447 ASP A N 1
ATOM 3553 C CA . ASP A 1 447 ? 23.392 -1.742 -36.096 1.00 92.50 447 ASP A CA 1
ATOM 3554 C C . ASP A 1 447 ? 22.441 -1.321 -34.958 1.00 92.50 447 ASP A C 1
ATOM 3556 O O . ASP A 1 447 ? 21.962 -0.186 -34.946 1.00 92.50 447 ASP A O 1
ATOM 3560 N N . GLU A 1 448 ? 22.244 -2.181 -33.948 1.00 92.25 448 GLU A N 1
ATOM 3561 C CA . GLU A 1 448 ? 21.407 -1.880 -32.775 1.00 92.25 448 GLU A CA 1
ATOM 3562 C C . GLU A 1 448 ? 21.926 -0.654 -32.000 1.00 92.25 448 GLU A C 1
ATOM 3564 O O . GLU A 1 448 ? 21.157 0.254 -31.675 1.00 92.25 448 GLU A O 1
ATOM 3569 N N . ILE A 1 449 ? 23.235 -0.574 -31.734 1.00 92.44 449 ILE A N 1
ATOM 3570 C CA . ILE A 1 449 ? 23.846 0.557 -31.014 1.00 92.44 449 ILE A CA 1
ATOM 3571 C C . ILE A 1 449 ? 23.736 1.857 -31.816 1.00 92.44 449 ILE A C 1
ATOM 3573 O O . ILE A 1 449 ? 23.450 2.911 -31.234 1.00 92.44 449 ILE A O 1
ATOM 3577 N N . ALA A 1 450 ? 23.948 1.812 -33.133 1.00 92.38 450 ALA A N 1
ATOM 3578 C CA . ALA A 1 450 ? 23.832 2.987 -33.987 1.00 92.38 450 ALA A CA 1
ATOM 3579 C C . ALA A 1 450 ? 22.397 3.521 -34.017 1.00 92.38 450 ALA A C 1
ATOM 3581 O O . ALA A 1 450 ? 22.203 4.731 -33.873 1.00 92.38 450 ALA A O 1
ATOM 3582 N N . ASP A 1 451 ? 21.406 2.632 -34.119 1.00 92.12 451 ASP A N 1
ATOM 3583 C CA . ASP A 1 451 ? 19.988 2.995 -34.139 1.00 92.12 451 ASP A CA 1
ATOM 3584 C C . ASP A 1 451 ? 19.538 3.593 -32.791 1.00 92.12 451 ASP A C 1
ATOM 3586 O O . ASP A 1 451 ? 18.825 4.599 -32.759 1.00 92.12 451 ASP A O 1
ATOM 3590 N N . LEU A 1 452 ? 20.015 3.047 -31.664 1.00 90.25 452 LEU A N 1
ATOM 3591 C CA . LEU A 1 452 ? 19.728 3.568 -30.318 1.00 90.25 452 LEU A CA 1
ATOM 3592 C C . LEU A 1 452 ? 20.318 4.965 -30.064 1.00 90.25 452 LEU A C 1
ATOM 3594 O O . LEU A 1 452 ? 19.726 5.770 -29.334 1.00 90.25 452 LEU A O 1
ATOM 3598 N N . ASN A 1 453 ? 21.486 5.254 -30.642 1.00 89.81 453 ASN A N 1
ATOM 3599 C CA . ASN A 1 453 ? 22.220 6.501 -30.414 1.00 89.81 453 ASN A CA 1
ATOM 3600 C C . ASN A 1 453 ? 22.069 7.527 -31.549 1.00 89.81 453 ASN A C 1
ATOM 3602 O O . ASN A 1 453 ? 22.544 8.651 -31.407 1.00 89.81 453 ASN A O 1
ATOM 3606 N N . GLY A 1 454 ? 21.419 7.171 -32.662 1.00 88.75 454 GLY A N 1
ATOM 3607 C CA . GLY A 1 454 ? 21.315 8.025 -33.849 1.00 88.75 454 GLY A CA 1
ATOM 3608 C C . GLY A 1 454 ? 22.670 8.306 -34.508 1.00 88.75 454 GLY A C 1
ATOM 3609 O O . GLY A 1 454 ? 22.896 9.407 -35.006 1.00 88.75 454 GLY A O 1
ATOM 3610 N N . THR A 1 455 ? 23.596 7.344 -34.460 1.00 90.31 455 THR A N 1
ATOM 3611 C CA . THR A 1 455 ? 24.943 7.482 -35.038 1.00 90.31 455 THR A CA 1
ATOM 3612 C C . THR A 1 455 ? 24.919 7.118 -36.521 1.00 90.31 455 THR A C 1
ATOM 3614 O O . THR A 1 455 ? 24.294 6.132 -36.908 1.00 90.31 455 THR A O 1
ATOM 3617 N N . ASN A 1 456 ? 25.617 7.884 -37.365 1.00 90.56 456 ASN A N 1
ATOM 3618 C CA . ASN A 1 456 ? 25.730 7.570 -38.790 1.00 90.56 456 ASN A CA 1
ATOM 3619 C C . ASN A 1 456 ? 26.700 6.397 -39.009 1.00 90.56 456 ASN A C 1
ATOM 3621 O O . ASN A 1 456 ? 27.899 6.588 -39.206 1.00 90.56 456 ASN A O 1
ATOM 3625 N N . LEU A 1 457 ? 26.168 5.177 -38.942 1.00 92.31 457 LEU A N 1
ATOM 3626 C CA . LEU A 1 457 ? 26.954 3.949 -39.037 1.00 92.31 457 LEU A CA 1
ATOM 3627 C C . LEU A 1 457 ? 27.650 3.784 -40.393 1.00 92.31 457 LEU A C 1
ATOM 3629 O O . LEU A 1 457 ? 28.780 3.302 -40.425 1.00 92.31 457 LEU A O 1
ATOM 3633 N N . LEU A 1 458 ? 27.022 4.230 -41.485 1.00 91.69 458 LEU A N 1
ATOM 3634 C CA . LEU A 1 458 ? 27.604 4.176 -42.827 1.00 91.69 458 LEU A CA 1
ATOM 3635 C C . LEU A 1 458 ? 28.925 4.953 -42.886 1.00 91.69 458 LEU A C 1
ATOM 3637 O O . LEU A 1 458 ? 29.930 4.425 -43.355 1.00 91.69 458 LEU A O 1
ATOM 3641 N N . GLU A 1 459 ? 28.952 6.179 -42.361 1.00 92.12 459 GLU A N 1
ATOM 3642 C CA . GLU A 1 459 ? 30.172 6.997 -42.342 1.00 92.12 459 GLU A CA 1
ATOM 3643 C C . GLU A 1 459 ? 31.250 6.402 -41.427 1.00 92.12 459 GLU A C 1
ATOM 3645 O O . GLU A 1 459 ? 32.428 6.397 -41.779 1.00 92.12 459 GLU A O 1
ATOM 3650 N N . VAL A 1 460 ? 30.866 5.810 -40.290 1.00 91.19 460 VAL A N 1
ATOM 3651 C CA . VAL A 1 460 ? 31.817 5.093 -39.421 1.00 91.19 460 VAL A CA 1
ATOM 3652 C C . VAL A 1 460 ? 32.427 3.889 -40.143 1.00 91.19 460 VAL A C 1
ATOM 3654 O O . VAL A 1 460 ? 33.640 3.691 -40.083 1.00 91.19 460 VAL A O 1
ATOM 3657 N N . ARG A 1 461 ? 31.613 3.101 -40.857 1.00 93.06 461 ARG A N 1
ATOM 3658 C CA . ARG A 1 461 ? 32.074 1.950 -41.645 1.00 93.06 461 ARG A CA 1
ATOM 3659 C C . ARG A 1 461 ? 33.000 2.381 -42.788 1.00 93.06 461 ARG A C 1
ATOM 3661 O O . ARG A 1 461 ? 34.041 1.755 -42.965 1.00 93.06 461 ARG A O 1
ATOM 3668 N N . LYS A 1 462 ? 32.694 3.473 -43.503 1.00 91.12 462 LYS A N 1
ATOM 3669 C CA . LYS A 1 462 ? 33.585 4.047 -44.533 1.00 91.12 462 LYS A CA 1
ATOM 3670 C C . LYS A 1 462 ? 34.940 4.462 -43.959 1.00 91.12 462 LYS A C 1
ATOM 3672 O O . LYS A 1 462 ? 35.962 4.045 -44.487 1.00 91.12 462 LYS A O 1
ATOM 3677 N N . LEU A 1 463 ? 34.955 5.184 -42.833 1.00 90.62 463 LEU A N 1
ATOM 3678 C CA . LEU A 1 463 ? 36.196 5.586 -42.155 1.00 90.62 463 LEU A CA 1
ATOM 3679 C C . LEU A 1 463 ? 37.052 4.381 -41.730 1.00 90.62 463 LEU A C 1
ATOM 3681 O O . LEU A 1 463 ? 38.280 4.424 -41.816 1.00 90.62 463 LEU A O 1
ATOM 3685 N N . LEU A 1 464 ? 36.420 3.296 -41.273 1.00 90.31 464 LEU A N 1
ATOM 3686 C CA . LEU A 1 464 ? 37.118 2.051 -40.940 1.00 90.31 464 LEU A CA 1
ATOM 3687 C C . LEU A 1 464 ? 37.706 1.374 -42.187 1.00 90.31 464 LEU A C 1
ATOM 3689 O O . LEU A 1 464 ? 38.859 0.944 -42.152 1.00 90.31 464 LEU A O 1
ATOM 3693 N N . LEU A 1 465 ? 36.952 1.324 -43.291 1.00 89.94 465 LEU A N 1
ATOM 3694 C CA . LEU A 1 465 ? 37.434 0.800 -44.572 1.00 89.94 465 LEU A CA 1
ATOM 3695 C C . LEU A 1 465 ? 38.606 1.622 -45.115 1.00 89.94 465 LEU A C 1
ATOM 3697 O O . LEU A 1 465 ? 39.613 1.033 -45.502 1.00 89.94 465 LEU A O 1
ATOM 3701 N N . ASP A 1 466 ? 38.527 2.953 -45.070 1.00 88.81 466 ASP A N 1
ATOM 3702 C CA . ASP A 1 466 ? 39.630 3.841 -45.450 1.00 88.81 466 ASP A CA 1
ATOM 3703 C C . ASP A 1 466 ? 40.880 3.519 -44.627 1.00 88.81 466 ASP A C 1
ATOM 3705 O O . ASP A 1 466 ? 41.951 3.265 -45.180 1.00 88.81 466 ASP A O 1
ATOM 3709 N N . LYS A 1 467 ? 40.734 3.418 -43.300 1.00 85.75 467 LYS A N 1
ATOM 3710 C CA . LYS A 1 467 ? 41.838 3.097 -42.387 1.00 85.75 467 LYS A CA 1
ATOM 3711 C C . LYS A 1 467 ? 42.478 1.736 -42.684 1.00 85.75 467 LYS A C 1
ATOM 3713 O O . LYS A 1 467 ? 43.705 1.623 -42.683 1.00 85.75 467 LYS A O 1
ATOM 3718 N N . TRP A 1 468 ? 41.678 0.695 -42.914 1.00 88.00 468 TRP A N 1
ATOM 3719 C CA . TRP A 1 468 ? 42.180 -0.670 -43.109 1.00 88.00 468 TRP A CA 1
ATOM 3720 C C . TRP A 1 468 ? 42.706 -0.934 -44.524 1.00 88.00 468 TRP A C 1
ATOM 3722 O O . TRP A 1 468 ? 43.675 -1.682 -44.678 1.00 88.00 468 TRP A O 1
ATOM 3732 N N . LEU A 1 469 ? 42.099 -0.333 -45.552 1.00 85.94 469 LEU A N 1
ATOM 3733 C CA . LEU A 1 469 ? 42.455 -0.568 -46.953 1.00 85.94 469 LEU A CA 1
ATOM 3734 C C . LEU A 1 469 ? 43.563 0.374 -47.435 1.00 85.94 469 LEU A C 1
ATOM 3736 O O . LEU A 1 469 ? 44.520 -0.108 -48.046 1.00 85.94 469 LEU A O 1
ATOM 3740 N N . LEU A 1 470 ? 43.494 1.675 -47.122 1.00 82.75 470 LEU A N 1
ATOM 3741 C CA . LEU A 1 470 ? 44.499 2.662 -47.551 1.00 82.75 470 LEU A CA 1
ATOM 3742 C C . LEU A 1 470 ? 45.821 2.529 -46.772 1.00 82.75 470 LEU A C 1
ATOM 3744 O O . LEU A 1 470 ? 46.892 2.799 -47.324 1.00 82.75 470 LEU A O 1
ATOM 3748 N N . GLY A 1 471 ? 45.753 2.043 -45.525 1.00 65.81 471 GLY A N 1
ATOM 3749 C CA . GLY A 1 471 ? 46.890 1.914 -44.610 1.00 65.81 471 GLY A CA 1
ATOM 3750 C C . GLY A 1 471 ? 47.378 3.259 -44.054 1.00 65.81 471 GLY A C 1
ATOM 3751 O O . GLY A 1 471 ? 46.965 4.327 -44.494 1.00 65.81 471 GLY A O 1
ATOM 3752 N N . THR A 1 472 ? 48.306 3.229 -43.094 1.00 55.59 472 THR A N 1
ATOM 3753 C CA . THR A 1 472 ? 48.902 4.429 -42.463 1.00 55.59 472 THR A CA 1
ATOM 3754 C C . THR A 1 472 ? 49.809 5.256 -43.390 1.00 55.59 472 THR A C 1
ATOM 3756 O O . THR A 1 472 ? 50.360 6.269 -42.968 1.00 55.59 472 THR A O 1
ATOM 3759 N N . SER A 1 473 ? 49.950 4.884 -44.667 1.00 44.09 473 SER A N 1
ATOM 3760 C CA . SER A 1 473 ? 50.874 5.522 -45.617 1.00 44.09 473 SER A CA 1
ATOM 3761 C C . SER A 1 473 ? 50.460 6.909 -46.128 1.00 44.09 473 SER A C 1
ATOM 3763 O O . SER A 1 473 ? 51.212 7.490 -46.904 1.00 44.09 473 SER A O 1
ATOM 3765 N N . LEU A 1 474 ? 49.317 7.464 -45.712 1.00 41.91 474 LEU A N 1
ATOM 3766 C CA . LEU A 1 474 ? 48.914 8.829 -46.091 1.00 41.91 474 LEU A CA 1
ATOM 3767 C C . LEU A 1 474 ? 49.399 9.919 -45.118 1.00 41.91 474 LEU A C 1
ATOM 3769 O O . LEU A 1 474 ? 49.321 11.096 -45.451 1.00 41.91 474 LEU A O 1
ATOM 3773 N N . VAL A 1 475 ? 49.927 9.563 -43.940 1.00 41.03 475 VAL A N 1
ATOM 3774 C CA . VAL A 1 475 ? 50.289 10.558 -42.905 1.00 41.03 475 VAL A CA 1
ATOM 3775 C C . VAL A 1 475 ? 51.636 11.248 -43.181 1.00 41.03 475 VAL A C 1
ATOM 3777 O O . VAL A 1 475 ? 51.912 12.300 -42.615 1.00 41.03 475 VAL A O 1
ATOM 3780 N N . ASP A 1 476 ? 52.458 10.725 -44.094 1.00 37.34 476 ASP A N 1
ATOM 3781 C CA . ASP A 1 476 ? 53.821 11.240 -44.307 1.00 37.34 476 ASP A CA 1
ATOM 3782 C C . ASP A 1 476 ? 53.957 12.265 -45.449 1.00 37.34 476 ASP A C 1
ATOM 3784 O O . ASP A 1 476 ? 55.073 12.696 -45.740 1.00 37.34 476 ASP A O 1
ATOM 3788 N N . GLN A 1 477 ? 52.863 12.676 -46.112 1.00 37.38 477 GLN A N 1
ATOM 3789 C CA . GLN A 1 477 ? 52.967 13.616 -47.242 1.00 37.38 477 GLN A CA 1
ATOM 3790 C C . GLN A 1 477 ? 52.172 14.917 -47.169 1.00 37.38 477 GLN A C 1
ATOM 3792 O O . GLN A 1 477 ? 52.538 15.817 -47.913 1.00 37.38 477 GLN A O 1
ATOM 3797 N N . ASP A 1 478 ? 51.228 15.115 -46.244 1.00 33.09 478 ASP A N 1
ATOM 3798 C CA . ASP A 1 478 ? 50.610 16.438 -46.082 1.00 33.09 478 ASP A CA 1
ATOM 3799 C C . ASP A 1 478 ? 50.448 16.824 -44.610 1.00 33.09 478 ASP A C 1
ATOM 3801 O O . ASP A 1 478 ? 49.493 16.469 -43.919 1.00 33.09 478 ASP A O 1
ATOM 3805 N N . GLN A 1 479 ? 51.403 17.624 -44.130 1.00 41.34 479 GLN A N 1
ATOM 3806 C CA . GLN A 1 479 ? 51.269 18.380 -42.892 1.00 41.34 479 GLN A CA 1
ATOM 3807 C C . GLN A 1 479 ? 50.142 19.412 -43.039 1.00 41.34 479 GLN A C 1
ATOM 3809 O O . GLN A 1 479 ? 50.372 20.561 -43.409 1.00 41.34 479 GLN A O 1
ATOM 3814 N N . THR A 1 480 ? 48.920 19.035 -42.669 1.00 33.75 480 THR A N 1
ATOM 3815 C CA . THR A 1 480 ? 47.964 19.985 -42.089 1.00 33.75 480 THR A CA 1
ATOM 3816 C C . THR A 1 480 ? 47.309 19.377 -40.855 1.00 33.75 480 THR A C 1
ATOM 3818 O O . THR A 1 480 ? 46.607 18.375 -40.905 1.00 33.75 480 THR A O 1
ATOM 3821 N N . LEU A 1 481 ? 47.604 20.017 -39.725 1.00 38.16 481 LEU A N 1
ATOM 3822 C CA . LEU A 1 481 ? 47.145 19.727 -38.373 1.00 38.16 481 LEU A CA 1
ATOM 3823 C C . LEU A 1 481 ? 45.641 19.408 -38.318 1.00 38.16 481 LEU A C 1
ATOM 3825 O O . LEU A 1 481 ? 44.809 20.313 -38.305 1.00 38.16 481 LEU A O 1
ATOM 3829 N N . THR A 1 482 ? 45.300 18.129 -38.184 1.00 33.06 482 THR A N 1
ATOM 3830 C CA . THR A 1 482 ? 44.067 17.700 -37.517 1.00 33.06 482 THR A CA 1
ATOM 3831 C C . THR A 1 482 ? 44.432 16.647 -36.480 1.00 33.06 482 THR A C 1
ATOM 3833 O O . THR A 1 482 ? 45.236 15.760 -36.726 1.00 33.06 482 THR A O 1
ATOM 3836 N N . PHE A 1 483 ? 43.927 16.869 -35.270 1.00 30.73 483 PHE A N 1
ATOM 3837 C CA . PHE A 1 483 ? 44.276 16.190 -34.027 1.00 30.73 483 PHE A CA 1
ATOM 3838 C C . PHE A 1 483 ? 44.239 14.657 -34.162 1.00 30.73 483 PHE A C 1
ATOM 3840 O O . PHE A 1 483 ? 43.207 14.098 -34.529 1.00 30.73 483 PHE A O 1
ATOM 3847 N N . ASP A 1 484 ? 45.340 13.991 -33.808 1.00 33.75 484 ASP A N 1
ATOM 3848 C CA . ASP A 1 484 ? 45.404 12.541 -33.621 1.00 33.75 484 ASP A CA 1
ATOM 3849 C C . ASP A 1 484 ? 44.410 12.103 -32.531 1.00 33.75 484 ASP A C 1
ATOM 3851 O O . ASP A 1 484 ? 44.617 12.348 -31.342 1.00 33.75 484 ASP A O 1
ATOM 3855 N N . VAL A 1 485 ? 43.326 11.439 -32.942 1.00 37.16 485 VAL A N 1
ATOM 3856 C CA . VAL A 1 485 ? 42.357 10.759 -32.053 1.00 37.16 485 VAL A CA 1
ATOM 3857 C C . VAL A 1 485 ? 42.635 9.246 -31.978 1.00 37.16 485 VAL A C 1
ATOM 3859 O O . VAL A 1 485 ? 41.958 8.512 -31.266 1.00 37.16 485 VAL A O 1
ATOM 3862 N N . PHE A 1 486 ? 43.672 8.740 -32.654 1.00 42.84 486 PHE A N 1
ATOM 3863 C CA . PHE A 1 486 ? 43.967 7.306 -32.692 1.00 42.84 486 PHE A CA 1
ATOM 3864 C C . PHE A 1 486 ? 45.358 7.001 -32.127 1.00 42.84 486 PHE A C 1
ATOM 3866 O O . PHE A 1 486 ? 46.349 7.397 -32.736 1.00 42.84 486 PHE A O 1
ATOM 3873 N N . PRO A 1 487 ? 45.484 6.250 -31.016 1.00 34.31 487 PRO A N 1
ATOM 3874 C CA . PRO A 1 487 ? 46.771 5.676 -30.660 1.00 34.31 487 PRO A CA 1
ATOM 3875 C C . PRO A 1 487 ? 47.174 4.675 -31.751 1.00 34.31 487 PRO A C 1
ATOM 3877 O O . PRO A 1 487 ? 46.406 3.780 -32.116 1.00 34.31 487 PRO A O 1
ATOM 3880 N N . ALA A 1 488 ? 48.368 4.863 -32.310 1.00 37.72 488 ALA A N 1
ATOM 3881 C CA . ALA A 1 488 ? 48.975 3.955 -33.271 1.00 37.72 488 ALA A CA 1
ATOM 3882 C C . ALA A 1 488 ? 49.330 2.629 -32.580 1.00 37.72 488 ALA A C 1
ATOM 3884 O O . ALA A 1 488 ? 50.444 2.445 -32.088 1.00 37.72 488 ALA A O 1
ATOM 3885 N N . ASP A 1 489 ? 48.376 1.700 -32.523 1.00 38.06 489 ASP A N 1
ATOM 3886 C CA . ASP A 1 489 ? 48.655 0.321 -32.128 1.00 38.06 489 ASP A CA 1
ATOM 3887 C C . ASP A 1 489 ? 49.392 -0.379 -33.280 1.00 38.06 489 ASP A C 1
ATOM 3889 O O . ASP A 1 489 ? 48.803 -0.944 -34.203 1.00 38.06 489 ASP A O 1
ATOM 3893 N N . ASN A 1 490 ? 50.723 -0.313 -33.235 1.00 37.91 490 ASN A N 1
ATOM 3894 C CA . ASN A 1 490 ? 51.669 -0.906 -34.189 1.00 37.91 490 ASN A CA 1
ATOM 3895 C C . ASN A 1 490 ? 51.695 -2.458 -34.170 1.00 37.91 490 ASN A C 1
ATOM 3897 O O . ASN A 1 490 ? 52.731 -3.059 -34.453 1.00 37.91 490 ASN A O 1
ATOM 3901 N N . GLN A 1 491 ? 50.591 -3.130 -33.822 1.00 42.38 491 GLN A N 1
ATOM 3902 C CA . GLN A 1 491 ? 50.523 -4.597 -33.697 1.00 42.38 491 GLN A CA 1
ATOM 3903 C C . GLN A 1 491 ? 49.367 -5.271 -34.454 1.00 42.38 491 GLN A C 1
ATOM 3905 O O . GLN A 1 491 ? 49.174 -6.476 -34.304 1.00 42.38 491 GLN A O 1
ATOM 3910 N N . VAL A 1 492 ? 48.611 -4.561 -35.296 1.00 54.91 492 VAL A N 1
ATOM 3911 C CA . VAL A 1 492 ? 47.554 -5.206 -36.096 1.00 54.91 492 VAL A CA 1
ATOM 3912 C C . VAL A 1 492 ? 48.127 -5.713 -37.423 1.00 54.91 492 VAL A C 1
ATOM 3914 O O . VAL A 1 492 ? 48.621 -4.930 -38.233 1.00 54.91 492 VAL A O 1
ATOM 3917 N N . SER A 1 493 ? 48.069 -7.029 -37.653 1.00 68.12 493 SER A N 1
ATOM 3918 C CA . SER A 1 493 ? 48.529 -7.661 -38.897 1.00 68.12 493 SER A CA 1
ATOM 3919 C C . SER A 1 493 ? 47.724 -7.148 -40.095 1.00 68.12 493 SER A C 1
ATOM 3921 O O . SER A 1 493 ? 46.496 -7.065 -40.046 1.00 68.12 493 SER A O 1
ATOM 3923 N N . GLU A 1 494 ? 48.392 -6.850 -41.214 1.00 70.19 494 GLU A N 1
ATOM 3924 C CA . GLU A 1 494 ? 47.726 -6.404 -42.449 1.00 70.19 494 GLU A CA 1
ATOM 3925 C C . GLU A 1 494 ? 46.663 -7.397 -42.946 1.00 70.19 494 GLU A C 1
ATOM 3927 O O . GLU A 1 494 ? 45.664 -6.996 -43.542 1.00 70.19 494 GLU A O 1
ATOM 3932 N N . LYS A 1 495 ? 46.854 -8.695 -42.672 1.00 77.12 495 LYS A N 1
ATOM 3933 C CA . LYS A 1 495 ? 45.871 -9.741 -42.987 1.00 77.12 495 LYS A CA 1
ATOM 3934 C C . LYS A 1 495 ? 44.586 -9.569 -42.180 1.00 77.12 495 LYS A C 1
ATOM 3936 O O . LYS A 1 495 ? 43.500 -9.749 -42.725 1.00 77.12 495 LYS A O 1
ATOM 3941 N N . ASP A 1 496 ? 44.703 -9.167 -40.921 1.00 83.12 496 ASP A N 1
ATOM 3942 C CA . ASP A 1 496 ? 43.558 -8.978 -40.036 1.00 83.12 496 ASP A CA 1
ATOM 3943 C C . ASP A 1 496 ? 42.755 -7.741 -40.453 1.00 83.12 496 ASP A C 1
ATOM 3945 O O . ASP A 1 496 ? 41.534 -7.735 -40.350 1.00 83.12 496 ASP A O 1
ATOM 3949 N N . ASN A 1 497 ? 43.411 -6.698 -40.976 1.00 86.00 497 ASN A N 1
ATOM 3950 C CA . ASN A 1 497 ? 42.730 -5.521 -41.531 1.00 86.00 497 ASN A CA 1
ATOM 3951 C C . ASN A 1 497 ? 41.870 -5.871 -42.753 1.00 86.00 497 ASN A C 1
ATOM 3953 O O . ASN A 1 497 ? 40.736 -5.409 -42.855 1.00 86.00 497 ASN A O 1
ATOM 3957 N N . VAL A 1 498 ? 42.371 -6.725 -43.652 1.00 85.75 498 VAL A N 1
ATOM 3958 C CA . VAL A 1 498 ? 41.585 -7.209 -44.800 1.00 85.75 498 VAL A CA 1
ATOM 3959 C C . VAL A 1 498 ? 40.422 -8.088 -44.334 1.00 85.75 498 VAL A C 1
ATOM 3961 O O . VAL A 1 498 ? 39.311 -7.921 -44.826 1.00 85.75 498 VAL A O 1
ATOM 3964 N N . LYS A 1 499 ? 40.633 -8.967 -43.344 1.00 87.25 499 LYS A N 1
ATOM 3965 C CA . LYS A 1 499 ? 39.552 -9.766 -42.738 1.00 87.25 499 LYS A CA 1
ATOM 3966 C C . LYS A 1 499 ? 38.454 -8.893 -42.119 1.00 87.25 499 LYS A C 1
ATOM 3968 O O . LYS A 1 499 ? 37.278 -9.110 -42.396 1.00 87.25 499 LYS A O 1
ATOM 3973 N N . ARG A 1 500 ? 38.827 -7.854 -41.364 1.00 88.94 500 ARG A N 1
ATOM 3974 C CA . ARG A 1 500 ? 37.876 -6.873 -40.810 1.00 88.94 500 ARG A CA 1
ATOM 3975 C C . ARG A 1 500 ? 37.113 -6.122 -41.899 1.00 88.94 500 ARG A C 1
ATOM 3977 O O . ARG A 1 500 ? 35.903 -5.945 -41.779 1.00 88.94 500 ARG A O 1
ATOM 3984 N N . ALA A 1 501 ? 37.793 -5.718 -42.974 1.00 88.56 501 ALA A N 1
ATOM 3985 C CA . ALA A 1 501 ? 37.147 -5.069 -44.112 1.00 88.56 501 ALA A CA 1
ATOM 3986 C C . ALA A 1 501 ? 36.118 -5.995 -44.782 1.00 88.56 501 ALA A C 1
ATOM 3988 O O . ALA A 1 501 ? 34.983 -5.578 -44.998 1.00 88.56 501 ALA A O 1
ATOM 3989 N N . LEU A 1 502 ? 36.474 -7.261 -45.032 1.00 89.12 502 LEU A N 1
ATOM 3990 C CA . LEU A 1 502 ? 35.546 -8.270 -45.555 1.00 89.12 502 LEU A CA 1
ATOM 3991 C C . LEU A 1 502 ? 34.317 -8.432 -44.651 1.00 89.12 502 LEU A C 1
ATOM 3993 O O . LEU A 1 502 ? 33.197 -8.428 -45.152 1.00 89.12 502 LEU A O 1
ATOM 3997 N N . TYR A 1 503 ? 34.512 -8.506 -43.332 1.00 89.69 503 TYR A N 1
ATOM 3998 C CA . TYR A 1 503 ? 33.421 -8.634 -42.363 1.00 89.69 503 TYR A CA 1
ATOM 3999 C C . TYR A 1 503 ? 32.452 -7.438 -42.391 1.00 89.69 503 TYR A C 1
ATOM 4001 O O . TYR A 1 503 ? 31.234 -7.618 -42.415 1.00 89.69 503 TYR A O 1
ATOM 4009 N N . VAL A 1 504 ? 32.972 -6.204 -42.438 1.00 90.69 504 VAL A N 1
ATOM 4010 C CA . VAL A 1 504 ? 32.149 -4.979 -42.501 1.00 90.69 504 VAL A CA 1
ATOM 4011 C C . VAL A 1 504 ? 31.341 -4.886 -43.800 1.00 90.69 504 VAL A C 1
ATOM 4013 O O . VAL A 1 504 ? 30.239 -4.336 -43.800 1.00 90.69 504 VAL A O 1
ATOM 4016 N N . LEU A 1 505 ? 31.843 -5.447 -44.903 1.00 89.56 505 LEU A N 1
ATOM 4017 C CA . LEU A 1 505 ? 31.136 -5.468 -46.190 1.00 89.56 505 LEU A CA 1
ATOM 4018 C C . LEU A 1 505 ? 29.935 -6.432 -46.214 1.00 89.56 505 LEU A C 1
ATOM 4020 O O . LEU A 1 505 ? 29.091 -6.336 -47.107 1.00 89.56 505 LEU A O 1
ATOM 4024 N N . VAL A 1 506 ? 29.810 -7.321 -45.223 1.00 86.81 506 VAL A N 1
ATOM 4025 C CA . VAL A 1 506 ? 28.633 -8.183 -45.003 1.00 86.81 506 VAL A CA 1
ATOM 4026 C C . VAL A 1 506 ? 27.690 -7.538 -43.975 1.00 86.81 506 VAL A C 1
ATOM 4028 O O . VAL A 1 506 ? 27.244 -8.167 -43.021 1.00 86.81 506 VAL A O 1
ATOM 4031 N N . SER A 1 507 ? 27.410 -6.245 -44.140 1.00 88.62 507 SER A N 1
ATOM 4032 C CA . SER A 1 507 ? 26.511 -5.476 -43.269 1.00 88.62 507 SER A CA 1
ATOM 4033 C C . SER A 1 507 ? 25.294 -4.935 -44.026 1.00 88.62 507 SER A C 1
ATOM 4035 O O . SER A 1 507 ? 25.193 -5.080 -45.245 1.00 88.62 507 SER A O 1
ATOM 4037 N N . ARG A 1 508 ? 24.351 -4.299 -43.315 1.00 86.75 508 ARG A N 1
ATOM 4038 C CA . ARG A 1 508 ? 23.117 -3.752 -43.913 1.00 86.75 508 ARG A CA 1
ATOM 4039 C C . ARG A 1 508 ? 23.348 -2.672 -44.980 1.00 86.75 508 ARG A C 1
ATOM 4041 O O . ARG A 1 508 ? 22.503 -2.516 -45.853 1.00 86.75 508 ARG A O 1
ATOM 4048 N N . ASP A 1 509 ? 24.488 -1.977 -44.939 1.00 86.88 509 ASP A N 1
ATOM 4049 C CA . ASP A 1 509 ? 24.843 -0.878 -45.858 1.00 86.88 509 ASP A CA 1
ATOM 4050 C C . ASP A 1 509 ? 25.734 -1.349 -47.028 1.00 86.88 509 ASP A C 1
ATOM 4052 O O . ASP A 1 509 ? 26.568 -0.614 -47.562 1.00 86.88 509 ASP A O 1
ATOM 4056 N N . ARG A 1 510 ? 25.620 -2.631 -47.384 1.00 88.81 510 ARG A N 1
ATOM 4057 C CA . ARG A 1 510 ? 26.505 -3.322 -48.327 1.00 88.81 510 ARG A CA 1
ATOM 4058 C C . ARG A 1 510 ? 26.699 -2.578 -49.649 1.00 88.81 510 ARG A C 1
ATOM 4060 O O . ARG A 1 510 ? 27.834 -2.437 -50.096 1.00 88.81 510 ARG A O 1
ATOM 4067 N N . CYS A 1 511 ? 25.623 -2.125 -50.287 1.00 87.19 511 CYS A N 1
ATOM 4068 C CA . CYS A 1 511 ? 25.681 -1.520 -51.619 1.00 87.19 511 CYS A CA 1
ATOM 4069 C C . CYS A 1 511 ? 26.545 -0.250 -51.633 1.00 87.19 511 CYS A C 1
ATOM 4071 O O . CYS A 1 511 ? 27.409 -0.082 -52.493 1.00 87.19 511 CYS A O 1
ATOM 4073 N N . GLU A 1 512 ? 26.330 0.633 -50.662 1.00 90.19 512 GLU A N 1
ATOM 4074 C CA . GLU A 1 512 ? 27.046 1.892 -50.490 1.00 90.19 512 GLU A CA 1
ATOM 4075 C C . GLU A 1 512 ? 28.512 1.660 -50.107 1.00 90.19 512 GLU A C 1
ATOM 4077 O O . GLU A 1 512 ? 29.398 2.379 -50.571 1.00 90.19 512 GLU A O 1
ATOM 4082 N N . LEU A 1 513 ? 28.790 0.635 -49.296 1.00 89.75 513 LEU A N 1
ATOM 4083 C CA . LEU A 1 513 ? 30.158 0.276 -48.923 1.00 89.75 513 LEU A CA 1
ATOM 4084 C C . LEU A 1 513 ? 30.928 -0.348 -50.093 1.00 89.75 513 LEU A C 1
ATOM 4086 O O . LEU A 1 513 ? 32.099 -0.028 -50.274 1.00 89.75 513 LEU A O 1
ATOM 4090 N N . LEU A 1 514 ? 30.288 -1.175 -50.927 1.00 90.19 514 LEU A N 1
ATOM 4091 C CA . LEU A 1 514 ? 30.908 -1.715 -52.143 1.00 90.19 514 LEU A CA 1
ATOM 4092 C C . LEU A 1 514 ? 31.249 -0.606 -53.146 1.00 90.19 514 LEU A C 1
ATOM 4094 O O . LEU A 1 514 ? 32.329 -0.634 -53.732 1.00 90.19 514 LEU A O 1
ATOM 4098 N N . GLN A 1 515 ? 30.385 0.405 -53.295 1.00 88.75 515 GLN A N 1
ATOM 4099 C CA . GLN A 1 515 ? 30.688 1.596 -54.102 1.00 88.75 515 GLN A CA 1
ATOM 4100 C C . GLN A 1 515 ? 31.891 2.366 -53.553 1.00 88.75 515 GLN A C 1
ATOM 4102 O O . GLN A 1 515 ? 32.759 2.783 -54.317 1.00 88.75 515 GLN A O 1
ATOM 4107 N N . HIS A 1 516 ? 31.971 2.523 -52.229 1.00 88.94 516 HIS A N 1
ATOM 4108 C CA . HIS A 1 516 ? 33.109 3.171 -51.578 1.00 88.94 516 HIS A CA 1
ATOM 4109 C C . HIS A 1 516 ? 34.415 2.397 -51.808 1.00 88.94 516 HIS A C 1
ATOM 4111 O O . HIS A 1 516 ? 35.430 2.985 -52.168 1.00 88.94 516 HIS A O 1
ATOM 4117 N N . VAL A 1 517 ? 34.391 1.065 -51.690 1.00 88.38 517 VAL A N 1
ATOM 4118 C CA . VAL A 1 517 ? 35.565 0.219 -51.972 1.00 88.38 517 VAL A CA 1
ATOM 4119 C C . VAL A 1 517 ? 35.955 0.253 -53.452 1.00 88.38 517 VAL A C 1
ATOM 4121 O O . VAL A 1 517 ? 37.147 0.281 -53.752 1.00 88.38 517 VAL A O 1
ATOM 4124 N N . ALA A 1 518 ? 34.992 0.298 -54.377 1.00 86.94 518 ALA A N 1
ATOM 4125 C CA . ALA A 1 518 ? 35.270 0.485 -55.803 1.00 86.94 518 ALA A CA 1
ATOM 4126 C C . ALA A 1 518 ? 35.966 1.827 -56.070 1.00 86.94 518 ALA A C 1
ATOM 4128 O O . ALA A 1 518 ? 36.986 1.856 -56.751 1.00 86.94 518 ALA A O 1
ATOM 4129 N N . ALA A 1 519 ? 35.512 2.910 -55.433 1.00 86.50 519 ALA A N 1
ATOM 4130 C CA . ALA A 1 519 ? 36.181 4.206 -55.521 1.00 86.50 519 ALA A CA 1
ATOM 4131 C C . ALA A 1 519 ? 37.623 4.165 -54.975 1.00 86.50 519 ALA A C 1
ATOM 4133 O O . ALA A 1 519 ? 38.516 4.774 -55.562 1.00 86.50 519 ALA A O 1
ATOM 4134 N N . ILE A 1 520 ? 37.884 3.415 -53.895 1.00 84.75 520 ILE A N 1
ATOM 4135 C CA . ILE A 1 520 ? 39.249 3.184 -53.384 1.00 84.75 520 ILE A CA 1
ATOM 4136 C C . ILE A 1 520 ? 40.090 2.372 -54.382 1.00 84.75 520 ILE A C 1
ATOM 4138 O O . ILE A 1 520 ? 41.282 2.639 -54.534 1.00 84.75 520 ILE A O 1
ATOM 4142 N N . ALA A 1 521 ? 39.497 1.378 -55.050 1.00 84.44 521 ALA A N 1
ATOM 4143 C CA . ALA A 1 521 ? 40.181 0.598 -56.076 1.00 84.44 521 ALA A CA 1
ATOM 4144 C C . ALA A 1 521 ? 40.538 1.469 -57.292 1.00 84.44 521 ALA A C 1
ATOM 4146 O O . ALA A 1 521 ? 41.650 1.360 -57.802 1.00 84.44 521 ALA A O 1
ATOM 4147 N N . ASP A 1 522 ? 39.655 2.369 -57.717 1.00 81.62 522 ASP A N 1
ATOM 4148 C CA . ASP A 1 522 ? 39.905 3.263 -58.853 1.00 81.62 522 ASP A CA 1
ATOM 4149 C C . ASP A 1 522 ? 40.872 4.407 -58.511 1.00 81.62 522 ASP A C 1
ATOM 4151 O O . ASP A 1 522 ? 41.605 4.897 -59.375 1.00 81.62 522 ASP A O 1
ATOM 4155 N N . ALA A 1 523 ? 40.932 4.817 -57.241 1.00 74.81 523 ALA A N 1
ATOM 4156 C CA . ALA A 1 523 ? 41.871 5.823 -56.770 1.00 74.81 523 ALA A CA 1
ATOM 4157 C C . ALA A 1 523 ? 43.322 5.314 -56.901 1.00 74.81 523 ALA A C 1
ATOM 4159 O O . ALA A 1 523 ? 43.799 4.474 -56.138 1.00 74.81 523 ALA A O 1
ATOM 4160 N N . THR A 1 524 ? 44.086 5.877 -57.842 1.00 60.66 524 THR A N 1
ATOM 4161 C CA . THR A 1 524 ? 45.476 5.488 -58.170 1.00 60.66 524 THR A CA 1
ATOM 4162 C C . THR A 1 524 ? 46.517 5.854 -57.098 1.00 60.66 524 THR A C 1
ATOM 4164 O O . THR A 1 524 ? 47.703 5.984 -57.394 1.00 60.66 524 THR A O 1
ATOM 4167 N N . VAL A 1 525 ? 46.095 6.067 -55.852 1.00 61.47 525 VAL A N 1
ATOM 4168 C CA . VAL A 1 525 ? 46.896 6.695 -54.791 1.00 61.47 525 VAL A CA 1
ATOM 4169 C C . VAL A 1 525 ? 47.875 5.702 -54.150 1.00 61.47 525 VAL A C 1
ATOM 4171 O O . VAL A 1 525 ? 48.960 6.091 -53.729 1.00 61.47 525 VAL A O 1
ATOM 4174 N N . ASN A 1 526 ? 47.548 4.403 -54.104 1.00 72.19 526 ASN A N 1
ATOM 4175 C CA . ASN A 1 526 ? 48.410 3.384 -53.494 1.00 72.19 526 ASN A CA 1
ATOM 4176 C C . ASN A 1 526 ? 48.186 1.986 -54.114 1.00 72.19 526 ASN A C 1
ATOM 4178 O O . ASN A 1 526 ? 47.099 1.421 -54.020 1.00 72.19 526 ASN A O 1
ATOM 4182 N N . SER A 1 527 ? 49.234 1.375 -54.691 1.00 77.69 527 SER A N 1
ATOM 4183 C CA . SER A 1 527 ? 49.167 0.028 -55.301 1.00 77.69 527 SER A CA 1
ATOM 4184 C C . SER A 1 527 ? 48.768 -1.071 -54.305 1.00 77.69 527 SER A C 1
ATOM 4186 O O . SER A 1 527 ? 48.122 -2.050 -54.684 1.00 77.69 527 SER A O 1
ATOM 4188 N N . THR A 1 528 ? 49.127 -0.927 -53.026 1.00 79.75 528 THR A N 1
ATOM 4189 C CA . THR A 1 528 ? 48.720 -1.886 -51.985 1.00 79.75 528 THR A CA 1
ATOM 4190 C C . THR A 1 528 ? 47.246 -1.733 -51.625 1.00 79.75 528 THR A C 1
ATOM 4192 O O . THR A 1 528 ? 46.549 -2.741 -51.525 1.00 79.75 528 THR A O 1
ATOM 4195 N N . ALA A 1 529 ? 46.750 -0.498 -51.529 1.00 81.00 529 ALA A N 1
ATOM 4196 C CA . ALA A 1 529 ? 45.340 -0.219 -51.282 1.00 81.00 529 ALA A CA 1
ATOM 4197 C C . ALA A 1 529 ? 44.456 -0.712 -52.433 1.00 81.00 529 ALA A C 1
ATOM 4199 O O . ALA A 1 529 ? 43.474 -1.407 -52.191 1.00 81.00 529 ALA A O 1
ATOM 4200 N N . HIS A 1 530 ? 44.882 -0.471 -53.677 1.00 83.00 530 HIS A N 1
ATOM 4201 C CA . HIS A 1 530 ? 44.236 -0.986 -54.884 1.00 83.00 530 HIS A CA 1
ATOM 4202 C C . HIS A 1 530 ? 44.086 -2.516 -54.846 1.00 83.00 530 HIS A C 1
ATOM 4204 O O . HIS A 1 530 ? 42.992 -3.048 -55.020 1.00 83.00 530 HIS A O 1
ATOM 4210 N N . LYS A 1 531 ? 45.168 -3.245 -54.530 1.00 83.69 531 LYS A N 1
ATOM 4211 C CA . LYS A 1 531 ? 45.129 -4.714 -54.409 1.00 83.69 531 LYS A CA 1
ATOM 4212 C C . LYS A 1 531 ? 44.197 -5.188 -53.291 1.00 83.69 531 LYS A C 1
ATOM 4214 O O . LYS A 1 531 ? 43.490 -6.172 -53.483 1.00 83.69 531 LYS A O 1
ATOM 4219 N N . ARG A 1 532 ? 44.191 -4.513 -52.136 1.00 86.00 532 ARG A N 1
ATOM 4220 C CA . ARG A 1 532 ? 43.322 -4.854 -50.992 1.00 86.00 532 ARG A CA 1
ATOM 4221 C C . ARG A 1 532 ? 41.847 -4.602 -51.307 1.00 86.00 532 ARG A C 1
ATOM 4223 O O . ARG A 1 532 ? 41.019 -5.458 -51.008 1.00 86.00 532 ARG A O 1
ATOM 4230 N N . ALA A 1 533 ? 41.531 -3.473 -51.936 1.00 86.31 533 ALA A N 1
ATOM 4231 C CA . ALA A 1 533 ? 40.177 -3.120 -52.348 1.00 86.31 533 ALA A CA 1
ATOM 4232 C C . ALA A 1 533 ? 39.637 -4.100 -53.401 1.00 86.31 533 ALA A C 1
ATOM 4234 O O . ALA A 1 533 ? 38.565 -4.669 -53.204 1.00 86.31 533 ALA A O 1
ATOM 4235 N N . LEU A 1 534 ? 40.419 -4.402 -54.448 1.00 85.31 534 LEU A N 1
ATOM 4236 C CA . LEU A 1 534 ? 40.061 -5.424 -55.438 1.00 85.31 534 LEU A CA 1
ATOM 4237 C C . LEU A 1 534 ? 39.880 -6.805 -54.804 1.00 85.31 534 LEU A C 1
ATOM 4239 O O . LEU A 1 534 ? 38.928 -7.505 -55.131 1.00 85.31 534 LEU A O 1
ATOM 4243 N N . TYR A 1 535 ? 40.759 -7.190 -53.874 1.00 88.19 535 TYR A N 1
ATOM 4244 C CA . TYR A 1 535 ? 40.607 -8.445 -53.141 1.00 88.19 535 TYR A CA 1
ATOM 4245 C C . TYR A 1 535 ? 39.280 -8.487 -52.371 1.00 88.19 535 TYR A C 1
ATOM 4247 O O . TYR A 1 535 ? 38.581 -9.493 -52.433 1.00 88.19 535 TYR A O 1
ATOM 4255 N N . CYS A 1 536 ? 38.891 -7.404 -51.695 1.00 88.06 536 CYS A N 1
ATOM 4256 C CA . CYS A 1 536 ? 37.611 -7.342 -50.988 1.00 88.06 536 CYS A CA 1
ATOM 4257 C C . CYS A 1 536 ? 36.412 -7.442 -51.942 1.00 88.06 536 CYS A C 1
ATOM 4259 O O . CYS A 1 536 ? 35.494 -8.214 -51.675 1.00 88.06 536 CYS A O 1
ATOM 4261 N N . LEU A 1 537 ? 36.444 -6.724 -53.071 1.00 86.94 537 LEU A N 1
ATOM 4262 C CA . LEU A 1 537 ? 35.385 -6.770 -54.085 1.00 86.94 537 LEU A CA 1
ATOM 4263 C C . LEU A 1 537 ? 35.227 -8.176 -54.669 1.00 86.94 537 LEU A C 1
ATOM 4265 O O . LEU A 1 537 ? 34.118 -8.691 -54.699 1.00 86.94 537 LEU A O 1
ATOM 4269 N N . LEU A 1 538 ? 36.328 -8.826 -55.057 1.00 86.56 538 LEU A N 1
ATOM 4270 C CA . LEU A 1 538 ? 36.293 -10.164 -55.657 1.00 86.56 538 LEU A CA 1
ATOM 4271 C C . LEU A 1 538 ? 35.825 -11.259 -54.690 1.00 86.56 538 LEU A C 1
ATOM 4273 O O . LEU A 1 538 ? 35.286 -12.265 -55.138 1.00 86.56 538 LEU A O 1
ATOM 4277 N N . ASN A 1 539 ? 36.052 -11.096 -53.384 1.00 85.69 539 ASN A N 1
ATOM 4278 C CA . ASN A 1 539 ? 35.640 -12.091 -52.388 1.00 85.69 539 ASN A CA 1
ATOM 4279 C C . ASN A 1 539 ? 34.200 -11.897 -51.899 1.00 85.69 539 ASN A C 1
ATOM 4281 O O . ASN A 1 539 ? 33.596 -12.853 -51.421 1.00 85.69 539 ASN A O 1
ATOM 4285 N N . ILE A 1 540 ? 33.669 -10.674 -51.963 1.00 86.12 540 ILE A N 1
ATOM 4286 C CA . ILE A 1 540 ? 32.382 -10.342 -51.349 1.00 86.12 540 ILE A CA 1
ATOM 4287 C C . ILE A 1 540 ? 31.306 -10.040 -52.384 1.00 86.12 540 ILE A C 1
ATOM 4289 O O . ILE A 1 540 ? 30.169 -10.446 -52.160 1.00 86.12 540 ILE A O 1
ATOM 4293 N N . ALA A 1 541 ? 31.611 -9.327 -53.470 1.00 84.88 541 ALA A N 1
ATOM 4294 C CA . ALA A 1 541 ? 30.624 -8.883 -54.452 1.00 84.88 541 ALA A CA 1
ATOM 4295 C C . ALA A 1 541 ? 30.219 -10.005 -55.423 1.00 84.88 541 ALA A C 1
ATOM 4297 O O . ALA A 1 541 ? 31.027 -10.842 -55.819 1.00 84.88 541 ALA A O 1
ATOM 4298 N N . THR A 1 542 ? 28.950 -10.004 -55.822 1.00 85.44 542 THR A N 1
ATOM 4299 C CA . THR A 1 542 ? 28.414 -10.873 -56.877 1.00 85.44 542 THR A CA 1
ATOM 4300 C C . THR A 1 542 ? 28.803 -10.360 -58.265 1.00 85.44 542 THR A C 1
ATOM 4302 O O . THR A 1 542 ? 29.119 -9.183 -58.439 1.00 85.44 542 THR A O 1
ATOM 4305 N N . GLU A 1 543 ? 28.745 -11.225 -59.282 1.00 79.25 543 GLU A N 1
ATOM 4306 C CA . GLU A 1 543 ? 29.047 -10.840 -60.672 1.00 79.25 543 GLU A CA 1
ATOM 4307 C C . GLU A 1 543 ? 28.167 -9.673 -61.162 1.00 79.25 543 GLU A C 1
ATOM 4309 O O . GLU A 1 543 ? 28.655 -8.779 -61.852 1.00 79.25 543 GLU A O 1
ATOM 4314 N N . GLU A 1 544 ? 26.897 -9.633 -60.747 1.00 80.19 544 GLU A N 1
ATOM 4315 C CA . GLU A 1 544 ? 25.955 -8.552 -61.070 1.00 80.19 544 GLU A CA 1
ATOM 4316 C C . GLU A 1 544 ? 26.321 -7.226 -60.380 1.00 80.19 544 GLU A C 1
ATOM 4318 O O . GLU A 1 544 ? 26.283 -6.168 -61.012 1.00 80.19 544 GLU A O 1
ATOM 4323 N N . GLU A 1 545 ? 26.719 -7.267 -59.101 1.00 82.88 545 GLU A N 1
ATOM 4324 C CA . GLU A 1 545 ? 27.179 -6.085 -58.356 1.00 82.88 545 GLU A CA 1
ATOM 4325 C C . GLU A 1 545 ? 28.468 -5.513 -58.968 1.00 82.88 545 GLU A C 1
ATOM 4327 O O . GLU A 1 545 ? 28.597 -4.297 -59.101 1.00 82.88 545 GLU A O 1
ATOM 4332 N N . ILE A 1 546 ? 29.399 -6.375 -59.393 1.00 78.56 546 ILE A N 1
ATOM 4333 C CA . ILE A 1 546 ? 30.646 -5.963 -60.056 1.00 78.56 546 ILE A CA 1
ATOM 4334 C C . ILE A 1 546 ? 30.350 -5.331 -61.423 1.00 78.56 546 ILE A C 1
ATOM 4336 O O . ILE A 1 546 ? 30.876 -4.258 -61.721 1.00 78.56 546 ILE A O 1
ATOM 4340 N N . ALA A 1 547 ? 29.483 -5.944 -62.236 1.00 78.62 547 ALA A N 1
ATOM 4341 C CA . ALA A 1 547 ? 29.081 -5.386 -63.528 1.00 78.62 547 ALA A CA 1
ATOM 4342 C C . ALA A 1 547 ? 28.427 -4.000 -63.372 1.00 78.62 547 ALA A C 1
ATOM 4344 O O . ALA A 1 547 ? 28.791 -3.054 -64.070 1.00 78.62 547 ALA A O 1
ATOM 4345 N N . GLY A 1 548 ? 27.535 -3.844 -62.387 1.00 78.06 548 GLY A N 1
ATOM 4346 C CA . GLY A 1 548 ? 26.875 -2.570 -62.098 1.00 78.06 548 GLY A CA 1
ATOM 4347 C C . GLY A 1 548 ? 27.807 -1.463 -61.584 1.00 78.06 548 GLY A C 1
ATOM 4348 O O . GLY A 1 548 ? 27.501 -0.282 -61.763 1.00 78.06 548 GLY A O 1
ATOM 4349 N N . LEU A 1 549 ? 28.937 -1.813 -60.960 1.00 78.75 549 LEU A N 1
ATOM 4350 C CA . LEU A 1 549 ? 29.971 -0.855 -60.552 1.00 78.75 549 LEU A CA 1
ATOM 4351 C C . LEU A 1 549 ? 30.810 -0.383 -61.754 1.00 78.75 549 LEU A C 1
ATOM 4353 O O . LEU A 1 549 ? 31.058 0.815 -61.879 1.00 78.75 549 LEU A O 1
ATOM 4357 N N . LEU A 1 550 ? 31.170 -1.294 -62.667 1.00 69.88 550 LEU A N 1
ATOM 4358 C CA . LEU A 1 550 ? 31.974 -1.008 -63.868 1.00 69.88 550 LEU A CA 1
ATOM 4359 C C . LEU A 1 550 ? 31.214 -0.203 -64.939 1.00 69.88 550 LEU A C 1
ATOM 4361 O O . LEU A 1 550 ? 31.791 0.645 -65.627 1.00 69.88 550 LEU A O 1
ATOM 4365 N N . ASP A 1 551 ? 29.903 -0.416 -65.066 1.00 65.00 551 ASP A N 1
ATOM 4366 C CA . ASP A 1 551 ? 29.069 0.362 -65.992 1.00 65.00 551 ASP A CA 1
ATOM 4367 C C . ASP A 1 551 ? 28.938 1.833 -65.554 1.00 65.00 551 ASP A C 1
ATOM 4369 O O . ASP A 1 551 ? 28.757 2.721 -66.387 1.00 65.00 551 ASP A O 1
ATOM 4373 N N . ARG A 1 552 ? 29.073 2.121 -64.251 1.00 57.06 552 ARG A N 1
ATOM 4374 C CA . ARG A 1 552 ? 28.983 3.482 -63.693 1.00 57.06 552 ARG A CA 1
ATOM 4375 C C . ARG A 1 552 ? 30.295 4.264 -63.742 1.00 57.06 552 ARG A C 1
ATOM 4377 O O . ARG A 1 552 ? 30.240 5.487 -63.770 1.00 57.06 552 ARG A O 1
ATOM 4384 N N . SER A 1 553 ? 31.450 3.598 -63.784 1.00 51.16 553 SER A N 1
ATOM 4385 C CA . SER A 1 553 ? 32.764 4.237 -63.987 1.00 51.16 553 SER A CA 1
ATOM 4386 C C . SER A 1 553 ? 33.031 4.625 -65.451 1.00 51.16 553 SER A C 1
ATOM 4388 O O . SER A 1 553 ? 34.029 5.277 -65.746 1.00 51.16 553 SER A O 1
ATOM 4390 N N . SER A 1 554 ? 32.150 4.214 -66.370 1.00 41.00 554 SER A N 1
ATOM 4391 C CA . SER A 1 554 ? 32.280 4.394 -67.824 1.00 41.00 554 SER A CA 1
ATOM 4392 C C . SER A 1 554 ? 31.449 5.565 -68.387 1.00 41.00 554 SER A C 1
ATOM 4394 O O . SER A 1 554 ? 31.335 5.692 -69.608 1.00 41.00 554 SER A O 1
ATOM 4396 N N . GLY A 1 555 ? 30.845 6.386 -67.515 1.00 35.25 555 GLY A N 1
ATOM 4397 C CA . GLY A 1 555 ? 29.959 7.510 -67.854 1.00 35.25 555 GLY A CA 1
ATOM 4398 C C . GLY A 1 555 ? 30.558 8.880 -67.582 1.00 35.25 555 GLY A C 1
ATOM 4399 O O . GLY A 1 555 ? 31.146 9.053 -66.493 1.00 35.25 555 GLY A O 1
#

Foldseek 3Di:
DLPDVVDPLVVLLVVLVVDDPVPSQVVLVVLLVVCLQPLVSNLSSLSSQCVNCVVVVPPVSNVVSLLSNLSSVLCVVLVVLVHRDDPVCLLVSLLSLLLDPPDALVVLVVSCVSNVPDPVSSLVSLLSSLLNLAAVDQADDPDVVSVVRNVVSLVPDDPCSLVSLVVSLVRHFQLPLVSNLSSLVVNCVVDVDPLSVLLNVLSVLQVVQWADDADFPVCCVPVQDDDDPPPDPDSRDHYPSNNTTFGSVQLQDPVRVCSGCLQRQELVCLVSCLVCCVSSVHDNLVSLLSRLLNLLVVVVVVVVPDDDDLDDDPSLVVSLVSNLVSLVPDPDLVVSLVSLVVRLVPDDHLVSNLVSLVSSLVSLVVQLVVDPDPVSNVVSVVSNVVSLLVNLLSQLLSLCSVLVNNPPPVLNVCSNPLLVSLVVLLVDPLLQDPPDPDRRLSLVSNVSNCVSVVNPVLVSLLVLLCPLLVDPVVPPPDDDDDDPPDDPPVPDDNSSSLSSNLSSCPHPCNLVSLLSLLVQLVPPPDPRSVVSSVVSCVVRPDPVSVVVSVVVVVD